Protein AF-0000000084378033 (afdb_homodimer)

Nearest PDB str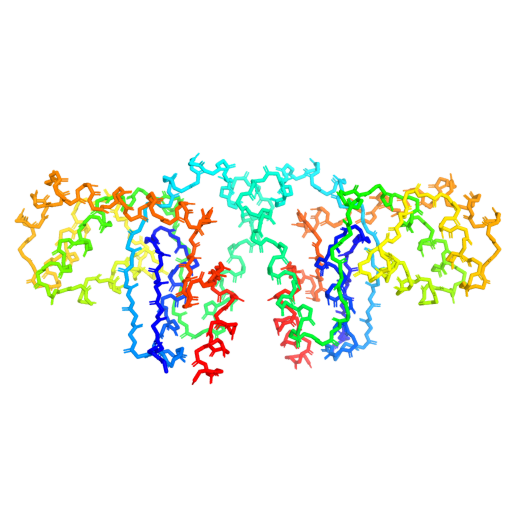uctures (foldseek):
  2imd-assembly1_A  TM=8.806E-01  e=4.993E-12  Pseudomonas putida
  3fz5-assembly1_A  TM=8.441E-01  e=8.055E-11  Cereibacter sphaeroides 2.4.1
  3fz5-assembly2_D  TM=8.588E-01  e=1.316E-10  Cereibacter sphaeroides 2.4.1
  5xwh-assembly1_A  TM=8.024E-01  e=1.215E-08  Deinococcus radiodurans R1 = ATCC 13939 = DSM 20539
  5cnw-assembly1_A  TM=7.977E-01  e=2.469E-08  Deinococcus radiodurans R1 = ATCC 13939 = DSM 20539

Sequence (386 aa):
MSKRVEFFFDYVSSYSYLANSQLATLGADEIVYRPMLLGGVLKATGNTPPMQVQARGNYLVRDLQRWADHYQVPFRMNPLFPQNTLKALRLALVAKRAGRFEALHQPMFDAIWVHGRDLSDDAVLLDLVTRAGLDPEQSLQQCAEDSIKAELQANTDEAVSRGAFGAPTLFVNGEMYFGNDRLDFVRAALASRMSKRVEFFFDYVSSYSYLANSQLATLGADEIVYRPMLLGGVLKATGNTPPMQVQARGNYLVRDLQRWADHYQVPFRMNPLFPQNTLKALRLALVAKRAGRFEALHQPMFDAIWVHGRDLSDDAVLLDLVTRAGLDPEQSLQQCAEDSIKAELQANTDEAVSRGAFGAPTLFVNGEMYFGNDRLDFVRAALASR

InterPro domains:
  IPR001853 DSBA-like thioredoxin domain [PF01323] (5-191)
  IPR014440 HCCA isomerase/glutathione S-transferase kappa [PIRSF006386] (2-192)
  IPR036249 Thioredoxin-like superfamily [SSF52833] (1-191)
  IPR044087 2-hydroxychromene-2-carboxylate isomerase NahD-like [cd03022] (5-191)
  IPR051924 Glutathione S-transferase Kappa/NadH [PTHR42943] (3-191)

Solvent-accessible surface area (backbone atoms only — not comparable to full-atom values): 20480 Å² total; per-residue (Å²): 117,87,32,48,35,38,41,34,28,31,77,73,30,66,45,20,47,56,34,59,75,45,54,85,74,42,69,56,80,40,77,44,81,37,54,27,48,52,70,57,26,20,62,76,49,67,43,76,62,56,66,79,25,61,48,46,30,60,48,45,59,55,51,50,51,52,48,27,60,72,70,66,45,84,68,37,89,35,89,70,63,82,61,59,43,66,67,51,46,27,39,46,54,51,25,46,78,69,74,31,30,73,58,36,51,57,55,53,36,38,33,35,37,55,66,54,47,58,61,64,36,65,68,55,45,38,51,49,34,41,75,31,74,42,60,39,69,61,45,57,55,50,34,70,32,66,69,42,49,49,47,39,48,47,41,25,51,48,41,41,74,75,43,42,50,58,55,18,31,35,34,46,90,85,41,78,38,68,39,49,86,33,47,67,58,52,30,49,60,44,61,79,92,115,85,31,46,34,38,41,34,28,33,77,70,30,66,44,21,48,56,34,60,76,45,53,87,74,43,70,54,79,40,77,44,80,37,54,26,48,52,69,57,26,19,62,77,50,67,43,75,61,55,65,78,24,59,47,46,31,60,46,44,57,56,49,51,51,53,48,27,60,73,71,66,47,84,68,37,88,36,88,68,63,82,60,60,42,66,66,51,46,27,38,45,54,52,26,46,78,70,73,31,30,73,58,35,51,57,55,54,36,38,34,35,38,55,67,56,46,58,62,64,36,64,69,54,46,38,51,49,36,41,76,32,74,43,59,39,70,61,46,58,53,49,35,69,32,66,69,42,50,48,48,39,49,48,42,25,50,48,42,40,75,75,43,42,48,58,55,18,29,34,34,46,90,86,42,78,38,69,38,49,86,33,49,67,59,52,30,49,60,43,60,78,89

Structure (mmCIF, N/CA/C/O backbone):
data_AF-0000000084378033-model_v1
#
loop_
_entity.id
_entity.type
_entity.pdbx_description
1 polymer '2-hydroxychromene-2-carboxylate isomerase'
#
loop_
_atom_site.group_PDB
_atom_site.id
_atom_site.type_symbol
_atom_site.label_atom_id
_atom_site.label_alt_id
_atom_site.label_comp_id
_atom_site.label_asym_id
_atom_site.label_entity_id
_atom_site.label_seq_id
_a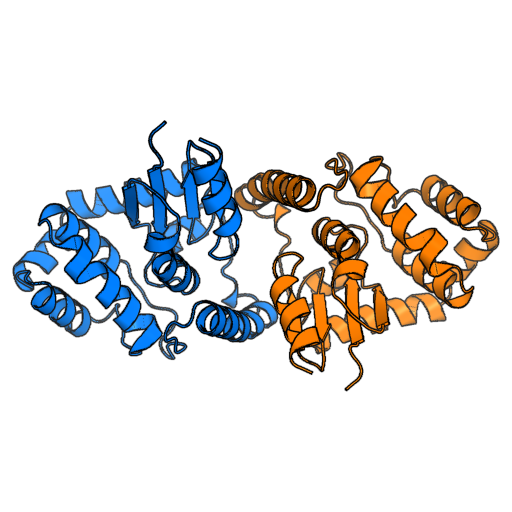tom_site.pdbx_PDB_ins_code
_atom_site.Cartn_x
_atom_site.Cartn_y
_atom_site.Cartn_z
_atom_site.occupancy
_atom_site.B_iso_or_equiv
_atom_site.auth_seq_id
_atom_site.auth_comp_id
_atom_site.auth_asym_id
_atom_site.auth_atom_id
_atom_site.pdbx_PDB_model_num
ATOM 1 N N . MET A 1 1 ? -10.695 2.088 27.812 1 56.56 1 MET A N 1
ATOM 2 C CA . MET A 1 1 ? -9.406 2.686 27.453 1 56.56 1 MET A CA 1
ATOM 3 C C . MET A 1 1 ? -9.594 3.783 26.406 1 56.56 1 MET A C 1
ATOM 5 O O . MET A 1 1 ? -10.555 3.754 25.625 1 56.56 1 MET A O 1
ATOM 9 N N . SER A 1 2 ? -8.945 4.965 26.531 1 68.44 2 SER A N 1
ATOM 10 C CA . SER A 1 2 ? -9.164 6.113 25.656 1 68.44 2 SER A CA 1
ATOM 11 C C . SER A 1 2 ? -8.938 5.746 24.188 1 68.44 2 SER A C 1
ATOM 13 O O . SER A 1 2 ? -8.039 4.965 23.875 1 68.44 2 SER A O 1
ATOM 15 N N . LYS A 1 3 ? -9.906 5.918 23.406 1 89.56 3 LYS A N 1
ATOM 16 C CA . LYS A 1 3 ? -9.812 5.68 21.969 1 89.56 3 LYS A CA 1
ATOM 17 C C . LYS A 1 3 ? -9.102 6.832 21.266 1 89.56 3 LYS A C 1
ATOM 19 O O . LYS A 1 3 ? -9.742 7.672 20.625 1 89.56 3 LYS A O 1
ATOM 24 N N . ARG A 1 4 ? -7.785 6.855 21.422 1 95.62 4 ARG A N 1
ATOM 25 C CA . ARG A 1 4 ? -6.934 7.918 20.906 1 95.62 4 ARG A CA 1
ATOM 26 C C . ARG A 1 4 ? -6.215 7.469 19.641 1 95.62 4 ARG A C 1
ATOM 28 O O . ARG A 1 4 ? -5.703 6.348 19.562 1 95.62 4 ARG A O 1
ATOM 35 N N . VAL A 1 5 ? -6.199 8.352 18.641 1 98.19 5 VAL A N 1
ATOM 36 C CA . VAL A 1 5 ? -5.48 8.109 17.391 1 98.19 5 VAL A CA 1
ATOM 37 C C . VAL A 1 5 ? -4.465 9.227 17.156 1 98.19 5 VAL A C 1
ATOM 39 O O . VAL A 1 5 ? -4.816 10.406 17.188 1 98.19 5 VAL A O 1
ATOM 42 N N . GLU A 1 6 ? -3.215 8.898 17.031 1 98.75 6 GLU A N 1
ATOM 43 C CA . GLU A 1 6 ? -2.211 9.852 16.578 1 98.75 6 GLU A CA 1
ATOM 44 C C . GLU A 1 6 ? -2.068 9.82 15.055 1 98.75 6 GLU A C 1
ATOM 46 O O . GLU A 1 6 ? -1.848 8.758 14.469 1 98.75 6 GLU A O 1
ATOM 51 N N . PHE A 1 7 ? -2.289 10.945 14.492 1 98.88 7 PHE A N 1
ATOM 52 C CA . PHE A 1 7 ? -2.299 11.078 13.039 1 98.88 7 PHE A CA 1
ATOM 53 C C . PHE A 1 7 ? -1.087 11.867 12.562 1 98.88 7 PHE A C 1
ATOM 55 O O . PHE A 1 7 ? -1.074 13.094 12.625 1 98.88 7 PHE A O 1
ATOM 62 N N . PHE A 1 8 ? -0.011 11.211 12.078 1 98.94 8 PHE A N 1
ATOM 63 C CA . PHE A 1 8 ? 1.167 11.836 11.492 1 98.94 8 PHE A CA 1
ATOM 64 C C . PHE A 1 8 ? 0.961 12.078 10 1 98.94 8 PHE A C 1
ATOM 66 O O . PHE A 1 8 ? 0.696 11.148 9.242 1 98.94 8 PHE A O 1
ATOM 73 N N . PHE A 1 9 ? 1.142 13.336 9.578 1 98.94 9 PHE A N 1
ATOM 74 C CA . PHE A 1 9 ? 0.769 13.703 8.219 1 98.94 9 PHE A CA 1
ATOM 75 C C . PHE A 1 9 ? 1.677 14.812 7.684 1 98.94 9 PHE A C 1
ATOM 77 O O . PHE A 1 9 ? 2.396 15.453 8.453 1 98.94 9 PHE A O 1
ATOM 84 N N . ASP A 1 10 ? 1.731 14.938 6.48 1 98.94 10 ASP A N 1
ATOM 85 C CA . ASP A 1 10 ? 2.234 16.078 5.727 1 98.94 10 ASP A CA 1
ATOM 86 C C . ASP A 1 10 ? 1.211 16.547 4.691 1 98.94 10 ASP A C 1
ATOM 88 O O . ASP A 1 10 ? 0.505 15.742 4.094 1 98.94 10 ASP A O 1
ATOM 92 N N . TYR A 1 11 ? 1.138 17.812 4.492 1 98.88 11 TYR A N 1
ATOM 93 C CA . TYR A 1 11 ? 0.151 18.359 3.566 1 98.88 11 TYR A CA 1
ATOM 94 C C . TYR A 1 11 ? 0.466 17.953 2.131 1 98.88 11 TYR A C 1
ATOM 96 O O . TYR A 1 11 ? -0.433 17.859 1.292 1 98.88 11 TYR A O 1
ATOM 104 N N . VAL A 1 12 ? 1.714 17.656 1.8 1 98.25 12 VAL A N 1
ATOM 105 C CA . VAL A 1 12 ? 2.1 17.297 0.44 1 98.25 12 VAL A CA 1
ATOM 106 C C . VAL A 1 12 ? 1.672 15.867 0.144 1 98.25 12 VAL A C 1
ATOM 108 O O . VAL A 1 12 ? 1.655 15.438 -1.014 1 98.25 12 VAL A O 1
ATOM 111 N N . SER A 1 13 ? 1.346 15.109 1.137 1 98.19 13 SER A N 1
ATOM 112 C CA . SER A 1 13 ? 0.925 13.727 0.955 1 98.19 13 SER A CA 1
ATOM 113 C C . SER A 1 13 ? -0.547 13.641 0.566 1 98.19 13 SER A C 1
ATOM 115 O O . SER A 1 13 ? -1.428 13.938 1.378 1 98.19 13 SER A O 1
ATOM 117 N N . SER A 1 14 ? -0.808 13.141 -0.595 1 98.25 14 SER A N 1
ATOM 118 C CA . SER A 1 14 ? -2.174 12.977 -1.083 1 98.25 14 SER A CA 1
ATOM 119 C C . SER A 1 14 ? -2.941 11.953 -0.249 1 98.25 14 SER A C 1
ATOM 121 O O . SER A 1 14 ? -4.129 12.141 0.026 1 98.25 14 SER A O 1
ATOM 123 N N . TYR A 1 15 ? -2.287 10.938 0.172 1 98.56 15 TYR A N 1
ATOM 124 C CA . TYR A 1 15 ? -2.947 9.922 0.981 1 98.56 15 TYR A CA 1
ATOM 125 C C . TYR A 1 15 ? -3.238 10.438 2.383 1 98.56 15 TYR A C 1
ATOM 127 O O . TYR A 1 15 ? -4.203 10.016 3.023 1 98.56 15 TYR A O 1
ATOM 135 N N . SER A 1 16 ? -2.398 11.344 2.896 1 98.88 16 SER A N 1
ATOM 136 C CA . SER A 1 16 ? -2.736 12.016 4.148 1 98.88 16 SER A CA 1
ATOM 137 C C . SER A 1 16 ? -4.027 12.812 4.012 1 98.88 16 SER A C 1
ATOM 139 O O . SER A 1 16 ? -4.848 12.844 4.934 1 98.88 16 SER A O 1
ATOM 141 N N . TYR A 1 17 ? -4.18 13.492 2.844 1 98.88 17 TYR A N 1
ATOM 142 C CA . TYR A 1 17 ? -5.414 14.219 2.564 1 98.88 17 TYR A CA 1
ATOM 143 C C . TYR A 1 17 ? -6.621 13.289 2.629 1 98.88 17 TYR A C 1
ATOM 145 O O . TYR A 1 17 ? -7.617 13.602 3.285 1 98.88 17 TYR A O 1
ATOM 153 N N . LEU A 1 18 ? -6.488 12.148 1.981 1 98.88 18 LEU A N 1
ATOM 154 C CA . LEU A 1 18 ? -7.578 11.18 1.953 1 98.88 18 LEU A CA 1
ATOM 155 C C . LEU A 1 18 ? -7.863 10.641 3.352 1 98.88 18 LEU A C 1
ATOM 157 O O . LEU A 1 18 ? -9.023 10.57 3.77 1 98.88 18 LEU A O 1
ATOM 161 N N . ALA A 1 19 ? -6.824 10.273 4.094 1 98.94 19 ALA A N 1
ATOM 162 C CA . ALA A 1 19 ? -7.008 9.781 5.457 1 98.94 19 ALA A CA 1
ATOM 163 C C . ALA A 1 19 ? -7.656 10.836 6.344 1 98.94 19 ALA A C 1
ATOM 165 O O . ALA A 1 19 ? -8.547 10.531 7.137 1 98.94 19 ALA A O 1
ATOM 166 N N . ASN A 1 20 ? -7.172 12.07 6.203 1 98.88 20 ASN A N 1
ATOM 167 C CA . ASN A 1 20 ? -7.719 13.188 6.969 1 98.88 20 ASN A CA 1
ATOM 168 C C . ASN A 1 20 ? -9.227 13.297 6.797 1 98.88 20 ASN A C 1
ATOM 170 O O . ASN A 1 20 ? -9.953 13.531 7.766 1 98.88 20 ASN A O 1
ATOM 174 N N . SER A 1 21 ? -9.758 13.055 5.652 1 98.75 21 SER A N 1
ATOM 175 C CA . SER A 1 21 ? -11.172 13.203 5.348 1 98.75 21 SER A CA 1
ATOM 176 C C . SER A 1 21 ? -12.008 12.164 6.09 1 98.75 21 SER A C 1
ATOM 178 O O . SER A 1 21 ? -13.227 12.305 6.199 1 98.75 21 SER A O 1
ATOM 180 N N . GLN A 1 22 ? -11.344 11.125 6.594 1 98.56 22 GLN A N 1
ATOM 181 C CA . GLN A 1 22 ? -12.086 10.016 7.188 1 98.56 22 GLN A CA 1
ATOM 182 C C . GLN A 1 22 ? -11.914 9.984 8.703 1 98.56 22 GLN A C 1
ATOM 184 O O . GLN A 1 22 ? -12.531 9.164 9.383 1 98.56 22 GLN A O 1
ATOM 189 N N . LEU A 1 23 ? -11.133 10.867 9.289 1 98.25 23 LEU A N 1
ATOM 190 C CA . LEU A 1 23 ? -10.75 10.781 10.695 1 98.25 23 LEU A CA 1
ATOM 191 C C . LEU A 1 23 ? -11.984 10.852 11.594 1 98.25 23 LEU A C 1
ATOM 193 O O . LEU A 1 23 ? -12.07 10.133 12.594 1 98.25 23 LEU A O 1
ATOM 197 N N . ALA A 1 24 ? -12.938 11.695 11.227 1 96.5 24 ALA A N 1
ATOM 198 C CA . ALA A 1 24 ? -14.125 11.898 12.055 1 96.5 24 ALA A CA 1
ATOM 199 C C . ALA A 1 24 ? -14.984 10.633 12.094 1 96.5 24 ALA A C 1
ATOM 201 O O . ALA A 1 24 ? -15.805 10.469 12.992 1 96.5 24 ALA A O 1
ATOM 202 N N . THR A 1 25 ? -14.812 9.719 11.125 1 96.5 25 THR A N 1
ATOM 203 C CA . THR A 1 25 ? -15.641 8.523 11.016 1 96.5 25 THR A CA 1
ATOM 204 C C . THR A 1 25 ? -15.023 7.367 11.789 1 96.5 25 THR A C 1
ATOM 206 O O . THR A 1 25 ? -15.633 6.297 11.906 1 96.5 25 THR A O 1
ATOM 209 N N . LEU A 1 26 ? -13.852 7.527 12.352 1 96.81 26 LEU A N 1
ATOM 210 C CA . LEU A 1 26 ? -13.102 6.41 12.922 1 96.81 26 LEU A CA 1
ATOM 211 C C . LEU A 1 26 ? -13.688 6 14.266 1 96.81 26 LEU A C 1
ATOM 213 O O . LEU A 1 26 ? -13.445 4.887 14.742 1 96.81 26 LEU A O 1
ATOM 217 N N . GLY A 1 27 ? -14.422 6.879 14.922 1 94.81 27 GLY A N 1
ATOM 218 C CA . GLY A 1 27 ? -14.961 6.586 16.25 1 94.81 27 GLY A CA 1
ATOM 219 C C . GLY A 1 27 ? -13.977 6.836 17.359 1 94.81 27 GLY A C 1
ATOM 220 O O . GLY A 1 27 ? -14.078 6.238 18.438 1 94.81 27 GLY A O 1
ATOM 221 N N . ALA A 1 28 ? -13 7.676 17.125 1 96.31 28 ALA A N 1
ATOM 222 C CA . ALA A 1 28 ? -12.008 8.016 18.141 1 96.31 28 ALA A CA 1
ATOM 223 C C . ALA A 1 28 ? -12.539 9.078 19.094 1 96.31 28 ALA A C 1
ATOM 225 O O . ALA A 1 28 ? -13.344 9.93 18.703 1 96.31 28 ALA A O 1
ATOM 226 N N . ASP A 1 29 ? -12.109 9.016 20.359 1 95.69 29 ASP A N 1
ATOM 227 C CA . ASP A 1 29 ? -12.422 10.07 21.312 1 95.69 29 ASP A CA 1
ATOM 228 C C . ASP A 1 29 ? -11.562 11.305 21.062 1 95.69 29 ASP A C 1
ATOM 230 O O . ASP A 1 29 ? -11.977 12.43 21.375 1 95.69 29 ASP A O 1
ATOM 234 N N . GLU A 1 30 ? -10.406 11.031 20.562 1 96.88 30 GLU A N 1
ATOM 235 C CA . GLU A 1 30 ? -9.445 12.109 20.328 1 96.88 30 GLU A CA 1
ATOM 236 C C . GLU A 1 30 ? -8.539 11.797 19.141 1 96.88 30 GLU A C 1
ATOM 238 O O . GLU A 1 30 ? -7.996 10.688 19.047 1 96.88 30 GLU A O 1
ATOM 243 N N . ILE A 1 31 ? -8.438 12.727 18.312 1 97.81 31 ILE A N 1
ATOM 244 C CA . ILE A 1 31 ? -7.43 12.68 17.25 1 97.81 31 ILE A CA 1
ATOM 245 C C . ILE A 1 31 ? -6.281 13.625 17.609 1 97.81 31 ILE A C 1
ATOM 247 O O . ILE A 1 31 ? -6.504 14.82 17.828 1 97.81 31 ILE A O 1
ATOM 251 N N . VAL A 1 32 ? -5.145 13.125 17.719 1 98.12 32 VAL A N 1
ATOM 252 C CA . VAL A 1 32 ? -3.951 13.938 17.938 1 98.12 32 VAL A CA 1
ATOM 253 C C . VAL A 1 32 ? -3.236 14.18 16.609 1 98.12 32 VAL A C 1
ATOM 255 O O . VAL A 1 32 ? -2.586 13.273 16.078 1 98.12 32 VAL A O 1
ATOM 258 N N . TYR A 1 33 ? -3.33 15.367 16.156 1 98.75 33 TYR A N 1
ATOM 259 C CA . TYR A 1 33 ? -2.697 15.734 14.906 1 98.75 33 TYR A CA 1
ATOM 260 C C . TYR A 1 33 ? -1.204 15.977 15.094 1 98.75 33 TYR A C 1
ATOM 262 O O . TYR A 1 33 ? -0.797 16.781 15.938 1 98.75 33 TYR A O 1
ATOM 270 N N . ARG A 1 34 ? -0.412 15.328 14.281 1 98.81 34 ARG A N 1
ATOM 271 C CA . ARG A 1 34 ? 1.043 15.375 14.391 1 98.81 34 ARG A CA 1
ATOM 272 C C . ARG A 1 34 ? 1.683 15.719 13.055 1 98.81 34 ARG A C 1
ATOM 274 O O . ARG A 1 34 ? 2.139 14.836 12.328 1 98.81 34 ARG A O 1
ATOM 281 N N . PRO A 1 35 ? 1.839 17.016 12.789 1 98.88 35 PRO A N 1
ATOM 282 C CA . PRO A 1 35 ? 2.549 17.375 11.562 1 98.88 35 PRO A CA 1
ATOM 283 C C . PRO A 1 35 ? 3.979 16.844 11.531 1 98.88 35 PRO A C 1
ATOM 285 O O . PRO A 1 35 ? 4.715 16.969 12.508 1 98.88 35 PRO A O 1
ATOM 288 N N . MET A 1 36 ? 4.336 16.203 10.453 1 98.94 36 MET A N 1
ATOM 289 C CA . MET A 1 36 ? 5.699 15.719 10.242 1 98.94 36 MET A CA 1
ATOM 290 C C . MET A 1 36 ? 6.164 16 8.82 1 98.94 36 MET A C 1
ATOM 292 O O . MET A 1 36 ? 5.348 16.078 7.895 1 98.94 36 MET A O 1
ATOM 296 N N . LEU A 1 37 ? 7.445 16.234 8.734 1 98.88 37 LEU A N 1
ATOM 297 C CA . LEU A 1 37 ? 8.023 16.484 7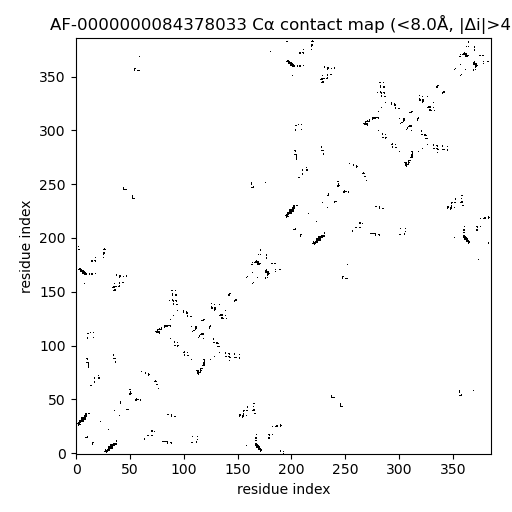.422 1 98.88 37 LEU A CA 1
ATOM 298 C C . LEU A 1 37 ? 8.281 15.172 6.684 1 98.88 37 LEU A C 1
ATOM 300 O O . LEU A 1 37 ? 9.227 14.445 7.008 1 98.88 37 LEU A O 1
ATOM 304 N N . LEU A 1 38 ? 7.488 14.922 5.648 1 98.62 38 LEU A N 1
ATOM 305 C CA . LEU A 1 38 ? 7.574 13.672 4.91 1 98.62 38 LEU A CA 1
ATOM 306 C C . LEU A 1 38 ? 8.953 13.508 4.277 1 98.62 38 LEU A C 1
ATOM 308 O O . LEU A 1 38 ? 9.539 12.422 4.316 1 98.62 38 LEU A O 1
ATOM 312 N N . GLY A 1 39 ? 9.469 14.617 3.66 1 97.88 39 GLY A N 1
ATOM 313 C CA . GLY A 1 39 ? 10.812 14.555 3.111 1 97.88 39 GLY A CA 1
ATOM 314 C C . GLY A 1 39 ? 11.852 14.094 4.117 1 97.88 39 GLY A C 1
ATOM 315 O O . GLY A 1 39 ? 12.758 13.336 3.777 1 97.88 39 GLY A O 1
ATOM 316 N N . GLY A 1 40 ? 11.734 14.57 5.344 1 98.44 40 GLY A N 1
ATOM 317 C CA . GLY A 1 40 ? 12.625 14.133 6.41 1 98.44 40 GLY A CA 1
ATOM 318 C C . GLY A 1 40 ? 12.484 12.656 6.734 1 98.44 40 GLY A C 1
ATOM 319 O O . GLY A 1 40 ? 13.484 11.969 6.965 1 98.44 40 GLY A O 1
ATOM 320 N N . VAL A 1 41 ? 11.273 12.148 6.77 1 98.62 41 VAL A N 1
ATOM 321 C CA . VAL A 1 41 ? 11.008 10.742 7.039 1 98.62 41 VAL A CA 1
ATOM 322 C C . VAL A 1 41 ? 11.625 9.875 5.938 1 98.62 41 VAL A C 1
ATOM 324 O O . VAL A 1 41 ? 12.312 8.891 6.227 1 98.62 41 VAL A O 1
ATOM 327 N N . LEU A 1 42 ? 11.367 10.273 4.66 1 97.62 42 LEU A N 1
ATOM 328 C CA . LEU A 1 42 ? 11.891 9.523 3.521 1 97.62 42 LEU A CA 1
ATOM 329 C C . LEU A 1 42 ? 13.414 9.508 3.537 1 97.62 42 LEU A C 1
ATOM 331 O O . LEU A 1 42 ? 14.031 8.461 3.316 1 97.62 42 LEU A O 1
ATOM 335 N N . LYS A 1 43 ? 14.016 10.609 3.836 1 97.62 43 LYS A N 1
ATOM 336 C CA . LYS A 1 43 ? 15.469 10.703 3.922 1 97.62 43 LYS A CA 1
ATOM 337 C C . LYS A 1 43 ? 16.016 9.812 5.039 1 97.62 43 LYS A C 1
ATOM 339 O O . LYS A 1 43 ? 16.969 9.07 4.84 1 97.62 43 LYS A O 1
ATOM 344 N N . ALA A 1 44 ? 15.43 9.898 6.184 1 98.25 44 ALA A N 1
ATOM 345 C CA . ALA A 1 44 ? 15.906 9.172 7.359 1 98.25 44 ALA A CA 1
ATOM 346 C C . ALA A 1 44 ? 15.789 7.668 7.16 1 98.25 44 ALA A C 1
ATOM 348 O O . ALA A 1 44 ? 16.594 6.902 7.707 1 98.25 44 ALA A O 1
ATOM 349 N N . THR A 1 45 ? 14.828 7.203 6.371 1 97.56 45 THR A N 1
ATOM 350 C CA . THR A 1 45 ? 14.555 5.773 6.258 1 97.56 45 THR A CA 1
ATOM 351 C C . THR A 1 45 ? 15.125 5.215 4.961 1 97.56 45 THR A C 1
ATOM 353 O O . THR A 1 45 ? 15.195 3.996 4.781 1 97.56 45 THR A O 1
ATOM 356 N N . GLY A 1 46 ? 15.469 6.082 4.031 1 96.12 46 GLY A N 1
ATOM 357 C CA . GLY A 1 46 ? 15.914 5.645 2.719 1 96.12 46 GLY A CA 1
ATOM 358 C C . GLY A 1 46 ? 14.781 5.156 1.836 1 96.12 46 GLY A C 1
ATOM 359 O O . GLY A 1 46 ? 15 4.363 0.918 1 96.12 46 GLY A O 1
ATOM 360 N N . ASN A 1 47 ? 13.562 5.586 2.221 1 94.88 47 ASN A N 1
ATOM 361 C CA . ASN A 1 47 ? 12.398 5.219 1.419 1 94.88 47 ASN A CA 1
ATOM 362 C C . ASN A 1 47 ? 12.234 6.141 0.215 1 94.88 47 ASN A C 1
ATOM 364 O O . ASN A 1 47 ? 12.492 7.344 0.309 1 94.88 47 ASN A O 1
ATOM 368 N N . THR A 1 48 ? 11.852 5.551 -0.898 1 91.5 48 THR A N 1
ATOM 369 C CA . THR A 1 48 ? 11.641 6.309 -2.125 1 91.5 48 THR A CA 1
ATOM 370 C C . THR A 1 48 ? 10.156 6.566 -2.352 1 91.5 48 THR A C 1
ATOM 372 O O . THR A 1 48 ? 9.336 5.648 -2.256 1 91.5 48 THR A O 1
ATOM 375 N N . PRO A 1 49 ? 9.867 7.793 -2.598 1 90.69 49 PRO A N 1
ATOM 376 C CA . PRO A 1 49 ? 8.453 8.07 -2.883 1 90.69 49 PRO A CA 1
ATOM 377 C C . PRO A 1 49 ? 7.941 7.32 -4.109 1 90.69 49 PRO A C 1
ATOM 379 O O . PRO A 1 49 ? 8.711 7.023 -5.023 1 90.69 49 PRO A O 1
ATOM 382 N N . PRO A 1 50 ? 6.668 7.039 -4.137 1 88.38 50 PRO A N 1
ATOM 383 C CA . PRO A 1 50 ? 6.09 6.281 -5.25 1 88.38 50 PRO A CA 1
ATOM 384 C C . PRO A 1 50 ? 6.34 6.941 -6.605 1 88.38 50 PRO A C 1
ATOM 386 O O . PRO A 1 50 ? 6.547 6.25 -7.605 1 88.38 50 PRO A O 1
ATOM 389 N N . MET A 1 51 ? 6.445 8.18 -6.645 1 89.69 51 MET A N 1
ATOM 390 C CA . MET A 1 51 ? 6.535 8.898 -7.91 1 89.69 51 MET A CA 1
ATOM 391 C C . MET A 1 51 ? 7.906 8.703 -8.555 1 89.69 51 MET A C 1
ATOM 393 O O . MET A 1 51 ? 8.086 8.992 -9.734 1 89.69 51 MET A O 1
ATOM 397 N N . GLN A 1 52 ? 8.852 8.227 -7.785 1 90.69 52 GLN A N 1
ATOM 398 C CA . GLN A 1 52 ? 10.18 7.996 -8.336 1 90.69 52 GLN A CA 1
ATOM 399 C C . GLN A 1 52 ? 10.211 6.75 -9.211 1 90.69 52 GLN A C 1
ATOM 401 O O . GLN A 1 52 ? 11.109 6.582 -10.031 1 90.69 52 GLN A O 1
ATOM 406 N N . VAL A 1 53 ? 9.305 5.812 -9.016 1 93.38 53 VAL A N 1
ATOM 407 C CA . VAL A 1 53 ? 9.062 4.695 -9.922 1 93.38 53 VAL A CA 1
ATOM 408 C C . VAL A 1 53 ? 7.918 5.043 -10.875 1 93.38 53 VAL A C 1
ATOM 410 O O . VAL A 1 53 ? 6.77 5.191 -10.453 1 93.38 53 VAL A O 1
ATOM 413 N N . GLN A 1 54 ? 8.258 5.176 -12.133 1 94.94 54 GLN A N 1
ATOM 414 C CA . GLN A 1 54 ? 7.301 5.707 -13.102 1 94.94 54 GLN A CA 1
ATOM 415 C C . GLN A 1 54 ? 5.988 4.926 -13.062 1 94.94 54 GLN A C 1
ATOM 417 O O . GLN A 1 54 ? 4.91 5.516 -12.961 1 94.94 54 GLN A O 1
ATOM 422 N N . ALA A 1 55 ? 6.047 3.629 -13.133 1 96.06 55 ALA A N 1
ATOM 423 C CA . ALA A 1 55 ? 4.852 2.795 -13.133 1 96.06 55 ALA A CA 1
ATOM 424 C C . ALA A 1 55 ? 4.031 3.02 -11.859 1 96.06 55 ALA A C 1
ATOM 426 O O . ALA A 1 55 ? 2.801 3.076 -11.906 1 96.06 55 ALA A O 1
ATOM 427 N N . ARG A 1 56 ? 4.707 3.16 -10.719 1 95.62 56 ARG A N 1
ATOM 428 C CA . ARG A 1 56 ? 4.035 3.383 -9.445 1 95.62 56 ARG A CA 1
ATOM 429 C C . ARG A 1 56 ? 3.342 4.742 -9.422 1 95.62 56 ARG A C 1
ATOM 431 O O . ARG A 1 56 ? 2.227 4.867 -8.914 1 95.62 56 ARG A O 1
ATOM 438 N N . GLY A 1 57 ? 4.051 5.715 -9.898 1 95.06 57 GLY A N 1
ATOM 439 C CA . GLY A 1 57 ? 3.461 7.043 -9.984 1 95.06 57 GLY A CA 1
ATOM 440 C C . GLY A 1 57 ? 2.201 7.086 -10.828 1 95.06 57 GLY A C 1
ATOM 441 O O . GLY A 1 57 ? 1.194 7.668 -10.422 1 95.06 57 GLY A O 1
ATOM 442 N N . ASN A 1 58 ? 2.273 6.449 -12.023 1 95.31 58 ASN A N 1
ATOM 443 C CA . ASN A 1 58 ? 1.106 6.375 -12.891 1 95.31 58 ASN A CA 1
ATOM 444 C C . ASN A 1 58 ? -0.077 5.715 -12.195 1 95.31 58 ASN A C 1
ATOM 446 O O . ASN A 1 58 ? -1.208 6.195 -12.289 1 95.31 58 ASN A O 1
ATOM 450 N N . TYR A 1 59 ? 0.218 4.695 -11.5 1 97.5 59 TYR A N 1
ATOM 451 C CA . TYR A 1 59 ? -0.836 3.975 -10.797 1 97.5 59 TYR A CA 1
ATOM 452 C C . TYR A 1 59 ? -1.408 4.816 -9.664 1 97.5 59 TYR A C 1
ATOM 454 O O . TYR A 1 59 ? -2.615 4.793 -9.414 1 97.5 59 TYR A O 1
ATOM 462 N N . LEU A 1 60 ? -0.491 5.527 -8.953 1 96.12 60 LEU A N 1
ATOM 463 C CA . LEU A 1 60 ? -0.878 6.324 -7.793 1 96.12 60 LEU A CA 1
ATOM 464 C C . LEU A 1 60 ? -1.962 7.332 -8.164 1 96.12 60 LEU A C 1
ATOM 466 O O . LEU A 1 60 ? -2.93 7.508 -7.418 1 96.12 60 LEU A O 1
ATOM 470 N N . VAL A 1 61 ? -1.844 7.965 -9.281 1 95.19 61 VAL A N 1
ATOM 471 C CA . VAL A 1 61 ? -2.803 8.984 -9.703 1 95.19 61 VAL A CA 1
ATOM 472 C C . VAL A 1 61 ? -4.191 8.359 -9.836 1 95.19 61 VAL A C 1
ATOM 474 O O . VAL A 1 61 ? -5.172 8.906 -9.328 1 95.19 61 VAL A O 1
ATOM 477 N N . ARG A 1 62 ? -4.289 7.234 -10.453 1 95.69 62 ARG A N 1
ATOM 478 C CA . ARG A 1 62 ? -5.555 6.523 -10.602 1 95.69 62 ARG A CA 1
ATOM 479 C C . ARG A 1 62 ? -6.082 6.043 -9.258 1 95.69 62 ARG A C 1
ATOM 481 O O . ARG A 1 62 ? -7.273 6.164 -8.969 1 95.69 62 ARG A O 1
ATOM 488 N N . ASP A 1 63 ? -5.184 5.527 -8.523 1 97.88 63 ASP A N 1
ATOM 489 C CA . ASP A 1 63 ? -5.543 4.996 -7.211 1 97.88 63 ASP A CA 1
ATOM 490 C C . ASP A 1 63 ? -6.098 6.094 -6.309 1 97.88 63 ASP A C 1
ATOM 492 O O . ASP A 1 63 ? -7.074 5.879 -5.59 1 97.88 63 ASP A O 1
ATOM 496 N N . LEU A 1 64 ? -5.52 7.277 -6.32 1 98.12 64 LEU A N 1
ATOM 497 C CA . LEU A 1 64 ? -5.973 8.414 -5.523 1 98.12 64 LEU A CA 1
ATOM 498 C C . LEU A 1 64 ? -7.402 8.797 -5.891 1 98.12 64 LEU A C 1
ATOM 500 O O . LEU A 1 64 ? -8.234 9.023 -5.008 1 98.12 64 LEU A O 1
ATOM 504 N N . GLN A 1 65 ? -7.641 8.828 -7.168 1 97.62 65 GLN A N 1
ATOM 505 C CA . GLN A 1 65 ? -8.984 9.172 -7.617 1 97.62 65 GLN A CA 1
ATOM 506 C C . GLN A 1 65 ? -10 8.125 -7.164 1 97.62 65 GLN A C 1
ATOM 508 O O . GLN A 1 65 ? -11.117 8.469 -6.762 1 97.62 65 GLN A O 1
ATOM 513 N N . ARG A 1 66 ? -9.656 6.887 -7.215 1 97.69 66 ARG A N 1
ATOM 514 C CA . ARG A 1 66 ? -10.531 5.812 -6.762 1 97.69 66 ARG A CA 1
ATOM 515 C C . ARG A 1 66 ? -10.883 5.977 -5.289 1 97.69 66 ARG A C 1
ATOM 517 O O . ARG A 1 66 ? -12.047 5.816 -4.902 1 97.69 66 ARG A O 1
ATOM 524 N N . TRP A 1 67 ? -9.891 6.293 -4.52 1 98.44 67 TRP A N 1
ATOM 525 C CA . TRP A 1 67 ? -10.117 6.5 -3.094 1 98.44 67 TRP A CA 1
ATOM 526 C C . TRP A 1 67 ? -10.984 7.734 -2.854 1 98.44 67 TRP A C 1
ATOM 528 O O . TRP A 1 67 ? -11.883 7.711 -2.014 1 98.44 67 TRP A O 1
ATOM 538 N N . ALA A 1 68 ? -10.672 8.828 -3.561 1 98.69 68 ALA A N 1
ATOM 539 C CA . ALA A 1 68 ? -11.477 10.039 -3.424 1 98.69 68 ALA A CA 1
ATOM 540 C C . ALA A 1 68 ? -12.945 9.766 -3.738 1 98.69 68 ALA A C 1
ATOM 542 O O . ALA A 1 68 ? -13.836 10.203 -3.006 1 98.69 68 ALA A O 1
ATOM 543 N N . ASP A 1 69 ? -13.195 8.984 -4.812 1 97.88 69 ASP A N 1
ATOM 544 C CA . ASP A 1 69 ? -14.555 8.602 -5.18 1 97.88 69 ASP A CA 1
ATOM 545 C C . ASP A 1 69 ? -15.195 7.742 -4.094 1 97.88 69 ASP A C 1
ATOM 547 O O . ASP A 1 69 ? -16.359 7.941 -3.74 1 97.88 69 ASP A O 1
ATOM 551 N N . HIS A 1 70 ? -14.414 6.844 -3.609 1 97.56 70 HIS A N 1
ATOM 552 C CA . HIS A 1 70 ? -14.898 5.945 -2.568 1 97.56 70 HIS A CA 1
ATOM 553 C C . HIS A 1 70 ? -15.297 6.715 -1.316 1 97.56 70 HIS A C 1
ATOM 555 O O . HIS A 1 70 ? -16.344 6.445 -0.724 1 97.56 70 HIS A O 1
ATOM 561 N N . TYR A 1 71 ? -14.469 7.688 -0.918 1 98.25 71 TYR A N 1
ATOM 562 C CA . TYR A 1 71 ? -14.719 8.484 0.277 1 98.25 71 TYR A CA 1
ATOM 563 C C . TYR A 1 71 ? -15.711 9.609 -0.012 1 98.25 71 TYR A C 1
ATOM 565 O O . TYR A 1 71 ? -16.188 10.281 0.908 1 98.25 71 TYR A O 1
ATOM 573 N N . GLN A 1 72 ? -16 9.812 -1.305 1 98.31 72 GLN A N 1
ATOM 574 C CA . GLN A 1 72 ? -16.875 10.898 -1.743 1 98.31 72 GLN A CA 1
ATOM 575 C C . GLN A 1 72 ? -16.328 12.258 -1.309 1 98.31 72 GLN A C 1
ATOM 577 O O . GLN A 1 72 ? -17.062 13.062 -0.734 1 98.31 72 GLN A O 1
ATOM 582 N N . VAL A 1 73 ? -15.133 12.492 -1.573 1 98.56 73 VAL A N 1
ATOM 583 C CA . VAL A 1 73 ? -14.492 13.773 -1.299 1 98.56 73 VAL A CA 1
ATOM 584 C C . VAL A 1 73 ? -13.906 14.352 -2.588 1 98.56 73 VAL A C 1
ATOM 586 O O . VAL A 1 73 ? -13.562 13.602 -3.504 1 98.56 73 VAL A O 1
ATOM 589 N N . PRO A 1 74 ? -13.875 15.648 -2.668 1 98.62 74 PRO A N 1
ATOM 590 C CA . PRO A 1 74 ? -13.25 16.234 -3.861 1 98.62 74 PRO A CA 1
ATOM 591 C C . PRO A 1 74 ? -11.75 15.969 -3.932 1 98.62 74 PRO A C 1
ATOM 593 O O . PRO A 1 74 ? -11.086 15.891 -2.896 1 98.62 74 PRO A O 1
ATOM 596 N N . PHE A 1 75 ? -11.258 15.805 -5.141 1 98.62 75 PHE A N 1
ATOM 597 C CA . PHE A 1 75 ? -9.836 15.586 -5.355 1 98.62 75 PHE A CA 1
ATOM 598 C C . PHE A 1 75 ? -9.43 15.984 -6.77 1 98.62 75 PHE A C 1
ATOM 600 O O . PHE A 1 75 ? -10.133 15.664 -7.734 1 98.62 75 PHE A O 1
ATOM 607 N N . ARG A 1 76 ? -8.398 16.688 -6.855 1 96.94 76 ARG A N 1
ATOM 608 C CA . ARG A 1 76 ? -7.75 17.016 -8.125 1 96.94 76 ARG A CA 1
ATOM 609 C C . ARG A 1 76 ? -6.234 17 -7.988 1 96.94 76 ARG A C 1
ATOM 611 O O . ARG A 1 76 ? -5.664 17.719 -7.176 1 96.94 76 ARG A O 1
ATOM 618 N N . MET A 1 77 ? -5.641 16.156 -8.82 1 96.12 77 MET A N 1
ATOM 619 C CA . MET A 1 77 ? -4.18 16.141 -8.789 1 96.12 77 MET A CA 1
ATOM 620 C C . MET A 1 77 ? -3.611 17.531 -9.062 1 96.12 77 MET A C 1
ATOM 622 O O . MET A 1 77 ? -3.994 18.188 -10.031 1 96.12 77 MET A O 1
ATOM 626 N N . ASN A 1 78 ? -2.756 17.938 -8.172 1 96.25 78 ASN A N 1
ATOM 627 C CA . ASN A 1 78 ? -2.139 19.25 -8.297 1 96.25 78 ASN A CA 1
ATOM 628 C C . ASN A 1 78 ? -1.009 19.25 -9.32 1 96.25 78 ASN A C 1
ATOM 630 O O . ASN A 1 78 ? -0.022 18.531 -9.164 1 96.25 78 ASN A O 1
ATOM 634 N N . PRO A 1 79 ? -1.09 20.016 -10.422 1 94.12 79 PRO A N 1
ATOM 635 C CA . PRO A 1 79 ? -0.045 20.031 -11.445 1 94.12 79 PRO A CA 1
ATOM 636 C C . PRO A 1 79 ? 1.293 20.547 -10.922 1 94.12 79 PRO A C 1
ATOM 638 O O . PRO A 1 79 ? 2.324 20.375 -11.578 1 94.12 79 PRO A O 1
ATOM 641 N N . LEU A 1 80 ? 1.296 21.172 -9.758 1 94.69 80 LEU A N 1
ATOM 642 C CA . LEU A 1 80 ? 2.514 21.734 -9.18 1 94.69 80 LEU A CA 1
ATOM 643 C C . LEU A 1 80 ? 3.15 20.75 -8.203 1 94.69 80 LEU A C 1
ATOM 645 O O . LEU A 1 80 ? 4.129 21.094 -7.527 1 94.69 80 LEU A O 1
ATOM 649 N N . PHE A 1 81 ? 2.588 19.641 -8.156 1 92.69 81 PHE A N 1
ATOM 650 C CA . PHE A 1 81 ? 3.145 18.594 -7.305 1 92.69 81 PHE A CA 1
ATOM 651 C C . PHE A 1 81 ? 4.461 18.078 -7.871 1 92.69 81 PHE A C 1
ATOM 653 O O . PHE A 1 81 ? 4.605 17.922 -9.086 1 92.69 81 PHE A O 1
ATOM 660 N N . PRO A 1 82 ? 5.504 17.828 -7.035 1 92.31 82 PRO A N 1
ATOM 661 C CA . PRO A 1 82 ? 5.539 17.984 -5.578 1 92.31 82 PRO A CA 1
ATOM 662 C C . PRO A 1 82 ? 5.883 19.422 -5.152 1 92.31 82 PRO A C 1
ATOM 664 O O . PRO A 1 82 ? 6.383 20.203 -5.961 1 92.31 82 PRO A O 1
ATOM 667 N N . GLN A 1 83 ? 5.516 19.719 -3.879 1 96.31 83 GLN A N 1
ATOM 668 C CA . GLN A 1 83 ? 5.734 21.062 -3.336 1 96.31 83 GLN A CA 1
ATOM 669 C C . GLN A 1 83 ? 6.398 20.984 -1.964 1 96.31 83 GLN A C 1
ATOM 671 O O . GLN A 1 83 ? 6.238 20.016 -1.236 1 96.31 83 GLN A O 1
ATOM 676 N N . ASN A 1 84 ? 7.191 22.016 -1.676 1 97.5 84 ASN A N 1
ATOM 677 C CA . ASN A 1 84 ? 7.75 22.172 -0.336 1 97.5 84 ASN A CA 1
ATOM 678 C C . ASN A 1 84 ? 6.695 22.656 0.659 1 97.5 84 ASN A C 1
ATOM 680 O O . ASN A 1 84 ? 6.137 23.734 0.505 1 97.5 84 ASN A O 1
ATOM 684 N N . THR A 1 85 ? 6.449 21.797 1.665 1 98.25 85 THR A N 1
ATOM 685 C CA . THR A 1 85 ? 5.375 22.125 2.598 1 98.25 85 THR A CA 1
ATOM 686 C C . THR A 1 85 ? 5.938 22.422 3.984 1 98.25 85 THR A C 1
ATOM 688 O O . THR A 1 85 ? 5.207 22.406 4.977 1 98.25 85 THR A O 1
ATOM 691 N N . LEU A 1 86 ? 7.254 22.672 4.082 1 98.56 86 LEU A N 1
ATOM 692 C CA . LEU A 1 86 ? 7.918 22.922 5.355 1 98.56 86 LEU A CA 1
ATOM 693 C C . LEU A 1 86 ? 7.254 24.078 6.102 1 98.56 86 LEU A C 1
ATOM 695 O O . LEU A 1 86 ? 6.855 23.922 7.258 1 98.56 86 LEU A O 1
ATOM 699 N N . LYS A 1 87 ? 7.031 25.203 5.508 1 98.25 87 LYS A N 1
ATOM 700 C CA . LYS A 1 87 ? 6.441 26.375 6.145 1 98.25 87 LYS A CA 1
ATOM 701 C C . LYS A 1 87 ? 4.977 26.125 6.508 1 98.25 87 LYS A C 1
ATOM 703 O O . LYS A 1 87 ? 4.508 26.562 7.555 1 98.25 87 LYS A O 1
ATOM 708 N N . ALA A 1 88 ? 4.266 25.406 5.594 1 98.62 88 ALA A N 1
ATOM 709 C CA . ALA A 1 88 ? 2.869 25.078 5.867 1 98.62 88 ALA A CA 1
ATOM 710 C C . ALA A 1 88 ? 2.742 24.234 7.141 1 98.62 88 ALA A C 1
ATOM 712 O O . ALA A 1 88 ? 1.854 24.484 7.961 1 98.62 88 ALA A O 1
ATOM 713 N N . LEU A 1 89 ? 3.633 23.297 7.316 1 98.88 89 LEU A N 1
ATOM 714 C CA . LEU A 1 89 ? 3.621 22.438 8.5 1 98.88 89 LEU A CA 1
ATOM 715 C C . LEU A 1 89 ? 3.938 23.25 9.758 1 98.88 89 LEU A C 1
ATOM 717 O O . LEU A 1 89 ? 3.309 23.047 10.797 1 98.88 89 LEU A O 1
ATOM 721 N N . ARG A 1 90 ? 4.91 24.094 9.672 1 98.88 90 ARG A N 1
ATOM 722 C CA . ARG A 1 90 ? 5.242 24.953 10.805 1 98.88 90 ARG A CA 1
ATOM 723 C C . ARG A 1 90 ? 4.082 25.875 11.156 1 98.88 90 ARG A C 1
ATOM 725 O O . ARG A 1 90 ? 3.791 26.094 12.328 1 98.88 90 ARG A O 1
ATOM 732 N N . LEU A 1 91 ? 3.412 26.406 10.125 1 98.81 91 LEU A N 1
ATOM 733 C CA . LEU A 1 91 ? 2.258 27.266 10.367 1 98.81 91 LEU A CA 1
ATOM 734 C C . LEU A 1 91 ? 1.127 26.484 11.031 1 98.81 91 LEU A C 1
ATOM 736 O O . LEU A 1 91 ? 0.382 27.031 11.844 1 98.81 91 LEU A O 1
ATOM 740 N N . ALA A 1 92 ? 0.988 25.203 10.719 1 98.75 92 ALA A N 1
ATOM 741 C CA . ALA A 1 92 ? 0.01 24.359 11.406 1 98.75 92 ALA A CA 1
ATOM 742 C C . ALA A 1 92 ? 0.301 24.281 12.898 1 98.75 92 ALA A C 1
ATOM 744 O O . ALA A 1 92 ? -0.619 24.328 13.719 1 98.75 92 ALA A O 1
ATOM 745 N N . LEU A 1 93 ? 1.576 24.156 13.25 1 98.81 93 LEU A N 1
ATOM 746 C CA . LEU A 1 93 ? 1.971 24.125 14.648 1 98.81 93 LEU A CA 1
ATOM 747 C C . LEU A 1 93 ? 1.689 25.469 15.32 1 98.81 93 LEU A C 1
ATOM 749 O O . LEU A 1 93 ? 1.235 25.516 16.469 1 98.81 93 LEU A O 1
ATOM 753 N N . VAL A 1 94 ? 1.953 26.594 14.625 1 98.75 94 VAL A N 1
ATOM 754 C CA . VAL A 1 94 ? 1.629 27.922 15.117 1 98.75 94 VAL A CA 1
ATOM 755 C C . VAL A 1 94 ? 0.128 28.031 15.383 1 98.75 94 VAL A C 1
ATOM 757 O O . VAL A 1 94 ? -0.29 28.5 16.438 1 98.75 94 VAL A O 1
ATOM 760 N N . ALA A 1 95 ? -0.658 27.531 14.445 1 98.62 95 ALA A N 1
ATOM 761 C CA . ALA A 1 95 ? -2.113 27.578 14.578 1 98.62 95 ALA A CA 1
ATOM 762 C C . ALA A 1 95 ? -2.578 26.734 15.766 1 98.62 95 ALA A C 1
ATOM 764 O O . ALA A 1 95 ? -3.535 27.109 16.453 1 98.62 95 ALA A O 1
ATOM 765 N N . LYS A 1 96 ? -1.931 25.625 15.945 1 98.06 96 LYS A N 1
ATOM 766 C CA . LYS A 1 96 ? -2.262 24.781 17.078 1 98.06 96 LYS A CA 1
ATOM 767 C C . LYS A 1 96 ? -2.062 25.531 18.406 1 98.06 96 LYS A C 1
ATOM 769 O O . LYS A 1 96 ? -2.926 25.484 19.281 1 98.06 96 LYS A O 1
ATOM 774 N N . ARG A 1 97 ? -0.974 26.219 18.547 1 96.81 97 ARG A N 1
ATOM 775 C CA . ARG A 1 97 ? -0.662 26.984 19.75 1 96.81 97 ARG A CA 1
ATOM 776 C C . ARG A 1 97 ? -1.673 28.109 19.969 1 96.81 97 ARG A C 1
ATOM 778 O O . ARG A 1 97 ? -1.973 28.484 21.109 1 96.81 97 ARG A O 1
ATOM 785 N N . ALA A 1 98 ? -2.248 28.609 18.906 1 97.19 98 ALA A N 1
ATOM 786 C CA . ALA A 1 98 ? -3.182 29.734 18.953 1 97.19 98 ALA A CA 1
ATOM 787 C C . ALA A 1 98 ? -4.621 29.25 19.094 1 97.19 98 ALA A C 1
ATOM 789 O O . ALA A 1 98 ? -5.551 30.047 19.156 1 97.19 98 ALA A O 1
ATOM 790 N N . GLY A 1 99 ? -4.859 27.891 19.109 1 97.56 99 GLY A N 1
ATOM 791 C CA . GLY A 1 99 ? -6.199 27.344 19.219 1 97.56 99 GLY A CA 1
ATOM 792 C C . GLY A 1 99 ? -6.996 27.469 17.938 1 97.56 99 GLY A C 1
ATOM 793 O O . GLY A 1 99 ? -8.227 27.531 17.969 1 97.56 99 GLY A O 1
ATOM 794 N N . ARG A 1 100 ? -6.281 27.594 16.812 1 97.88 100 ARG A N 1
ATOM 795 C CA . ARG A 1 100 ? -6.934 27.797 15.523 1 97.88 100 ARG A CA 1
ATOM 796 C C . ARG A 1 100 ? -6.523 26.719 14.531 1 97.88 100 ARG A C 1
ATOM 798 O O . ARG A 1 100 ? -6.562 26.922 13.312 1 97.88 100 ARG A O 1
ATOM 805 N N . PHE A 1 101 ? -6.094 25.547 15.008 1 98.25 101 PHE A N 1
ATOM 806 C CA . PHE A 1 101 ? -5.582 24.484 14.164 1 98.25 101 PHE A CA 1
ATOM 807 C C . PHE A 1 101 ? -6.633 24.031 13.156 1 98.25 101 PHE A C 1
ATOM 809 O O . PHE A 1 101 ? -6.363 23.953 11.961 1 98.25 101 PHE A O 1
ATOM 816 N N . GLU A 1 102 ? -7.84 23.781 13.609 1 96.44 102 GLU A N 1
ATOM 817 C CA . GLU A 1 102 ? -8.898 23.234 12.758 1 96.44 102 GLU A CA 1
ATOM 818 C C . GLU A 1 102 ? -9.25 24.203 11.625 1 96.44 102 GLU A C 1
ATOM 820 O O . GLU A 1 102 ? -9.508 23.766 10.5 1 96.44 102 GLU A O 1
ATOM 825 N N . ALA A 1 103 ? -9.234 25.453 11.969 1 98.12 103 ALA A N 1
ATOM 826 C CA . ALA A 1 103 ? -9.594 26.469 10.992 1 98.12 103 ALA A CA 1
ATOM 827 C C . ALA A 1 103 ? -8.562 26.547 9.867 1 98.12 103 ALA A C 1
ATOM 829 O O . ALA A 1 103 ? -8.875 26.984 8.758 1 98.12 103 ALA A O 1
ATOM 830 N N . LEU A 1 104 ? -7.34 26.047 10.133 1 98.69 104 LEU A N 1
ATOM 831 C CA . LEU A 1 104 ? -6.266 26.141 9.148 1 98.69 104 LEU A CA 1
ATOM 832 C C . LEU A 1 104 ? -6.012 24.797 8.492 1 98.69 104 LEU A C 1
ATOM 834 O O . LEU A 1 104 ? -5.699 24.719 7.301 1 98.69 104 LEU A O 1
ATOM 838 N N . HIS A 1 105 ? -6.176 23.781 9.219 1 98.75 105 HIS A N 1
ATOM 839 C CA . HIS A 1 105 ? -5.746 22.438 8.859 1 98.75 105 HIS A CA 1
ATOM 840 C C . HIS A 1 105 ? -6.445 21.938 7.598 1 98.75 105 HIS A C 1
ATOM 842 O O . HIS A 1 105 ? -5.789 21.625 6.605 1 98.75 105 HIS A O 1
ATOM 848 N N . GLN A 1 106 ? -7.723 21.938 7.559 1 98.5 106 GLN A N 1
ATOM 849 C CA . GLN A 1 106 ? -8.453 21.438 6.398 1 98.5 106 GLN A CA 1
ATOM 850 C C . GLN A 1 106 ? -8.227 22.328 5.18 1 98.5 106 GLN A C 1
ATOM 852 O O . GLN A 1 106 ? -8 21.828 4.074 1 98.5 106 GLN A O 1
ATOM 857 N N . PRO A 1 107 ? -8.281 23.641 5.371 1 98.75 107 PRO A N 1
ATOM 858 C CA . PRO A 1 107 ? -8.023 24.5 4.219 1 98.75 107 PRO A CA 1
ATOM 859 C C . PRO A 1 107 ? -6.645 24.281 3.604 1 98.75 107 PRO A C 1
ATOM 861 O O . PRO A 1 107 ? -6.473 24.422 2.391 1 98.75 107 PRO A O 1
ATOM 864 N N . MET A 1 108 ? -5.641 23.922 4.402 1 98.88 108 MET A N 1
ATOM 865 C CA . MET A 1 108 ? -4.316 23.609 3.871 1 98.88 108 MET A CA 1
ATOM 866 C C . MET A 1 108 ? -4.375 22.391 2.945 1 98.88 108 MET A C 1
ATOM 868 O O . MET A 1 108 ? -3.842 22.422 1.836 1 98.88 108 MET A O 1
ATOM 872 N N . PHE A 1 109 ? -5.051 21.328 3.385 1 98.88 109 PHE A N 1
ATOM 873 C CA . PHE A 1 109 ? -5.227 20.156 2.533 1 98.88 109 PHE A CA 1
ATOM 874 C C . PHE A 1 109 ? -6.023 20.516 1.283 1 98.88 109 PHE A C 1
ATOM 876 O O . PHE A 1 109 ? -5.66 20.125 0.175 1 98.88 109 PHE A O 1
ATOM 883 N N . ASP A 1 110 ? -7.09 21.312 1.436 1 98.69 110 ASP A N 1
ATOM 884 C CA . ASP A 1 110 ? -7.926 21.688 0.302 1 98.69 110 ASP A CA 1
ATOM 885 C C . ASP A 1 110 ? -7.133 22.5 -0.719 1 98.69 110 ASP A C 1
ATOM 887 O O . ASP A 1 110 ? -7.328 22.359 -1.927 1 98.69 110 ASP A O 1
ATOM 891 N N . ALA A 1 111 ? -6.309 23.359 -0.203 1 98.69 111 ALA A N 1
ATOM 892 C CA . ALA A 1 111 ? -5.527 24.219 -1.09 1 98.69 111 ALA A CA 1
ATOM 893 C C . ALA A 1 111 ? -4.727 23.391 -2.09 1 98.69 111 ALA A C 1
ATOM 895 O O . ALA A 1 111 ? -4.734 23.672 -3.289 1 98.69 111 ALA A O 1
ATOM 896 N N . ILE A 1 112 ? -4.105 22.359 -1.651 1 98.5 112 ILE A N 1
ATOM 897 C CA . ILE A 1 112 ? -3.244 21.562 -2.52 1 98.5 112 ILE A CA 1
ATOM 898 C C . ILE A 1 112 ? -4.086 20.578 -3.32 1 98.5 112 ILE A C 1
ATOM 900 O O . ILE A 1 112 ? -3.977 20.516 -4.547 1 98.5 112 ILE A O 1
ATOM 904 N N . TRP A 1 113 ? -5.066 19.875 -2.756 1 98.5 113 TRP A N 1
ATOM 905 C CA . TRP A 1 113 ? -5.602 18.656 -3.354 1 98.5 113 TRP A CA 1
ATOM 906 C C . TRP A 1 113 ? -7.012 18.891 -3.889 1 98.5 113 TRP A C 1
ATOM 908 O O . TRP A 1 113 ? -7.625 17.984 -4.457 1 98.5 113 TRP A O 1
ATOM 918 N N . VAL A 1 114 ? -7.539 20.125 -3.684 1 98.5 114 VAL A N 1
ATOM 919 C CA . VAL A 1 114 ? -8.852 20.453 -4.223 1 98.5 114 VAL A CA 1
ATOM 920 C C . VAL A 1 114 ? -8.742 21.656 -5.148 1 98.5 114 VAL A C 1
ATOM 922 O O . VAL A 1 114 ? -9.258 21.641 -6.27 1 98.5 114 VAL A O 1
ATOM 925 N N . HIS A 1 115 ? -7.922 22.672 -4.727 1 98.31 115 HIS A N 1
ATOM 926 C CA . HIS A 1 115 ? -7.949 23.953 -5.402 1 98.31 115 HIS A CA 1
ATOM 927 C C . HIS A 1 115 ? -6.691 24.172 -6.238 1 98.31 115 HIS A C 1
ATOM 929 O O . HIS A 1 115 ? -6.555 25.188 -6.922 1 98.31 115 HIS A O 1
ATOM 935 N N . GLY A 1 116 ? -5.773 23.25 -6.191 1 97.75 116 GLY A N 1
ATOM 936 C CA . GLY A 1 116 ? -4.594 23.297 -7.043 1 97.75 116 GLY A CA 1
ATOM 937 C C . GLY A 1 116 ? -3.65 24.438 -6.695 1 97.75 116 GLY A C 1
ATOM 938 O O . GLY A 1 116 ? -2.943 24.953 -7.562 1 97.75 116 GLY A O 1
ATOM 939 N N . ARG A 1 117 ? -3.648 24.844 -5.438 1 98.12 117 ARG A N 1
ATOM 940 C CA . ARG A 1 117 ? -2.787 25.938 -5.027 1 98.12 117 ARG A CA 1
ATOM 941 C C . ARG A 1 117 ? -1.403 25.438 -4.633 1 98.12 117 ARG A C 1
ATOM 943 O O . ARG A 1 117 ? -1.197 24.234 -4.469 1 98.12 117 ARG A O 1
ATOM 950 N N . ASP A 1 118 ? -0.442 26.406 -4.523 1 98.38 118 ASP A N 1
ATOM 951 C CA . ASP A 1 118 ? 0.957 26.141 -4.207 1 98.38 118 ASP A CA 1
ATOM 952 C C . ASP A 1 118 ? 1.277 26.516 -2.764 1 98.38 118 ASP A C 1
ATOM 954 O O . ASP A 1 118 ? 1.499 27.688 -2.455 1 98.38 118 ASP A O 1
ATOM 958 N N . LEU A 1 119 ? 1.467 25.547 -1.881 1 98 119 LEU A N 1
ATOM 959 C CA . LEU A 1 119 ? 1.712 25.812 -0.467 1 98 119 LEU A CA 1
ATOM 960 C C . LEU A 1 119 ? 3.152 26.25 -0.237 1 98 119 LEU A C 1
ATOM 962 O O . LEU A 1 119 ? 3.521 26.625 0.879 1 98 119 LEU A O 1
ATOM 966 N N . SER A 1 120 ? 3.984 26.203 -1.26 1 97.56 120 SER A N 1
ATOM 967 C CA . SER A 1 120 ? 5.332 26.75 -1.123 1 97.56 120 SER A CA 1
ATOM 968 C C . SER A 1 120 ? 5.336 28.25 -1.312 1 97.56 120 SER A C 1
ATOM 970 O O . SER A 1 120 ? 6.355 28.906 -1.087 1 97.56 120 SER A O 1
ATOM 972 N N . ASP A 1 121 ? 4.215 28.812 -1.73 1 97.31 121 ASP A N 1
ATOM 973 C CA . ASP A 1 121 ? 4.051 30.234 -1.992 1 97.31 121 ASP A CA 1
ATOM 974 C C . ASP A 1 121 ? 3.57 30.984 -0.743 1 97.31 121 ASP A C 1
ATOM 976 O O . ASP A 1 121 ? 2.461 30.734 -0.262 1 97.31 121 ASP A O 1
ATOM 980 N N . ASP A 1 122 ? 4.312 31.969 -0.304 1 96.5 122 ASP A N 1
ATOM 981 C CA . ASP A 1 122 ? 3.992 32.719 0.913 1 96.5 122 ASP A CA 1
ATOM 982 C C . ASP A 1 122 ? 2.648 33.438 0.787 1 96.5 122 ASP A C 1
ATOM 984 O O . ASP A 1 122 ? 1.918 33.562 1.771 1 96.5 122 ASP A O 1
ATOM 988 N N . ALA A 1 123 ? 2.385 33.875 -0.372 1 97.44 123 ALA A N 1
ATOM 989 C CA . ALA A 1 123 ? 1.12 34.594 -0.566 1 97.44 123 ALA A CA 1
ATOM 990 C C . ALA A 1 123 ? -0.068 33.656 -0.323 1 97.44 123 ALA A C 1
ATOM 992 O O . ALA A 1 123 ? -1.079 34.094 0.248 1 97.44 123 ALA A O 1
ATOM 993 N N . VAL A 1 124 ? 0.027 32.406 -0.803 1 98.06 124 VAL A N 1
ATOM 994 C CA . VAL A 1 124 ? -1.014 31.406 -0.576 1 98.06 124 VAL A CA 1
ATOM 995 C C . VAL A 1 124 ? -1.127 31.109 0.918 1 98.06 124 VAL A C 1
ATOM 997 O O . VAL A 1 124 ? -2.229 31.094 1.472 1 98.06 124 VAL A O 1
ATOM 1000 N N . LEU A 1 125 ? 0.019 30.969 1.581 1 98.12 125 LEU A N 1
ATOM 1001 C CA . LEU A 1 125 ? 0.042 30.672 3.008 1 98.12 125 LEU A CA 1
ATOM 1002 C C . LEU A 1 125 ? -0.577 31.797 3.816 1 98.12 125 LEU A C 1
ATOM 1004 O O . LEU A 1 125 ? -1.356 31.562 4.738 1 98.12 125 LEU A O 1
ATOM 1008 N N . LEU A 1 126 ? -0.231 33.031 3.463 1 97.06 126 LEU A N 1
ATOM 1009 C CA . LEU A 1 126 ? -0.735 34.188 4.184 1 97.06 126 LEU A CA 1
ATOM 1010 C C . LEU A 1 126 ? -2.248 34.312 4.031 1 97.06 126 LEU A C 1
ATOM 1012 O O . LEU A 1 126 ? -2.945 34.656 4.984 1 97.06 126 LEU A O 1
ATOM 1016 N N . ASP A 1 127 ? -2.695 34.031 2.865 1 98.25 127 ASP A N 1
ATOM 1017 C CA . ASP A 1 127 ? -4.137 34.031 2.623 1 98.25 127 ASP A CA 1
ATOM 1018 C C . ASP A 1 127 ? -4.84 33 3.516 1 98.25 127 ASP A C 1
ATOM 1020 O O . ASP A 1 127 ? -5.852 33.312 4.148 1 98.25 127 ASP A O 1
ATOM 1024 N N . LEU A 1 128 ? -4.344 31.797 3.59 1 98.56 128 LEU A N 1
ATOM 1025 C CA . LEU A 1 128 ? -4.934 30.719 4.383 1 98.56 128 LEU A CA 1
ATOM 1026 C C . LEU A 1 128 ? -4.879 31.047 5.871 1 98.56 128 LEU A C 1
ATOM 1028 O O . LEU A 1 128 ? -5.848 30.828 6.598 1 98.56 128 LEU A O 1
ATOM 1032 N N . VAL A 1 129 ? -3.779 31.641 6.32 1 98.5 129 VAL A N 1
ATOM 1033 C CA . VAL A 1 129 ? -3.592 32.031 7.715 1 98.5 129 VAL A CA 1
ATOM 1034 C C . VAL A 1 129 ? -4.59 33.125 8.094 1 98.5 129 VAL A C 1
ATOM 1036 O O . VAL A 1 129 ? -5.211 33.062 9.156 1 98.5 129 VAL A O 1
ATOM 1039 N N . THR A 1 130 ? -4.773 34.062 7.207 1 98.56 130 THR A N 1
ATOM 1040 C CA . THR A 1 130 ? -5.719 35.156 7.43 1 98.56 130 THR A CA 1
ATOM 1041 C C . THR A 1 130 ? -7.145 34.625 7.547 1 98.56 130 THR A C 1
ATOM 1043 O O . THR A 1 130 ? -7.875 34.969 8.477 1 98.56 130 THR A O 1
ATOM 1046 N N . ARG A 1 131 ? -7.492 33.719 6.727 1 98.38 131 ARG A N 1
ATOM 1047 C CA . ARG A 1 131 ? -8.836 33.156 6.719 1 98.38 131 ARG A CA 1
ATOM 1048 C C . ARG A 1 131 ? -9.078 32.312 7.965 1 98.38 131 ARG A C 1
ATOM 1050 O O . ARG A 1 131 ? -10.219 32.156 8.406 1 98.38 131 ARG A O 1
ATOM 1057 N N . ALA A 1 132 ? -8 31.844 8.492 1 98.25 132 ALA A N 1
ATOM 1058 C CA . ALA A 1 132 ? -8.094 31.031 9.703 1 98.25 132 ALA A CA 1
ATOM 1059 C C . ALA A 1 132 ? -8.227 31.906 10.945 1 98.25 132 ALA A C 1
ATOM 1061 O O . ALA A 1 132 ? -8.367 31.391 12.055 1 98.25 132 ALA A O 1
ATOM 1062 N N . GLY A 1 133 ? -8.172 33.219 10.766 1 98.31 133 GLY A N 1
ATOM 1063 C CA . GLY A 1 133 ? -8.336 34.125 11.875 1 98.31 133 GLY A CA 1
ATOM 1064 C C . GLY A 1 133 ? -7.039 34.438 12.594 1 98.31 133 GLY A C 1
ATOM 1065 O O . GLY A 1 133 ? -7.051 34.844 13.758 1 98.31 133 GLY A O 1
ATOM 1066 N N . LEU A 1 134 ? -5.934 34.188 11.953 1 98.25 134 LEU A N 1
ATOM 1067 C CA . LEU A 1 134 ? -4.621 34.469 12.523 1 98.25 134 LEU A CA 1
ATOM 1068 C C . LEU A 1 134 ? -3.99 35.688 11.859 1 98.25 134 LEU A C 1
ATOM 1070 O O . LEU A 1 134 ? -4.32 36.031 10.719 1 98.25 134 LEU A O 1
ATOM 1074 N N . ASP A 1 135 ? -3.191 36.375 12.578 1 97.94 135 ASP A N 1
ATOM 1075 C CA . ASP A 1 135 ? -2.406 37.469 12 1 97.94 135 ASP A CA 1
ATOM 1076 C C . ASP A 1 135 ? -1.325 36.906 11.07 1 97.94 135 ASP A C 1
ATOM 1078 O O . ASP A 1 135 ? -0.411 36.219 11.516 1 97.94 135 ASP A O 1
ATOM 1082 N N . PRO A 1 136 ? -1.463 37.219 9.812 1 96.25 136 PRO A N 1
ATOM 1083 C CA . PRO A 1 136 ? -0.556 36.594 8.852 1 96.25 136 PRO A CA 1
ATOM 1084 C C . PRO A 1 136 ? 0.908 36.938 9.102 1 96.25 136 PRO A C 1
ATOM 1086 O O . PRO A 1 136 ? 1.776 36.062 9.055 1 96.25 136 PRO A O 1
ATOM 1089 N N . GLU A 1 137 ? 1.258 38.188 9.422 1 94.62 137 GLU A N 1
ATOM 1090 C CA . GLU A 1 137 ? 2.639 38.594 9.648 1 94.62 137 GLU A CA 1
ATOM 1091 C C . GLU A 1 137 ? 3.197 37.969 10.922 1 94.62 137 GLU A C 1
ATOM 1093 O O . GLU A 1 137 ? 4.316 37.438 10.922 1 94.62 137 GLU A O 1
ATOM 1098 N N . GLN A 1 138 ? 2.426 38 11.914 1 96.94 138 GLN A N 1
ATOM 1099 C CA . GLN A 1 138 ? 2.842 37.375 13.164 1 96.94 138 GLN A CA 1
ATOM 1100 C C . GLN A 1 138 ? 3.021 35.875 13 1 96.94 138 GLN A C 1
ATOM 1102 O O . GLN A 1 138 ? 3.967 35.281 13.539 1 96.94 138 GLN A O 1
ATOM 1107 N N . SER A 1 139 ? 2.15 35.25 12.32 1 97.5 139 SER A N 1
ATOM 1108 C CA . SER A 1 139 ? 2.215 33.812 12.109 1 97.5 139 SER A CA 1
ATOM 1109 C C . SER A 1 139 ? 3.465 33.406 11.336 1 97.5 139 SER A C 1
ATOM 1111 O O . SER A 1 139 ? 4.113 32.406 11.648 1 97.5 139 SER A O 1
ATOM 1113 N N . LEU A 1 140 ? 3.75 34.156 10.32 1 94.62 140 LEU A N 1
ATOM 1114 C CA . LEU A 1 140 ? 4.938 33.844 9.523 1 94.62 140 LEU A CA 1
ATOM 1115 C C . LEU A 1 140 ? 6.203 34.031 10.352 1 94.62 140 LEU A C 1
ATOM 1117 O O . LEU A 1 140 ? 7.164 33.25 10.195 1 94.62 140 LEU A O 1
ATOM 1121 N N . GLN A 1 141 ? 6.219 35.062 11.172 1 95.56 141 GLN A N 1
ATOM 1122 C CA . GLN A 1 141 ? 7.348 35.25 12.078 1 95.56 141 GLN A CA 1
ATOM 1123 C C . GLN A 1 141 ? 7.473 34.062 13.047 1 95.56 141 GLN A C 1
ATOM 1125 O O . GLN A 1 141 ? 8.578 33.562 13.281 1 95.56 141 GLN A O 1
ATOM 1130 N N . GLN A 1 142 ? 6.395 33.656 13.578 1 97.12 142 GLN A N 1
ATOM 1131 C CA . GLN A 1 142 ? 6.375 32.562 14.547 1 97.12 142 GLN A CA 1
ATOM 1132 C C . GLN A 1 142 ? 6.828 31.266 13.906 1 97.12 142 GLN A C 1
ATOM 1134 O O . GLN A 1 142 ? 7.473 30.438 14.555 1 97.12 142 GLN A O 1
ATOM 1139 N N . CYS A 1 143 ? 6.477 31.062 12.648 1 95.75 143 CYS A N 1
ATOM 1140 C CA . CYS A 1 143 ? 6.816 29.797 12.023 1 95.75 143 CYS A CA 1
ATOM 1141 C C . CYS A 1 143 ? 8.32 29.672 11.82 1 95.75 143 CYS A C 1
ATOM 1143 O O . CYS A 1 143 ? 8.836 28.562 11.648 1 95.75 143 CYS A O 1
ATOM 1145 N N . ALA A 1 144 ? 9.055 30.781 11.945 1 96.44 144 ALA A N 1
ATOM 1146 C CA . ALA A 1 144 ? 10.508 30.797 11.781 1 96.44 144 ALA A CA 1
ATOM 1147 C C . ALA A 1 144 ? 11.211 30.688 13.133 1 96.44 144 ALA A C 1
ATOM 1149 O O . ALA A 1 144 ? 12.438 30.641 13.195 1 96.44 144 ALA A O 1
ATOM 1150 N N . GLU A 1 145 ? 10.445 30.656 14.172 1 98 145 GLU A N 1
ATOM 1151 C CA . GLU A 1 145 ? 11.023 30.547 15.508 1 98 145 GLU A CA 1
ATOM 1152 C C . GLU A 1 145 ? 11.656 29.172 15.734 1 98 145 GLU A C 1
ATOM 1154 O O . GLU A 1 145 ? 11.148 28.172 15.234 1 98 145 GLU A O 1
ATOM 1159 N N . ASP A 1 146 ? 12.688 29.109 16.562 1 98.19 146 ASP A N 1
ATOM 1160 C CA . ASP A 1 146 ? 13.422 27.875 16.859 1 98.19 146 ASP A CA 1
ATOM 1161 C C . ASP A 1 146 ? 12.523 26.844 17.516 1 98.19 146 ASP A C 1
ATOM 1163 O O . ASP A 1 146 ? 12.672 25.641 17.297 1 98.19 146 ASP A O 1
ATOM 1167 N N . SER A 1 147 ? 11.656 27.312 18.359 1 98.31 147 SER A N 1
ATOM 1168 C CA . SER A 1 147 ? 10.781 26.391 19.078 1 98.31 147 SER A CA 1
ATOM 1169 C C . SER A 1 147 ? 9.859 25.641 18.109 1 98.31 147 SER A C 1
ATOM 1171 O O . SER A 1 147 ? 9.609 24.453 18.297 1 98.31 147 SER A O 1
ATOM 1173 N N . ILE A 1 148 ? 9.328 26.344 17.094 1 98.69 148 ILE A N 1
ATOM 1174 C CA . ILE A 1 148 ? 8.453 25.734 16.109 1 98.69 148 ILE A CA 1
ATOM 1175 C C . ILE A 1 148 ? 9.25 24.781 15.227 1 98.69 148 ILE A C 1
ATOM 1177 O O . ILE A 1 148 ? 8.82 23.656 14.969 1 98.69 148 ILE A O 1
ATOM 1181 N N . LYS A 1 149 ? 10.438 25.234 14.773 1 98.62 149 LYS A N 1
ATOM 1182 C CA . LYS A 1 149 ? 11.32 24.391 13.992 1 98.62 149 LYS A CA 1
ATOM 1183 C C . LYS A 1 149 ? 11.664 23.109 14.742 1 98.62 149 LYS A C 1
ATOM 1185 O O . LYS A 1 149 ? 11.609 22.016 14.18 1 98.62 149 LYS A O 1
ATOM 1190 N N . ALA A 1 150 ? 11.984 23.266 16 1 98.75 150 ALA A N 1
ATOM 1191 C CA . ALA A 1 150 ? 12.367 22.125 16.844 1 98.75 150 ALA A CA 1
ATOM 1192 C C . ALA A 1 150 ? 11.195 21.172 17.047 1 98.75 150 ALA A C 1
ATOM 1194 O O . ALA A 1 150 ? 11.375 19.953 17.078 1 98.75 150 ALA A O 1
ATOM 1195 N N . GLU A 1 151 ? 10.008 21.734 17.203 1 98.75 151 GLU A N 1
ATOM 1196 C CA . GLU A 1 151 ? 8.828 20.906 17.391 1 98.75 151 GLU A CA 1
ATOM 1197 C C . GLU A 1 151 ? 8.531 20.062 16.156 1 98.75 151 GLU A C 1
ATOM 1199 O O . GLU A 1 151 ? 8.234 18.875 16.25 1 98.75 151 GLU A O 1
ATOM 1204 N N . LEU A 1 152 ? 8.609 20.656 14.977 1 98.88 152 LEU A N 1
ATOM 1205 C CA . LEU A 1 152 ? 8.391 19.906 13.75 1 98.88 152 LEU A CA 1
ATOM 1206 C C . LEU A 1 152 ? 9.445 18.812 13.586 1 98.88 152 LEU A C 1
ATOM 1208 O O . LEU A 1 152 ? 9.117 17.672 13.219 1 98.88 152 LEU A O 1
ATOM 1212 N N . GLN A 1 153 ? 10.688 19.172 13.867 1 98.81 153 GLN A N 1
ATOM 1213 C CA . GLN A 1 153 ? 11.766 18.188 13.797 1 98.81 153 GLN A CA 1
ATOM 1214 C C . GLN A 1 153 ? 11.523 17.047 14.789 1 98.81 153 GLN A C 1
ATOM 1216 O O . GLN A 1 153 ? 11.727 15.875 14.453 1 98.81 153 GLN A O 1
ATOM 1221 N N . ALA A 1 154 ? 11.125 17.391 15.969 1 98.88 154 ALA A N 1
ATOM 1222 C CA . ALA A 1 154 ? 10.852 16.391 16.984 1 98.88 154 ALA A CA 1
ATOM 1223 C C . ALA A 1 154 ? 9.727 15.453 16.547 1 98.88 154 ALA A C 1
ATOM 1225 O O . ALA A 1 154 ? 9.805 14.242 16.766 1 98.88 154 ALA A O 1
ATOM 1226 N N . ASN A 1 155 ? 8.625 16.016 16 1 98.88 155 ASN A N 1
ATOM 1227 C CA . ASN A 1 155 ? 7.547 15.195 15.461 1 98.88 155 ASN A CA 1
ATOM 1228 C C . ASN A 1 155 ? 8.055 14.227 14.398 1 98.88 155 ASN A C 1
ATOM 1230 O O . ASN A 1 155 ? 7.707 13.047 14.414 1 98.88 155 ASN A O 1
ATOM 1234 N N . THR A 1 156 ? 8.891 14.75 13.508 1 98.94 156 THR A N 1
ATOM 1235 C CA . THR A 1 156 ? 9.438 13.953 12.414 1 98.94 156 THR A CA 1
ATOM 1236 C C . THR A 1 156 ? 10.328 12.836 12.945 1 98.94 156 THR A C 1
ATOM 1238 O O . THR A 1 156 ? 10.18 11.68 12.562 1 98.94 156 THR A O 1
ATOM 1241 N N . ASP A 1 157 ? 11.195 13.227 13.898 1 98.88 157 ASP A N 1
ATOM 1242 C CA . ASP A 1 157 ? 12.102 12.258 14.508 1 98.88 157 ASP A CA 1
ATOM 1243 C C . ASP A 1 157 ? 11.336 11.18 15.266 1 98.88 157 ASP A C 1
ATOM 1245 O O . ASP A 1 157 ? 11.695 10 15.227 1 98.88 157 ASP A O 1
ATOM 1249 N N . GLU A 1 158 ? 10.328 11.617 15.969 1 98.88 158 GLU A N 1
ATOM 1250 C CA . GLU A 1 158 ? 9.516 10.664 16.719 1 98.88 158 GLU A CA 1
ATOM 1251 C C . GLU A 1 158 ? 8.836 9.672 15.773 1 98.88 158 GLU A C 1
ATOM 1253 O O . GLU A 1 158 ? 8.82 8.469 16.047 1 98.88 158 GLU A O 1
ATOM 1258 N N . ALA A 1 159 ? 8.211 10.18 14.711 1 98.81 159 ALA A N 1
ATOM 1259 C CA . ALA A 1 159 ? 7.578 9.297 13.734 1 98.81 159 ALA A CA 1
ATOM 1260 C C . ALA A 1 159 ? 8.547 8.227 13.242 1 98.81 159 ALA A C 1
ATOM 1262 O O . ALA A 1 159 ? 8.227 7.039 13.25 1 98.81 159 ALA A O 1
ATOM 1263 N N . VAL A 1 160 ? 9.758 8.633 12.883 1 98.75 160 VAL A N 1
ATOM 1264 C CA . VAL A 1 160 ? 10.781 7.723 12.367 1 98.75 160 VAL A CA 1
ATOM 1265 C C . VAL A 1 160 ? 11.172 6.723 13.453 1 98.75 160 VAL A C 1
ATOM 1267 O O . VAL A 1 160 ? 11.266 5.52 13.195 1 98.75 160 VAL A O 1
ATOM 1270 N N . SER A 1 161 ? 11.383 7.254 14.656 1 98.62 161 SER A N 1
ATOM 1271 C CA . SER A 1 161 ? 11.812 6.395 15.75 1 98.62 161 SER A CA 1
ATOM 1272 C C . SER A 1 161 ? 10.758 5.34 16.078 1 98.62 161 SER A C 1
ATOM 1274 O O . SER A 1 161 ? 11.086 4.246 16.531 1 98.62 161 SER A O 1
ATOM 1276 N N . ARG A 1 162 ? 9.508 5.641 15.812 1 98.56 162 ARG A N 1
ATOM 1277 C CA . ARG A 1 162 ? 8.414 4.723 16.094 1 98.56 162 ARG A CA 1
ATOM 1278 C C . ARG A 1 162 ? 8.117 3.838 14.891 1 98.56 162 ARG A C 1
ATOM 1280 O O . ARG A 1 162 ? 7.172 3.045 14.914 1 98.56 162 ARG A O 1
ATOM 1287 N N . GLY A 1 163 ? 8.898 4.02 13.812 1 98.5 163 GLY A N 1
ATOM 1288 C CA . GLY A 1 163 ? 8.859 3.062 12.719 1 98.5 163 GLY A CA 1
ATOM 1289 C C . GLY A 1 163 ? 8.266 3.635 11.445 1 98.5 163 GLY A C 1
ATOM 1290 O O . GLY A 1 163 ? 8.18 2.945 10.43 1 98.5 163 GLY A O 1
ATOM 1291 N N . ALA A 1 164 ? 7.816 4.879 11.438 1 98.69 164 ALA A N 1
ATOM 1292 C CA . ALA A 1 164 ? 7.191 5.473 10.258 1 98.69 164 ALA A CA 1
ATOM 1293 C C . ALA A 1 164 ? 8.188 5.59 9.109 1 98.69 164 ALA A C 1
ATOM 1295 O O . ALA A 1 164 ? 9.367 5.902 9.328 1 98.69 164 ALA A O 1
ATOM 1296 N N . PHE A 1 165 ? 7.727 5.391 7.93 1 98.38 165 PHE A N 1
ATOM 1297 C CA . PHE A 1 165 ? 8.547 5.484 6.727 1 98.38 165 PHE A CA 1
ATOM 1298 C C . PHE A 1 165 ? 7.828 6.277 5.641 1 98.38 165 PHE A C 1
ATOM 1300 O O . PHE A 1 165 ? 8.297 6.352 4.504 1 98.38 165 PHE A O 1
ATOM 1307 N N . GLY A 1 166 ? 6.719 6.773 5.922 1 98.06 166 GLY A N 1
ATOM 1308 C CA . GLY A 1 166 ? 5.895 7.555 5.012 1 98.06 166 GLY A CA 1
ATOM 1309 C C . GLY A 1 166 ? 4.676 8.156 5.68 1 98.06 166 GLY A C 1
ATOM 1310 O O . GLY A 1 166 ? 4.523 8.07 6.898 1 98.06 166 GLY A O 1
ATOM 1311 N N . ALA A 1 167 ? 3.846 8.82 4.895 1 98.5 167 ALA A N 1
ATOM 1312 C CA . ALA A 1 167 ? 2.617 9.453 5.367 1 98.5 167 ALA A CA 1
ATOM 1313 C C . ALA A 1 167 ? 1.424 9.039 4.512 1 98.5 167 ALA A C 1
ATOM 1315 O O . ALA A 1 167 ? 1.564 8.812 3.309 1 98.5 167 ALA A O 1
ATOM 1316 N N . PRO A 1 168 ? 0.301 8.93 5.168 1 98.75 168 PRO A N 1
ATOM 1317 C CA . PRO A 1 168 ? 0.054 9.117 6.598 1 98.75 168 PRO A CA 1
ATOM 1318 C C . PRO A 1 168 ? 0.45 7.895 7.426 1 98.75 168 PRO A C 1
ATOM 1320 O O . PRO A 1 168 ? 0.476 6.773 6.906 1 98.75 168 PRO A O 1
ATOM 1323 N N . THR A 1 169 ? 0.828 8.094 8.578 1 98.94 169 THR A N 1
ATOM 1324 C CA . THR A 1 169 ? 1.011 7.043 9.57 1 98.94 169 THR A CA 1
ATOM 1325 C C . THR A 1 169 ? 0.155 7.312 10.805 1 98.94 169 THR A C 1
ATOM 1327 O O . THR A 1 169 ? 0.169 8.422 11.344 1 98.94 169 THR A O 1
ATOM 1330 N N . LEU A 1 170 ? -0.592 6.383 11.195 1 98.88 170 LEU A N 1
ATOM 1331 C CA . LEU A 1 170 ? -1.438 6.492 12.375 1 98.88 170 LEU A CA 1
ATOM 1332 C C . LEU A 1 170 ? -0.968 5.535 13.469 1 98.88 170 LEU A C 1
ATOM 1334 O O . LEU A 1 170 ? -0.491 4.438 13.18 1 98.88 170 LEU A O 1
ATOM 1338 N N . PHE A 1 171 ? -1.08 5.938 14.656 1 98.56 171 PHE A N 1
ATOM 1339 C CA . PHE A 1 171 ? -0.821 5.082 15.805 1 98.56 171 PHE A CA 1
ATOM 1340 C C . PHE A 1 171 ? -2.053 4.984 16.703 1 98.56 171 PHE A C 1
ATOM 1342 O O . PHE A 1 171 ? -2.697 5.996 16.984 1 98.56 171 PHE A O 1
ATOM 1349 N N . VAL A 1 172 ? -2.465 3.812 17.094 1 97.38 172 VAL A N 1
ATOM 1350 C CA . VAL A 1 172 ? -3.504 3.516 18.062 1 97.38 172 VAL A CA 1
ATOM 1351 C C . VAL A 1 172 ? -2.955 2.568 19.125 1 97.38 172 VAL A C 1
ATOM 1353 O O . VAL A 1 172 ? -2.564 1.439 18.828 1 97.38 172 VAL A O 1
ATOM 1356 N N . ASN A 1 173 ? -2.887 3.031 20.344 1 92.81 173 ASN A N 1
ATOM 1357 C CA . ASN A 1 173 ? -2.379 2.217 21.438 1 92.81 173 ASN A CA 1
ATOM 1358 C C . ASN A 1 173 ? -1.005 1.634 21.125 1 92.81 173 ASN A C 1
ATOM 1360 O O . ASN A 1 173 ? -0.781 0.434 21.281 1 92.81 173 ASN A O 1
ATOM 1364 N N . GLY A 1 174 ? -0.182 2.449 20.5 1 93.75 174 GLY A N 1
ATOM 1365 C CA . GLY A 1 174 ? 1.191 2.051 20.234 1 93.75 174 GLY A CA 1
ATOM 1366 C C . GLY A 1 174 ? 1.347 1.276 18.938 1 93.75 174 GLY A C 1
ATOM 1367 O O . GLY A 1 174 ? 2.465 1.082 18.453 1 93.75 174 GLY A O 1
ATOM 1368 N N . GLU A 1 175 ? 0.247 0.846 18.375 1 96.56 175 GLU A N 1
ATOM 1369 C CA . GLU A 1 175 ? 0.29 0.102 17.109 1 96.56 175 GLU A CA 1
ATOM 1370 C C . GLU A 1 175 ? 0.266 1.044 15.914 1 96.56 175 GLU A C 1
ATOM 1372 O O . GLU A 1 175 ? -0.504 2.006 15.883 1 96.56 175 GLU A O 1
ATOM 1377 N N . MET A 1 176 ? 1.088 0.692 14.953 1 98.62 176 MET A N 1
ATOM 1378 C CA . MET A 1 176 ? 1.258 1.547 13.781 1 98.62 176 MET A CA 1
ATOM 1379 C C . MET A 1 176 ? 0.392 1.061 12.625 1 98.62 176 MET A C 1
ATOM 1381 O O . MET A 1 176 ? 0.311 -0.142 12.367 1 98.62 176 MET A O 1
ATOM 1385 N N . TYR A 1 177 ? -0.218 1.939 11.953 1 98.75 177 TYR A N 1
ATOM 1386 C CA . TYR A 1 177 ? -0.966 1.717 10.719 1 98.75 177 TYR A CA 1
ATOM 1387 C C . TYR A 1 177 ? -0.526 2.689 9.633 1 98.75 177 TYR A C 1
ATOM 1389 O O . TYR A 1 177 ? -0.622 3.906 9.805 1 98.75 177 TYR A O 1
ATOM 1397 N N . PHE A 1 178 ? -0.089 2.199 8.547 1 98.69 178 PHE A N 1
ATOM 1398 C CA . PHE A 1 178 ? 0.431 3.049 7.484 1 98.69 178 PHE A CA 1
ATOM 1399 C C . PHE A 1 178 ? -0.543 3.107 6.312 1 98.69 178 PHE A C 1
ATOM 1401 O O . PHE A 1 178 ? -0.935 2.072 5.773 1 98.69 178 PHE A O 1
ATOM 1408 N N . GLY A 1 179 ? -0.936 4.379 5.957 1 98.25 179 GLY A N 1
ATOM 1409 C CA . GLY A 1 179 ? -1.729 4.578 4.754 1 98.25 179 GLY A CA 1
ATOM 1410 C C . GLY A 1 179 ? -3.207 4.762 5.035 1 98.25 179 GLY A C 1
ATOM 1411 O O . GLY A 1 179 ? -3.717 4.277 6.047 1 98.25 179 GLY A O 1
ATOM 1412 N N . ASN A 1 180 ? -3.896 5.465 4.047 1 98.31 180 ASN A N 1
ATOM 1413 C CA . ASN A 1 180 ? -5.344 5.633 4.16 1 98.31 180 ASN A CA 1
ATOM 1414 C C . ASN A 1 180 ? -6.07 4.297 4.035 1 98.31 180 ASN A C 1
ATOM 1416 O O . ASN A 1 180 ? -7.207 4.16 4.496 1 98.31 180 ASN A O 1
ATOM 1420 N N . ASP A 1 181 ? -5.445 3.359 3.447 1 97.88 181 ASP A N 1
ATOM 1421 C CA . ASP A 1 181 ? -6.059 2.066 3.156 1 97.88 181 ASP A CA 1
ATOM 1422 C C . ASP A 1 181 ? -5.949 1.126 4.355 1 97.88 181 ASP A C 1
ATOM 1424 O O . ASP A 1 181 ? -6.309 -0.05 4.262 1 97.88 181 ASP A O 1
ATOM 1428 N N . ARG A 1 182 ? -5.484 1.606 5.477 1 98.5 182 ARG A N 1
ATOM 1429 C CA . ARG A 1 182 ? -5.477 0.811 6.699 1 98.5 182 ARG A CA 1
ATOM 1430 C C . ARG A 1 182 ? -6.477 1.355 7.715 1 98.5 182 ARG A C 1
ATOM 1432 O O . ARG A 1 182 ? -6.508 0.912 8.867 1 98.5 182 ARG A O 1
ATOM 1439 N N . LEU A 1 183 ? -7.297 2.303 7.316 1 98.25 183 LEU A N 1
ATOM 1440 C CA . LEU A 1 183 ? -8.211 2.955 8.25 1 98.25 183 LEU A CA 1
ATOM 1441 C C . LEU A 1 183 ? -9.242 1.968 8.781 1 98.25 183 LEU A C 1
ATOM 1443 O O . LEU A 1 183 ? -9.727 2.113 9.906 1 98.25 183 LEU A O 1
ATOM 1447 N N . ASP A 1 184 ? -9.57 0.924 8.047 1 96.69 184 ASP A N 1
ATOM 1448 C CA . ASP A 1 184 ? -10.469 -0.102 8.555 1 96.69 184 ASP A CA 1
ATOM 1449 C C . ASP A 1 184 ? -9.852 -0.833 9.75 1 96.69 184 ASP A C 1
ATOM 1451 O O . ASP A 1 184 ? -10.555 -1.189 10.695 1 96.69 184 ASP A O 1
ATOM 1455 N N . PHE A 1 185 ? -8.594 -1.056 9.656 1 97.69 185 PHE A N 1
ATOM 1456 C CA . PHE A 1 185 ? -7.906 -1.678 10.781 1 97.69 185 PHE A CA 1
ATOM 1457 C C . PHE A 1 185 ? -7.852 -0.729 11.977 1 97.69 185 PHE A C 1
ATOM 1459 O O . PHE A 1 185 ? -7.941 -1.162 13.125 1 97.69 185 PHE A O 1
ATOM 1466 N N . VAL A 1 186 ? -7.672 0.559 11.672 1 97.94 186 VAL A N 1
ATOM 1467 C CA . VAL A 1 186 ? -7.688 1.56 12.734 1 97.94 186 VAL A CA 1
ATOM 1468 C C . VAL A 1 186 ? -9.047 1.552 13.43 1 97.94 186 VAL A C 1
ATOM 1470 O O . VAL A 1 186 ? -9.125 1.518 14.664 1 97.94 186 VAL A O 1
ATOM 1473 N N . ARG A 1 187 ? -10.133 1.543 12.648 1 96.69 187 ARG A N 1
ATOM 1474 C CA . ARG A 1 187 ? -11.484 1.506 13.195 1 96.69 187 ARG A CA 1
ATOM 1475 C C . ARG A 1 187 ? -11.688 0.272 14.07 1 96.69 187 ARG A C 1
ATOM 1477 O O . ARG A 1 187 ? -12.25 0.363 15.164 1 96.69 187 ARG A O 1
ATOM 1484 N N . ALA A 1 188 ? -11.234 -0.867 13.609 1 95.25 188 ALA A N 1
ATOM 1485 C CA . ALA A 1 188 ? -11.367 -2.117 14.352 1 95.25 188 ALA A CA 1
ATOM 1486 C C . ALA A 1 188 ? -10.609 -2.053 15.672 1 95.25 188 ALA A C 1
ATOM 1488 O O . ALA A 1 188 ? -11.094 -2.533 16.703 1 95.25 188 ALA A O 1
ATOM 1489 N N . ALA A 1 189 ? -9.445 -1.438 15.602 1 95.62 189 ALA A N 1
ATOM 1490 C CA . ALA A 1 189 ? -8.617 -1.312 16.797 1 95.62 189 ALA A CA 1
ATOM 1491 C C . ALA A 1 189 ? -9.305 -0.437 17.844 1 95.62 189 ALA A C 1
ATOM 1493 O O . ALA A 1 189 ? -9.203 -0.695 19.047 1 95.62 189 ALA A O 1
ATOM 1494 N N . LEU A 1 190 ? -9.992 0.591 17.359 1 95.75 190 LEU A N 1
ATOM 1495 C CA . LEU A 1 190 ? -10.68 1.516 18.266 1 95.75 190 LEU A CA 1
ATOM 1496 C C . LEU A 1 190 ? -11.93 0.876 18.844 1 95.75 190 LEU A C 1
ATOM 1498 O O . LEU A 1 190 ? -12.328 1.195 19.969 1 95.75 190 LEU A O 1
ATOM 1502 N N . ALA A 1 191 ? -12.555 -0.072 18.109 1 91.44 191 ALA A N 1
ATOM 1503 C CA . ALA A 1 191 ? -13.781 -0.723 18.547 1 91.44 191 ALA A CA 1
ATOM 1504 C C . ALA A 1 191 ? -13.492 -1.829 19.562 1 91.44 191 ALA A C 1
ATOM 1506 O O . ALA A 1 191 ? -14.352 -2.182 20.375 1 91.44 191 ALA A O 1
ATOM 1507 N N . SER A 1 192 ? -12.5 -2.629 19.375 1 80.12 192 SER A N 1
ATOM 1508 C CA . SER A 1 192 ? -12.164 -3.744 20.266 1 80.12 192 SER A CA 1
ATOM 1509 C C . SER A 1 192 ? -11.867 -3.262 21.672 1 80.12 192 SER A C 1
ATOM 1511 O O . SER A 1 192 ? -11.898 -4.051 22.625 1 80.12 192 SER A O 1
ATOM 1513 N N . ARG A 1 193 ? -11.773 -1.946 22.047 1 64.5 193 ARG A N 1
ATOM 1514 C CA . ARG A 1 193 ? -11.547 -1.522 23.422 1 64.5 193 ARG A CA 1
ATOM 1515 C C . ARG A 1 193 ? -12.836 -1.022 24.062 1 64.5 193 ARG A C 1
ATOM 1517 O O . ARG A 1 193 ? -13.727 -0.521 23.375 1 64.5 193 ARG A O 1
ATOM 1524 N N . MET B 1 1 ? -21.672 -8.031 -18.953 1 56.75 1 MET B N 1
ATOM 1525 C CA . MET B 1 1 ? -20.281 -8.125 -19.344 1 56.75 1 MET B CA 1
ATOM 1526 C C . MET B 1 1 ? -19.531 -9.125 -18.484 1 56.75 1 MET B C 1
ATOM 1528 O O . MET B 1 1 ? -19.906 -9.367 -17.328 1 56.75 1 MET B O 1
ATOM 1532 N N . SER B 1 2 ? -18.641 -10.008 -19.031 1 68.38 2 SER B N 1
ATOM 1533 C CA . SER B 1 2 ? -17.984 -11.086 -18.281 1 68.38 2 SER B CA 1
ATOM 1534 C C . SER B 1 2 ? -17.203 -10.547 -17.094 1 68.38 2 SER B C 1
ATOM 1536 O O . SER B 1 2 ? -16.609 -9.477 -17.156 1 68.38 2 SER B O 1
ATOM 1538 N N . LYS B 1 3 ? -17.516 -10.977 -15.961 1 89.69 3 LYS B N 1
ATOM 1539 C CA . LYS B 1 3 ? -16.828 -10.609 -14.727 1 89.69 3 LYS B CA 1
ATOM 1540 C C . LYS B 1 3 ? -15.523 -11.383 -14.578 1 89.69 3 LYS B C 1
ATOM 1542 O O . LYS B 1 3 ? -15.438 -12.312 -13.766 1 89.69 3 LYS B O 1
ATOM 1547 N N . ARG B 1 4 ? -14.539 -10.992 -15.398 1 95.69 4 ARG B N 1
ATOM 1548 C CA . ARG B 1 4 ? -13.242 -11.656 -15.461 1 95.69 4 ARG B CA 1
ATOM 1549 C C . ARG B 1 4 ? -12.195 -10.875 -14.68 1 95.69 4 ARG B C 1
ATOM 1551 O O . ARG B 1 4 ? -12.133 -9.648 -14.773 1 95.69 4 ARG B O 1
ATOM 1558 N N . VAL B 1 5 ? -11.375 -11.602 -13.914 1 98.19 5 VAL B N 1
ATOM 1559 C CA . VAL B 1 5 ? -10.266 -11.016 -13.172 1 98.19 5 VAL B CA 1
ATOM 1560 C C . VAL B 1 5 ? -8.961 -11.695 -13.578 1 98.19 5 VAL B C 1
ATOM 1562 O O . VAL B 1 5 ? -8.859 -12.922 -13.539 1 98.19 5 VAL B O 1
ATOM 1565 N N . GLU B 1 6 ? -8.016 -10.953 -14.062 1 98.75 6 GLU B N 1
ATOM 1566 C CA . GLU B 1 6 ? -6.66 -11.469 -14.25 1 98.75 6 GLU B CA 1
ATOM 1567 C C . GLU B 1 6 ? -5.805 -11.242 -13.008 1 98.75 6 GLU B C 1
ATOM 1569 O O . GLU B 1 6 ? -5.699 -10.125 -12.508 1 98.75 6 GLU B O 1
ATOM 1574 N N . PHE B 1 7 ? -5.324 -12.32 -12.516 1 98.88 7 PHE B N 1
ATOM 1575 C CA . PHE B 1 7 ? -4.574 -12.312 -11.266 1 98.88 7 PHE B CA 1
ATOM 1576 C C . PHE B 1 7 ? -3.098 -12.602 -11.523 1 98.88 7 PHE B C 1
ATOM 1578 O O . PHE B 1 7 ? -2.703 -13.75 -11.695 1 98.88 7 PHE B O 1
ATOM 1585 N N . PHE B 1 8 ? -2.221 -11.578 -11.586 1 98.94 8 PHE B N 1
ATOM 1586 C CA . PHE B 1 8 ? -0.774 -11.711 -11.711 1 98.94 8 PHE B CA 1
ATOM 1587 C C . PHE B 1 8 ? -0.122 -11.875 -10.344 1 98.94 8 PHE B C 1
ATOM 1589 O O . PHE B 1 8 ? -0.277 -11.016 -9.469 1 98.94 8 PHE B O 1
ATOM 1596 N N . PHE B 1 9 ? 0.656 -12.953 -10.18 1 98.94 9 PHE B N 1
ATOM 1597 C CA . PHE B 1 9 ? 1.153 -13.297 -8.852 1 98.94 9 PHE B CA 1
ATOM 1598 C C . PHE B 1 9 ? 2.516 -13.977 -8.945 1 98.94 9 PHE B C 1
ATOM 1600 O O . PHE B 1 9 ? 2.932 -14.398 -10.023 1 98.94 9 PHE B O 1
ATOM 1607 N N . ASP B 1 10 ? 3.205 -13.953 -7.938 1 98.94 10 ASP B N 1
ATOM 1608 C CA . ASP B 1 10 ? 4.367 -14.789 -7.641 1 98.94 10 ASP B CA 1
ATOM 1609 C C . ASP B 1 10 ? 4.219 -15.477 -6.285 1 98.94 10 ASP B C 1
ATOM 1611 O O . ASP B 1 10 ? 3.678 -14.891 -5.344 1 98.94 10 ASP B O 1
ATOM 1615 N N . TYR B 1 11 ? 4.688 -16.672 -6.188 1 98.88 11 TYR B N 1
ATOM 1616 C CA . TYR B 1 11 ? 4.539 -17.422 -4.953 1 98.88 11 TYR B CA 1
ATOM 1617 C C . TYR B 1 11 ? 5.359 -16.797 -3.828 1 98.88 11 TYR B C 1
ATOM 1619 O O . TYR B 1 11 ? 5.023 -16.953 -2.65 1 98.88 11 TYR B O 1
ATOM 1627 N N . VAL B 1 12 ? 6.422 -16.062 -4.133 1 98.19 12 VAL B N 1
ATOM 1628 C CA . VAL B 1 12 ? 7.277 -15.469 -3.113 1 98.19 12 VAL B CA 1
ATOM 1629 C C . VAL B 1 12 ? 6.59 -14.242 -2.518 1 98.19 12 VAL B C 1
ATOM 1631 O O . VAL B 1 12 ? 7.004 -13.742 -1.47 1 98.19 12 VAL B O 1
ATOM 1634 N N . SER B 1 13 ? 5.586 -13.742 -3.148 1 98.19 13 SER B N 1
ATOM 1635 C CA . SER B 1 13 ? 4.867 -12.57 -2.66 1 98.19 13 SER B CA 1
ATOM 1636 C C . SER B 1 13 ? 3.854 -12.953 -1.587 1 98.19 13 SER B C 1
ATOM 1638 O O . SER B 1 13 ? 2.85 -13.602 -1.878 1 98.19 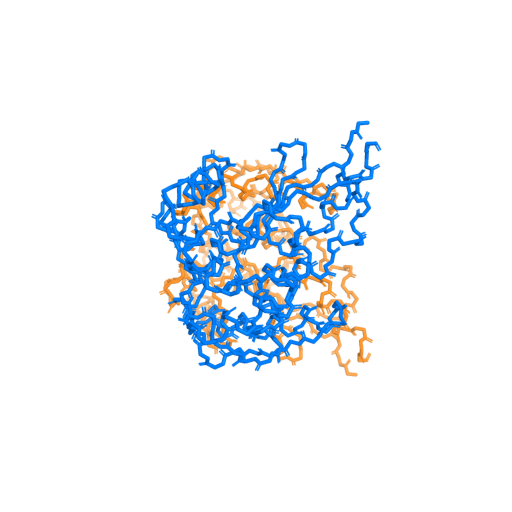13 SER B O 1
ATOM 1640 N N . SER B 1 14 ? 4.047 -12.453 -0.41 1 98.25 14 SER B N 1
ATOM 1641 C CA . SER B 1 14 ? 3.143 -12.719 0.704 1 98.25 14 SER B CA 1
ATOM 1642 C C . SER B 1 14 ? 1.769 -12.102 0.458 1 98.25 14 SER B C 1
ATOM 1644 O O . SER B 1 14 ? 0.746 -12.703 0.793 1 98.25 14 SER B O 1
ATOM 1646 N N . TYR B 1 15 ? 1.737 -10.969 -0.139 1 98.56 15 TYR B N 1
ATOM 1647 C CA . TYR B 1 15 ? 0.46 -10.32 -0.418 1 98.56 15 TYR B CA 1
ATOM 1648 C C . TYR B 1 15 ? -0.285 -11.047 -1.533 1 98.56 15 TYR B C 1
ATOM 1650 O O . TYR B 1 15 ? -1.518 -11.031 -1.573 1 98.56 15 TYR B O 1
ATOM 1658 N N . SER B 1 16 ? 0.441 -11.656 -2.473 1 98.88 16 SER B N 1
ATOM 1659 C CA . SER B 1 16 ? -0.217 -12.516 -3.449 1 98.88 16 SER B CA 1
ATOM 1660 C C . SER B 1 16 ? -0.909 -13.695 -2.77 1 98.88 16 SER B C 1
ATOM 1662 O O . SER B 1 16 ? -2.012 -14.078 -3.16 1 98.88 16 SER B O 1
ATOM 1664 N N . TYR B 1 17 ? -0.225 -14.266 -1.747 1 98.88 17 TYR B N 1
ATOM 1665 C CA . TYR B 1 17 ? -0.829 -15.336 -0.962 1 98.88 17 TYR B CA 1
ATOM 1666 C C . TYR B 1 17 ? -2.141 -14.875 -0.335 1 98.88 17 TYR B C 1
ATOM 1668 O O . TYR B 1 17 ? -3.158 -15.57 -0.438 1 98.88 17 TYR B O 1
ATOM 1676 N N . LEU B 1 18 ? -2.105 -13.703 0.272 1 98.88 18 LEU B N 1
ATOM 1677 C CA . LEU B 1 18 ? -3.293 -13.164 0.923 1 98.88 18 LEU B CA 1
ATOM 1678 C C . LEU B 1 18 ? -4.395 -12.891 -0.095 1 98.88 18 LEU B C 1
ATOM 1680 O O . LEU B 1 18 ? -5.551 -13.258 0.122 1 98.88 18 LEU B O 1
ATOM 1684 N N . ALA B 1 19 ? -4.055 -12.266 -1.221 1 98.94 19 ALA B N 1
ATOM 1685 C CA . ALA B 1 19 ? -5.039 -11.992 -2.262 1 98.94 19 ALA B CA 1
ATOM 1686 C C . ALA B 1 19 ? -5.641 -13.281 -2.807 1 98.94 19 ALA B C 1
ATOM 1688 O O . ALA B 1 19 ? -6.852 -13.375 -3.018 1 98.94 19 ALA B O 1
ATOM 1689 N N . ASN B 1 20 ? -4.762 -14.258 -3.037 1 98.88 20 ASN B N 1
ATOM 1690 C CA . ASN B 1 20 ? -5.195 -15.562 -3.531 1 98.88 20 ASN B CA 1
ATOM 1691 C C . ASN B 1 20 ? -6.285 -16.156 -2.645 1 98.88 20 ASN B C 1
ATOM 1693 O O . ASN B 1 20 ? -7.266 -16.719 -3.146 1 98.88 20 ASN B O 1
ATOM 1697 N N . SER B 1 21 ? -6.223 -16 -1.378 1 98.75 21 SER B N 1
ATOM 1698 C CA . SER B 1 21 ? -7.16 -16.594 -0.428 1 98.75 21 SER B CA 1
ATOM 1699 C C . SER B 1 21 ? -8.547 -15.977 -0.562 1 98.75 21 SER B C 1
ATOM 1701 O O . SER B 1 21 ? -9.531 -16.531 -0.066 1 98.75 21 SER B O 1
ATOM 1703 N N . GLN B 1 22 ? -8.617 -14.82 -1.224 1 98.56 22 GLN B N 1
ATOM 1704 C CA . GLN B 1 22 ? -9.875 -14.086 -1.268 1 98.56 22 GLN B CA 1
ATOM 1705 C C . GLN B 1 22 ? -10.5 -14.148 -2.66 1 98.56 22 GLN B C 1
ATOM 1707 O O . GLN B 1 22 ? -11.609 -13.648 -2.871 1 98.56 22 GLN B O 1
ATOM 1712 N N . LEU B 1 23 ? -9.859 -14.75 -3.639 1 98.25 23 LEU B N 1
ATOM 1713 C CA . LEU B 1 23 ? -10.281 -14.672 -5.035 1 98.25 23 LEU B CA 1
ATOM 1714 C C . LEU B 1 23 ? -11.68 -15.242 -5.211 1 98.25 23 LEU B C 1
ATOM 1716 O O . LEU B 1 23 ? -12.492 -14.688 -5.965 1 98.25 23 LEU B O 1
ATOM 1720 N N . ALA B 1 24 ? -11.984 -16.328 -4.508 1 96.5 24 ALA B N 1
ATOM 1721 C CA . ALA B 1 24 ? -13.273 -17 -4.652 1 96.5 24 ALA B CA 1
ATOM 1722 C C . ALA B 1 24 ? -14.406 -16.109 -4.148 1 96.5 24 ALA B C 1
ATOM 1724 O O . ALA B 1 24 ? -15.57 -16.312 -4.508 1 96.5 24 ALA B O 1
ATOM 1725 N N . THR B 1 25 ? -14.094 -15.117 -3.311 1 96.5 25 THR B N 1
ATOM 1726 C CA . THR B 1 25 ? -15.117 -14.273 -2.693 1 96.5 25 THR B CA 1
ATOM 1727 C C . THR B 1 25 ? -15.398 -13.047 -3.555 1 96.5 25 THR B C 1
ATOM 1729 O O . THR B 1 25 ? -16.297 -12.266 -3.252 1 96.5 25 THR B O 1
ATOM 1732 N N . LEU B 1 26 ? -14.672 -12.844 -4.621 1 96.81 26 LEU B N 1
ATOM 1733 C CA . LEU B 1 26 ? -14.734 -11.594 -5.375 1 96.81 26 LEU B CA 1
ATOM 1734 C C . LEU B 1 26 ? -16.016 -11.531 -6.211 1 96.81 26 LEU B C 1
ATOM 1736 O O . LEU B 1 26 ? -16.438 -10.453 -6.629 1 96.81 26 LEU B O 1
ATOM 1740 N N . GLY B 1 27 ? -16.609 -12.672 -6.504 1 94.88 27 GLY B N 1
ATOM 1741 C CA . GLY B 1 27 ? -17.797 -12.695 -7.344 1 94.88 27 GLY B CA 1
ATOM 1742 C C . GLY B 1 27 ? -17.484 -12.695 -8.828 1 94.88 27 GLY B C 1
ATOM 1743 O O . GLY B 1 27 ? -18.297 -12.266 -9.648 1 94.88 27 GLY B O 1
ATOM 1744 N N . ALA B 1 28 ? -16.297 -13.133 -9.18 1 96.38 28 ALA B N 1
ATOM 1745 C CA . ALA B 1 28 ? -15.891 -13.203 -10.586 1 96.38 28 ALA B CA 1
ATOM 1746 C C . ALA B 1 28 ? -16.438 -14.469 -11.242 1 96.38 28 ALA B C 1
ATOM 1748 O O . ALA B 1 28 ? -16.594 -15.5 -10.586 1 96.38 28 ALA B O 1
ATOM 1749 N N . ASP B 1 29 ? -16.734 -14.375 -12.547 1 95.75 29 ASP B N 1
ATOM 1750 C CA . ASP B 1 29 ? -17.094 -15.555 -13.32 1 95.75 29 ASP B CA 1
ATOM 1751 C C . ASP B 1 29 ? -15.867 -16.406 -13.641 1 95.75 29 ASP B C 1
ATOM 1753 O O . ASP B 1 29 ? -15.969 -17.625 -13.805 1 95.75 29 ASP B O 1
ATOM 1757 N N . GLU B 1 30 ? -14.789 -15.711 -13.75 1 96.94 30 GLU B N 1
ATOM 1758 C CA . GLU B 1 30 ? -13.539 -16.375 -14.117 1 96.94 30 GLU B CA 1
ATOM 1759 C C . GLU B 1 30 ? -12.336 -15.664 -13.523 1 96.94 30 GLU B C 1
ATOM 1761 O O . GLU B 1 30 ? -12.227 -14.438 -13.602 1 96.94 30 GLU B O 1
ATOM 1766 N N . ILE B 1 31 ? -11.531 -16.422 -12.938 1 97.81 31 ILE B N 1
ATOM 1767 C CA . ILE B 1 31 ? -10.219 -15.938 -12.523 1 97.81 31 ILE B CA 1
ATOM 1768 C C . ILE B 1 31 ? -9.156 -16.469 -13.484 1 97.81 31 ILE B C 1
ATOM 1770 O O . ILE B 1 31 ? -9.039 -17.688 -13.688 1 97.81 31 ILE B O 1
ATOM 1774 N N . VAL B 1 32 ? -8.469 -15.625 -14.102 1 98.12 32 VAL B N 1
ATOM 1775 C CA . VAL B 1 32 ? -7.344 -16 -14.961 1 98.12 32 VAL B CA 1
ATOM 1776 C C . VAL B 1 32 ? -6.035 -15.867 -14.188 1 98.12 32 VAL B C 1
ATOM 1778 O O . VAL B 1 32 ? -5.559 -14.75 -13.953 1 98.12 32 VAL B O 1
ATOM 1781 N N . TYR B 1 33 ? -5.488 -16.969 -13.859 1 98.75 33 TYR B N 1
ATOM 1782 C CA . TYR B 1 33 ? -4.234 -16.984 -13.117 1 98.75 33 TYR B CA 1
ATOM 1783 C C . TYR B 1 33 ? -3.049 -16.719 -14.039 1 98.75 33 TYR B C 1
ATOM 1785 O O . TYR B 1 33 ? -2.871 -17.422 -15.047 1 98.75 33 TYR B O 1
ATOM 1793 N N . ARG B 1 34 ? -2.242 -15.766 -13.672 1 98.81 34 ARG B N 1
ATOM 1794 C CA . ARG B 1 34 ? -1.114 -15.328 -14.484 1 98.81 34 ARG B CA 1
ATOM 1795 C C . ARG B 1 34 ? 0.177 -15.312 -13.672 1 98.81 34 ARG B C 1
ATOM 1797 O O . ARG B 1 34 ? 0.598 -14.266 -13.188 1 98.81 34 ARG B O 1
ATOM 1804 N N . PRO B 1 35 ? 0.872 -16.453 -13.641 1 98.88 35 PRO B N 1
ATOM 1805 C CA . PRO B 1 35 ? 2.168 -16.438 -12.961 1 98.88 35 PRO B CA 1
ATOM 1806 C C . PRO B 1 35 ? 3.148 -15.445 -13.594 1 98.88 35 PRO B C 1
ATOM 1808 O O . PRO B 1 35 ? 3.303 -15.414 -14.812 1 98.88 35 PRO B O 1
ATOM 1811 N N . MET B 1 36 ? 3.752 -14.617 -12.781 1 98.94 36 MET B N 1
ATOM 1812 C CA . MET B 1 36 ? 4.785 -13.688 -13.234 1 98.94 36 MET B CA 1
ATOM 1813 C C . MET B 1 36 ? 5.957 -13.664 -12.258 1 98.94 36 MET B C 1
ATOM 1815 O O . MET B 1 36 ? 5.781 -13.922 -11.062 1 98.9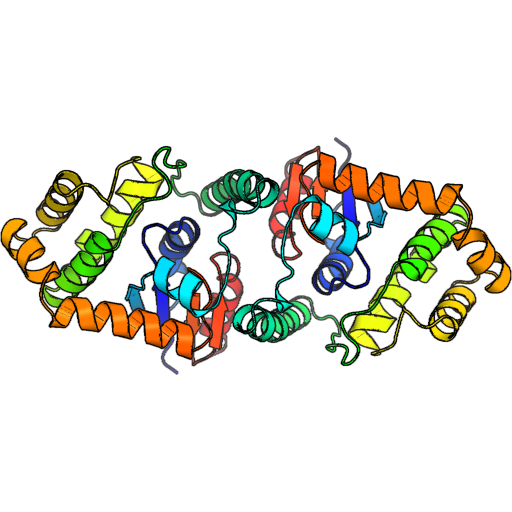4 36 MET B O 1
ATOM 1819 N N . LEU B 1 37 ? 7.102 -13.445 -12.828 1 98.88 37 LEU B N 1
ATOM 1820 C CA . LEU B 1 37 ? 8.297 -13.359 -12 1 98.88 37 LEU B CA 1
ATOM 1821 C C . LEU B 1 37 ? 8.422 -11.984 -11.367 1 98.88 37 LEU B C 1
ATOM 1823 O O . LEU B 1 37 ? 8.773 -11.016 -12.039 1 98.88 37 LEU B O 1
ATOM 1827 N N . LEU B 1 38 ? 8.211 -11.93 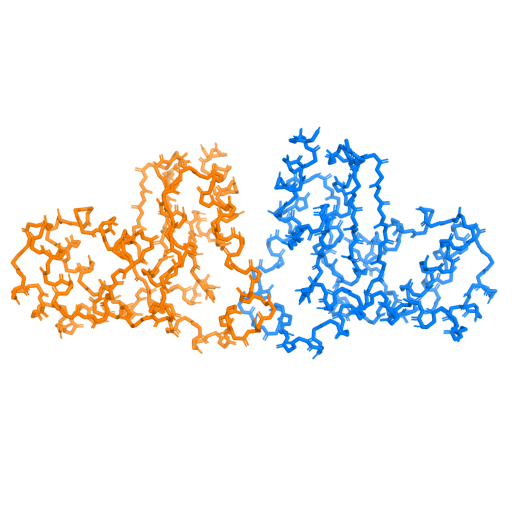-10.062 1 98.62 38 LEU B N 1
ATOM 1828 C CA . LEU B 1 38 ? 8.219 -10.656 -9.344 1 98.62 38 LEU B CA 1
ATOM 1829 C C . LEU B 1 38 ? 9.586 -9.977 -9.469 1 98.62 38 LEU B C 1
ATOM 1831 O O . LEU B 1 38 ? 9.656 -8.766 -9.695 1 98.62 38 LEU B O 1
ATOM 1835 N N . GLY B 1 39 ? 10.672 -10.781 -9.289 1 97.88 39 GLY B N 1
ATOM 1836 C CA . GLY B 1 39 ? 12 -10.211 -9.477 1 97.88 39 GLY B CA 1
ATOM 1837 C C . GLY B 1 39 ? 12.172 -9.523 -10.812 1 97.88 39 GLY B C 1
ATOM 1838 O O . GLY B 1 39 ? 12.812 -8.477 -10.906 1 97.88 39 GLY B O 1
ATOM 1839 N N . GLY B 1 40 ? 11.641 -10.133 -11.867 1 98.44 40 GLY B N 1
ATOM 1840 C CA . GLY B 1 40 ? 11.68 -9.523 -13.188 1 98.44 40 GLY B CA 1
ATOM 1841 C C . GLY B 1 40 ? 10.906 -8.219 -13.266 1 98.44 40 GLY B C 1
ATOM 1842 O O . GLY B 1 40 ? 11.359 -7.262 -13.891 1 98.44 40 GLY B O 1
ATOM 1843 N N . VAL B 1 41 ? 9.75 -8.148 -12.648 1 98.62 41 VAL B N 1
ATOM 1844 C CA . VAL B 1 41 ? 8.93 -6.938 -12.617 1 98.62 41 VAL B CA 1
ATOM 1845 C C . VAL B 1 41 ? 9.672 -5.824 -11.898 1 98.62 41 VAL B C 1
ATOM 1847 O O . VAL B 1 41 ? 9.75 -4.695 -12.391 1 98.62 41 VAL B O 1
ATOM 1850 N N . LEU B 1 42 ? 10.234 -6.164 -10.703 1 97.62 42 LEU B N 1
ATOM 1851 C CA . LEU B 1 42 ? 10.961 -5.184 -9.906 1 97.62 42 LEU B CA 1
ATOM 1852 C C . LEU B 1 42 ? 12.164 -4.648 -10.672 1 97.62 42 LEU B C 1
ATOM 1854 O O . LEU B 1 42 ? 12.414 -3.441 -10.688 1 97.62 42 LEU B O 1
ATOM 1858 N N . LYS B 1 43 ? 12.867 -5.504 -11.328 1 97.62 43 LYS B N 1
ATOM 1859 C CA . LYS B 1 43 ? 14.016 -5.102 -12.125 1 97.62 43 LYS B CA 1
ATOM 1860 C C . LYS B 1 43 ? 13.602 -4.191 -13.273 1 97.62 43 LYS B C 1
ATOM 1862 O O . LYS B 1 43 ? 14.219 -3.152 -13.508 1 97.62 43 LYS B O 1
ATOM 1867 N N . ALA B 1 44 ? 12.602 -4.574 -13.992 1 98.25 44 ALA B N 1
ATOM 1868 C CA . ALA B 1 44 ? 12.156 -3.848 -15.18 1 98.25 44 ALA B CA 1
ATOM 1869 C C . ALA B 1 44 ? 11.656 -2.453 -14.805 1 98.25 44 ALA B C 1
ATOM 1871 O O . ALA B 1 44 ? 11.773 -1.516 -15.602 1 98.25 44 ALA B O 1
ATOM 1872 N N . THR B 1 45 ? 11.117 -2.268 -13.609 1 97.5 45 THR B N 1
ATOM 1873 C CA . THR B 1 45 ? 10.469 -1.014 -13.242 1 97.5 45 THR B CA 1
ATOM 1874 C C . THR B 1 45 ? 11.383 -0.176 -12.344 1 97.5 45 THR B C 1
ATOM 1876 O O . THR B 1 45 ? 11.117 1.006 -12.117 1 97.5 45 THR B O 1
ATOM 1879 N N . GLY B 1 46 ? 12.406 -0.792 -11.789 1 96.06 46 GLY B N 1
ATOM 1880 C CA . GLY B 1 46 ? 13.266 -0.114 -10.836 1 96.06 46 GLY B CA 1
ATOM 1881 C C . GLY B 1 46 ? 12.633 0.036 -9.461 1 96.06 46 GLY B C 1
ATOM 1882 O O . GLY B 1 46 ? 13 0.93 -8.695 1 96.06 46 GLY B O 1
ATOM 1883 N N . ASN B 1 47 ? 11.609 -0.809 -9.242 1 94.88 47 ASN B N 1
ATOM 1884 C CA . ASN B 1 47 ? 10.945 -0.787 -7.938 1 94.88 47 ASN B CA 1
ATOM 1885 C C . ASN B 1 47 ? 11.719 -1.603 -6.906 1 94.88 47 ASN B C 1
ATOM 1887 O O . ASN B 1 47 ? 12.289 -2.646 -7.23 1 94.88 47 ASN B O 1
ATOM 1891 N N . THR B 1 48 ? 11.758 -1.074 -5.699 1 91.56 48 THR B N 1
ATOM 1892 C CA . THR B 1 48 ? 12.461 -1.746 -4.605 1 91.56 48 THR B CA 1
ATOM 1893 C C . THR B 1 48 ? 11.469 -2.471 -3.697 1 91.56 48 THR B C 1
ATOM 1895 O O . THR B 1 48 ? 10.461 -1.896 -3.289 1 91.56 48 THR B O 1
ATOM 1898 N N . PRO B 1 49 ? 11.773 -3.695 -3.453 1 90.62 49 PRO B N 1
ATOM 1899 C CA . PRO B 1 49 ? 10.883 -4.406 -2.535 1 90.62 49 PRO B CA 1
ATOM 1900 C C . PRO B 1 49 ? 10.828 -3.76 -1.151 1 90.62 49 PRO B C 1
ATOM 1902 O O . PRO B 1 49 ? 11.797 -3.131 -0.718 1 90.62 49 PRO B O 1
ATOM 1905 N N . PRO B 1 50 ? 9.719 -3.93 -0.476 1 88.56 50 PRO B N 1
ATOM 1906 C CA . PRO B 1 50 ? 9.555 -3.309 0.841 1 88.56 50 PRO B CA 1
ATOM 1907 C C . PRO B 1 50 ? 10.648 -3.713 1.827 1 88.56 50 PRO B C 1
ATOM 1909 O O . PRO B 1 50 ? 11.07 -2.9 2.654 1 88.56 50 PRO B O 1
ATOM 1912 N N . MET B 1 51 ? 11.188 -4.832 1.696 1 89.62 51 MET B N 1
ATOM 1913 C CA . MET B 1 51 ? 12.125 -5.355 2.682 1 89.62 51 MET B CA 1
ATOM 1914 C C . MET B 1 51 ? 13.477 -4.648 2.574 1 89.62 51 MET B C 1
ATOM 1916 O O . MET B 1 51 ? 14.305 -4.746 3.479 1 89.62 51 MET B O 1
ATOM 1920 N N . GLN B 1 52 ? 13.68 -3.945 1.491 1 90.75 52 GLN B N 1
ATOM 1921 C CA . GLN B 1 52 ? 14.938 -3.227 1.323 1 90.75 52 GLN B CA 1
ATOM 1922 C C . GLN B 1 52 ? 14.969 -1.966 2.182 1 90.75 52 GLN B C 1
ATOM 1924 O O . GLN B 1 52 ? 16.047 -1.425 2.461 1 90.75 52 GLN B O 1
ATOM 1929 N N . VAL B 1 53 ? 13.836 -1.416 2.551 1 93.44 53 VAL B N 1
ATOM 1930 C CA . VAL B 1 53 ? 13.711 -0.368 3.559 1 93.44 53 VAL B CA 1
ATOM 1931 C C . VAL B 1 53 ? 13.383 -0.992 4.914 1 93.44 53 VAL B C 1
ATOM 1933 O O . VAL B 1 53 ? 12.297 -1.553 5.098 1 93.44 53 VAL B O 1
ATOM 1936 N N . GLN B 1 54 ? 14.312 -0.885 5.82 1 95 54 GLN B N 1
ATOM 1937 C CA . GLN B 1 54 ? 14.203 -1.613 7.078 1 95 54 GLN B CA 1
ATOM 1938 C C . GLN B 1 54 ? 12.867 -1.326 7.766 1 95 54 GLN B C 1
ATOM 1940 O O . GLN B 1 54 ? 12.156 -2.252 8.164 1 95 54 GLN B O 1
ATOM 1945 N N . ALA B 1 55 ? 12.516 -0.089 7.914 1 96.12 55 ALA B N 1
ATOM 1946 C CA . ALA B 1 55 ? 11.273 0.288 8.578 1 96.12 55 ALA B CA 1
ATOM 1947 C C . ALA B 1 55 ? 10.062 -0.319 7.863 1 96.12 55 ALA B C 1
ATOM 1949 O O . ALA B 1 55 ? 9.125 -0.785 8.508 1 96.12 55 ALA B O 1
ATOM 1950 N N . ARG B 1 56 ? 10.086 -0.332 6.535 1 95.75 56 ARG B N 1
ATOM 1951 C CA . ARG B 1 56 ? 9 -0.89 5.746 1 95.75 56 ARG B CA 1
ATOM 1952 C C . ARG B 1 56 ? 8.891 -2.398 5.949 1 95.75 56 ARG B C 1
ATOM 1954 O O . ARG B 1 56 ? 7.785 -2.939 6.043 1 95.75 56 ARG B O 1
ATOM 1961 N N . GLY B 1 57 ? 10.023 -3.023 5.918 1 95.12 57 GLY B N 1
ATOM 1962 C CA . GLY B 1 57 ? 10.039 -4.457 6.164 1 95.12 57 GLY B CA 1
ATOM 1963 C C . GLY B 1 57 ? 9.469 -4.84 7.516 1 95.12 57 GLY B C 1
ATOM 1964 O O . GLY B 1 57 ? 8.656 -5.762 7.609 1 95.12 57 GLY B O 1
ATOM 1965 N N . ASN B 1 58 ? 9.906 -4.105 8.57 1 95.38 58 ASN B N 1
ATOM 1966 C CA . ASN B 1 58 ? 9.383 -4.344 9.906 1 95.38 58 ASN B CA 1
ATOM 1967 C C . ASN B 1 58 ? 7.867 -4.191 9.945 1 95.38 58 ASN B C 1
ATOM 1969 O O . ASN B 1 58 ? 7.172 -5.016 10.547 1 95.38 58 ASN B O 1
ATOM 1973 N N . TYR B 1 59 ? 7.41 -3.205 9.289 1 97.5 59 TYR B N 1
ATOM 1974 C CA . TYR B 1 59 ? 5.973 -2.951 9.266 1 97.5 59 TYR B CA 1
ATOM 1975 C C . TYR B 1 59 ? 5.238 -4.039 8.492 1 97.5 59 TYR B C 1
ATOM 1977 O O . TYR B 1 59 ? 4.141 -4.445 8.875 1 97.5 59 TYR B O 1
ATOM 1985 N N . LEU B 1 60 ? 5.867 -4.453 7.367 1 96.19 60 LEU B N 1
ATOM 1986 C CA . LEU B 1 60 ? 5.25 -5.438 6.48 1 96.19 60 LEU B CA 1
ATOM 1987 C C . LEU B 1 60 ? 4.898 -6.711 7.242 1 96.19 60 LEU B C 1
ATOM 1989 O O . LEU B 1 60 ? 3.812 -7.266 7.062 1 96.19 60 LEU B O 1
ATOM 1993 N N . VAL B 1 61 ? 5.762 -7.164 8.086 1 95.12 61 VAL B N 1
ATOM 1994 C CA . VAL B 1 61 ? 5.543 -8.398 8.836 1 95.12 61 VAL B CA 1
ATOM 1995 C C . VAL B 1 61 ? 4.285 -8.273 9.688 1 95.12 61 VAL B C 1
ATOM 1997 O O . VAL B 1 61 ? 3.432 -9.156 9.688 1 95.12 61 VAL B O 1
ATOM 2000 N N . ARG B 1 62 ? 4.133 -7.191 10.375 1 95.69 62 ARG B N 1
ATOM 2001 C CA . ARG B 1 62 ? 2.957 -6.938 11.203 1 95.69 62 ARG B CA 1
ATOM 2002 C C . ARG B 1 62 ? 1.707 -6.793 10.336 1 95.69 62 ARG B C 1
ATOM 2004 O O . ARG B 1 62 ? 0.651 -7.332 10.672 1 95.69 62 ARG B O 1
ATOM 2011 N N . ASP B 1 63 ? 1.883 -6.07 9.312 1 97.88 63 ASP B N 1
ATOM 2012 C CA . ASP B 1 63 ? 0.769 -5.82 8.406 1 97.88 63 ASP B CA 1
ATOM 2013 C C . ASP B 1 63 ? 0.25 -7.121 7.797 1 97.88 63 ASP B C 1
ATOM 2015 O O . ASP B 1 63 ? -0.961 -7.32 7.68 1 97.88 63 ASP B O 1
ATOM 2019 N N . LEU B 1 64 ? 1.119 -8.031 7.41 1 98.12 64 LEU B N 1
ATOM 2020 C CA . LEU B 1 64 ? 0.745 -9.32 6.84 1 98.12 64 LEU B CA 1
ATOM 2021 C C . LEU B 1 64 ? -0.086 -10.125 7.832 1 98.12 64 LEU B C 1
ATOM 2023 O O . LEU B 1 64 ? -1.11 -10.703 7.461 1 98.12 64 LEU B O 1
ATOM 2027 N N . GLN B 1 65 ? 0.37 -10.133 9.055 1 97.62 65 GLN B N 1
ATOM 2028 C CA . GLN B 1 65 ? -0.37 -10.867 10.07 1 97.62 65 GLN B CA 1
ATOM 2029 C C . GLN B 1 65 ? -1.762 -10.273 10.273 1 97.62 65 GLN B C 1
ATOM 2031 O O . GLN B 1 65 ? -2.736 -11.008 10.445 1 97.62 65 GLN B O 1
ATOM 2036 N N . ARG B 1 66 ? -1.878 -8.984 10.266 1 97.75 66 ARG B N 1
ATOM 2037 C CA . ARG B 1 66 ? -3.17 -8.32 10.406 1 97.75 66 ARG B CA 1
ATOM 2038 C C . ARG B 1 66 ? -4.125 -8.734 9.297 1 97.75 66 ARG B C 1
ATOM 2040 O O . ARG B 1 66 ? -5.301 -9.016 9.547 1 97.75 66 ARG B O 1
ATOM 2047 N N . TRP B 1 67 ? -3.609 -8.766 8.109 1 98.44 67 TRP B N 1
ATOM 2048 C CA . TRP B 1 67 ? -4.426 -9.172 6.973 1 98.44 67 TRP B CA 1
ATOM 2049 C C . TRP B 1 67 ? -4.816 -10.641 7.078 1 98.44 67 TRP B C 1
ATOM 2051 O O . TRP B 1 67 ? -5.965 -11.008 6.801 1 98.44 67 TRP B O 1
ATOM 2061 N N . ALA B 1 68 ? -3.85 -11.492 7.426 1 98.69 68 ALA B N 1
ATOM 2062 C CA . ALA B 1 68 ? -4.145 -12.914 7.59 1 98.69 68 ALA B CA 1
ATOM 2063 C C . ALA B 1 68 ? -5.258 -13.125 8.617 1 98.69 68 ALA B C 1
ATOM 2065 O O . ALA B 1 68 ? -6.18 -13.906 8.383 1 98.69 68 ALA B O 1
ATOM 2066 N N . ASP B 1 69 ? -5.188 -12.383 9.75 1 97.94 69 ASP B N 1
ATOM 2067 C CA . ASP B 1 69 ? -6.223 -12.453 10.773 1 97.94 69 ASP B CA 1
ATOM 2068 C C . ASP B 1 69 ? -7.566 -11.961 10.234 1 97.94 69 ASP B C 1
ATOM 2070 O O . ASP B 1 69 ? -8.602 -12.578 10.484 1 97.94 69 ASP B O 1
ATOM 2074 N N . HIS B 1 70 ? -7.492 -10.898 9.508 1 97.56 70 HIS B N 1
ATOM 2075 C CA . HIS B 1 70 ? -8.695 -10.312 8.93 1 97.56 70 HIS B CA 1
ATOM 2076 C C . HIS B 1 70 ? -9.375 -11.289 7.977 1 97.56 70 HIS B C 1
ATOM 2078 O O . HIS B 1 70 ? -10.602 -11.445 8.008 1 97.56 70 HIS B O 1
ATOM 2084 N N . TYR B 1 71 ? -8.586 -11.945 7.137 1 98.19 71 TYR B N 1
ATOM 2085 C CA . TYR B 1 71 ? -9.102 -12.891 6.148 1 98.19 71 TYR B CA 1
ATOM 2086 C C . TYR B 1 71 ? -9.367 -14.25 6.781 1 98.19 71 TYR B C 1
ATOM 2088 O O . TYR B 1 71 ? -9.969 -15.125 6.156 1 98.19 71 TYR B O 1
ATOM 2096 N N . GLN B 1 72 ? -8.883 -14.422 8.031 1 98.25 72 GLN B N 1
ATOM 2097 C CA . GLN B 1 72 ? -9.008 -15.695 8.742 1 98.25 72 GLN B CA 1
ATOM 2098 C C . GLN B 1 72 ? -8.328 -16.828 7.969 1 98.25 72 GLN B C 1
ATOM 2100 O O . GLN B 1 72 ? -8.922 -17.875 7.758 1 98.25 72 GLN B O 1
ATOM 2105 N N . VAL B 1 73 ? -7.152 -16.625 7.582 1 98.56 73 VAL B N 1
ATOM 2106 C CA . VAL B 1 73 ? -6.344 -17.625 6.91 1 98.56 73 VAL B CA 1
ATOM 2107 C C . VAL B 1 73 ? -5.043 -17.844 7.68 1 98.56 73 VAL B C 1
ATOM 2109 O O . VAL B 1 73 ? -4.562 -16.938 8.367 1 98.56 73 VAL B O 1
ATOM 2112 N N . PRO B 1 74 ? -4.531 -19.031 7.605 1 98.56 74 PRO B N 1
ATOM 2113 C CA . PRO B 1 74 ? -3.248 -19.25 8.273 1 98.56 74 PRO B CA 1
ATOM 2114 C C . PRO B 1 74 ? -2.098 -18.5 7.617 1 98.56 74 PRO B C 1
ATOM 2116 O O . PRO B 1 74 ? -2.104 -18.297 6.402 1 98.56 74 PRO B O 1
ATOM 2119 N N . PHE B 1 75 ? -1.157 -18.078 8.43 1 98.62 75 PHE B N 1
ATOM 2120 C CA . PHE B 1 75 ? 0.014 -17.359 7.934 1 98.62 75 PHE B CA 1
ATOM 2121 C C . PHE B 1 75 ? 1.171 -17.469 8.922 1 98.62 75 PHE B C 1
ATOM 2123 O O . PHE B 1 75 ? 0.979 -17.312 10.125 1 98.62 75 PHE B O 1
ATOM 2130 N N . ARG B 1 76 ? 2.273 -17.75 8.422 1 96.81 76 ARG B N 1
ATOM 2131 C CA . ARG B 1 76 ? 3.527 -17.719 9.172 1 96.81 76 ARG B CA 1
ATOM 2132 C C . ARG B 1 76 ? 4.668 -17.188 8.305 1 96.81 76 ARG B C 1
ATOM 2134 O O . ARG B 1 76 ? 4.969 -17.766 7.25 1 96.81 76 ARG B O 1
ATOM 2141 N N . MET B 1 77 ? 5.266 -16.141 8.812 1 96 77 MET B N 1
ATOM 2142 C CA . MET B 1 77 ? 6.414 -15.633 8.062 1 96 77 MET B CA 1
ATOM 2143 C C . MET B 1 77 ? 7.477 -16.719 7.891 1 96 77 MET B C 1
ATOM 2145 O O . MET B 1 77 ? 7.871 -17.359 8.859 1 96 77 MET B O 1
ATOM 2149 N N . ASN B 1 78 ? 7.855 -16.891 6.664 1 96.12 78 ASN B N 1
ATOM 2150 C CA . ASN B 1 78 ? 8.852 -17.906 6.344 1 96.12 78 ASN B CA 1
ATOM 2151 C C . ASN B 1 78 ? 10.266 -17.422 6.668 1 96.12 78 ASN B C 1
ATOM 2153 O O . ASN B 1 78 ? 10.727 -16.422 6.109 1 96.12 78 ASN B O 1
ATOM 2157 N N . PRO B 1 79 ? 11.016 -18.062 7.59 1 93.94 79 PRO B N 1
ATOM 2158 C CA . PRO B 1 79 ? 12.359 -17.625 7.953 1 93.94 79 PRO B CA 1
ATOM 2159 C C . PRO B 1 79 ? 13.344 -17.703 6.785 1 93.94 79 PRO B C 1
ATOM 2161 O O . PRO B 1 79 ? 14.438 -17.141 6.852 1 93.94 79 PRO B O 1
ATOM 2164 N N . LEU B 1 80 ? 12.977 -18.406 5.73 1 94.44 80 LEU B N 1
ATOM 2165 C CA . LEU B 1 80 ? 13.852 -18.578 4.574 1 94.44 80 LEU B CA 1
ATOM 2166 C C . LEU B 1 80 ? 13.539 -17.531 3.5 1 94.44 80 LEU B C 1
ATOM 2168 O O . LEU B 1 80 ? 14.086 -17.594 2.396 1 94.44 80 LEU B O 1
ATOM 2172 N N . PHE B 1 81 ? 12.703 -16.688 3.846 1 92.5 81 PHE B N 1
ATOM 2173 C CA . PHE B 1 81 ? 12.375 -15.594 2.938 1 92.5 81 PHE B CA 1
ATOM 2174 C C . PHE B 1 81 ? 13.531 -14.617 2.83 1 92.5 81 PHE B C 1
ATOM 2176 O O . PHE B 1 81 ? 14.188 -14.305 3.828 1 92.5 81 PHE B O 1
ATOM 2183 N N . PRO B 1 82 ? 13.875 -14.109 1.606 1 92.25 82 PRO B N 1
ATOM 2184 C CA . PRO B 1 82 ? 13.242 -14.383 0.313 1 92.25 82 PRO B CA 1
ATOM 2185 C C . PRO B 1 82 ? 13.797 -15.648 -0.351 1 92.25 82 PRO B C 1
ATOM 2187 O O . PRO B 1 82 ? 14.852 -16.141 0.042 1 92.25 82 PRO B O 1
ATOM 2190 N N . GLN B 1 83 ? 12.977 -16.172 -1.303 1 96.19 83 GLN B N 1
ATOM 2191 C CA . GLN B 1 83 ? 13.344 -17.391 -1.998 1 96.19 83 GLN B CA 1
ATOM 2192 C C . GLN B 1 83 ? 13.164 -17.25 -3.506 1 96.19 83 GLN B C 1
ATOM 2194 O O . GLN B 1 83 ? 12.336 -16.453 -3.961 1 96.19 83 GLN B O 1
ATOM 2199 N N . ASN B 1 84 ? 14 -17.984 -4.242 1 97.44 84 ASN B N 1
ATOM 2200 C CA . ASN B 1 84 ? 13.836 -18.062 -5.688 1 97.44 84 ASN B CA 1
ATOM 2201 C C . ASN B 1 84 ? 12.656 -18.953 -6.07 1 97.44 84 ASN B C 1
ATOM 2203 O O . ASN B 1 84 ? 12.648 -20.156 -5.762 1 97.44 84 ASN B O 1
ATOM 2207 N N . THR B 1 85 ? 11.672 -18.344 -6.746 1 98.25 85 THR B N 1
ATOM 2208 C CA . THR B 1 85 ? 10.469 -19.094 -7.055 1 98.25 85 THR B CA 1
ATOM 2209 C C . THR B 1 85 ? 10.336 -19.312 -8.562 1 98.25 85 THR B C 1
ATOM 2211 O O . THR B 1 85 ? 9.25 -19.625 -9.055 1 98.25 85 THR B O 1
ATOM 2214 N N . LEU B 1 86 ? 11.43 -19.094 -9.312 1 98.56 86 LEU B N 1
ATOM 2215 C CA . LEU B 1 86 ? 11.422 -19.219 -10.766 1 98.56 86 LEU B CA 1
ATOM 2216 C C . LEU B 1 86 ? 10.906 -20.594 -11.188 1 98.56 86 LEU B C 1
ATOM 2218 O O . LEU B 1 86 ? 9.961 -20.703 -11.977 1 98.56 86 LEU B O 1
ATOM 2222 N N . LYS B 1 87 ? 11.406 -21.672 -10.664 1 98.25 87 LYS B N 1
ATOM 2223 C CA . LYS B 1 87 ? 11.016 -23.031 -11.039 1 98.25 87 LYS B CA 1
ATOM 2224 C C . LYS B 1 87 ? 9.578 -23.312 -10.609 1 98.25 87 LYS B C 1
ATOM 2226 O O . LYS B 1 87 ? 8.836 -23.984 -11.32 1 98.25 87 LYS B O 1
ATOM 2231 N N . ALA B 1 88 ? 9.219 -22.812 -9.406 1 98.69 88 ALA B N 1
ATOM 2232 C CA . ALA B 1 88 ? 7.852 -23 -8.922 1 98.69 88 ALA B CA 1
ATOM 2233 C C . ALA B 1 88 ? 6.836 -22.375 -9.875 1 98.69 88 ALA B C 1
ATOM 2235 O O . ALA B 1 88 ? 5.801 -22.984 -10.172 1 98.69 88 ALA B O 1
ATOM 2236 N N . LEU B 1 89 ? 7.137 -21.219 -10.383 1 98.88 89 LEU B N 1
ATOM 2237 C CA . LEU B 1 89 ? 6.254 -20.531 -11.32 1 98.88 89 LEU B CA 1
ATOM 2238 C C . LEU B 1 89 ? 6.16 -21.281 -12.633 1 98.88 89 LEU B C 1
ATOM 2240 O O . LEU B 1 89 ? 5.074 -21.406 -13.211 1 98.88 89 LEU B O 1
ATOM 2244 N N . ARG B 1 90 ? 7.266 -21.75 -13.117 1 98.88 90 ARG B N 1
ATOM 2245 C CA . ARG B 1 90 ? 7.262 -22.547 -14.344 1 98.88 90 ARG B CA 1
ATOM 2246 C C . ARG B 1 90 ? 6.469 -23.828 -14.156 1 98.88 90 ARG B C 1
ATOM 2248 O O . ARG B 1 90 ? 5.73 -24.25 -15.047 1 98.88 90 ARG B O 1
ATOM 2255 N N . LEU B 1 91 ? 6.625 -24.453 -12.984 1 98.81 91 LEU B N 1
ATOM 2256 C CA . LEU B 1 91 ? 5.875 -25.672 -12.695 1 98.81 91 LEU B CA 1
ATOM 2257 C C . LEU B 1 91 ? 4.375 -25.391 -12.641 1 98.81 91 LEU B C 1
ATOM 2259 O O . LEU B 1 91 ? 3.564 -26.234 -13.023 1 98.81 91 LEU B O 1
ATOM 2263 N N . ALA B 1 92 ? 3.986 -24.219 -12.188 1 98.75 92 ALA B N 1
ATOM 2264 C CA . ALA B 1 92 ? 2.58 -23.812 -12.219 1 98.75 92 ALA B CA 1
ATOM 2265 C C . ALA B 1 92 ? 2.051 -23.797 -13.648 1 98.75 92 ALA B C 1
ATOM 2267 O O . ALA B 1 92 ? 0.926 -24.219 -13.906 1 98.75 92 ALA B O 1
ATOM 2268 N N . LEU B 1 93 ? 2.855 -23.266 -14.57 1 98.81 93 LEU B N 1
ATOM 2269 C CA . LEU B 1 93 ? 2.471 -23.25 -15.977 1 98.81 93 LEU B CA 1
ATOM 2270 C C . LEU B 1 93 ? 2.373 -24.656 -16.547 1 98.81 93 LEU B C 1
ATOM 2272 O O . LEU B 1 93 ? 1.46 -24.969 -17.312 1 98.81 93 LEU B O 1
ATOM 2276 N N . VAL B 1 94 ? 3.309 -25.562 -16.172 1 98.75 94 VAL B N 1
ATOM 2277 C CA . VAL B 1 94 ? 3.26 -26.953 -16.562 1 98.75 94 VAL B CA 1
ATOM 2278 C C . VAL B 1 94 ? 1.962 -27.594 -16.062 1 98.75 94 VAL B C 1
ATOM 2280 O O . VAL B 1 94 ? 1.267 -28.281 -16.812 1 98.75 94 VAL B O 1
ATOM 2283 N N . ALA B 1 95 ? 1.63 -27.312 -14.812 1 98.62 95 ALA B N 1
ATOM 2284 C CA . ALA B 1 95 ? 0.413 -27.859 -14.211 1 98.62 95 ALA B CA 1
ATOM 2285 C C . ALA B 1 95 ? -0.83 -27.344 -14.938 1 98.62 95 ALA B C 1
ATOM 2287 O O . ALA B 1 95 ? -1.809 -28.078 -15.094 1 98.62 95 ALA B O 1
ATOM 2288 N N . LYS B 1 96 ? -0.778 -26.094 -15.297 1 98.06 96 LYS B N 1
ATOM 2289 C CA . LYS B 1 96 ? -1.895 -25.531 -16.047 1 98.06 96 LYS B CA 1
ATOM 2290 C C . LYS B 1 96 ? -2.131 -26.281 -17.344 1 98.06 96 LYS B C 1
ATOM 2292 O O . LYS B 1 96 ? -3.271 -26.609 -17.672 1 98.06 96 LYS B O 1
ATOM 2297 N N . ARG B 1 97 ? -1.098 -26.578 -18.078 1 96.88 97 ARG B N 1
ATOM 2298 C CA . ARG B 1 97 ? -1.183 -27.297 -19.344 1 96.88 97 ARG B CA 1
ATOM 2299 C C . ARG B 1 97 ? -1.715 -28.703 -19.141 1 96.88 97 ARG B C 1
ATOM 2301 O O . ARG B 1 97 ? -2.391 -29.266 -20.016 1 96.88 97 ARG B O 1
ATOM 2308 N N . ALA B 1 98 ? -1.488 -29.266 -17.984 1 97.19 98 ALA B N 1
ATOM 2309 C CA . ALA B 1 98 ? -1.879 -30.641 -17.672 1 97.19 98 ALA B CA 1
ATOM 2310 C C . ALA B 1 98 ? -3.266 -30.688 -17.047 1 97.19 98 ALA B C 1
ATOM 2312 O O . ALA B 1 98 ? -3.77 -31.766 -16.703 1 97.19 98 ALA B O 1
ATOM 2313 N N . GLY B 1 99 ? -3.918 -29.5 -16.812 1 97.56 99 GLY B N 1
ATOM 2314 C CA . GLY B 1 99 ? -5.23 -29.453 -16.188 1 97.56 99 GLY B CA 1
ATOM 2315 C C . GLY B 1 99 ? -5.191 -29.719 -14.703 1 97.56 99 GLY B C 1
ATOM 2316 O O . GLY B 1 99 ? -6.168 -30.203 -14.125 1 97.56 99 GLY B O 1
ATOM 2317 N N . ARG B 1 100 ? -4.027 -29.484 -14.086 1 97.88 100 ARG B N 1
ATOM 2318 C CA . ARG B 1 100 ? -3.848 -29.766 -12.664 1 97.88 100 ARG B CA 1
ATOM 2319 C C . ARG B 1 100 ? -3.396 -28.516 -11.914 1 97.88 100 ARG B C 1
ATOM 2321 O O . ARG B 1 100 ? -2.748 -28.625 -10.867 1 97.88 100 ARG B O 1
ATOM 2328 N N . PHE B 1 101 ? -3.678 -27.344 -12.43 1 98.25 101 PHE B N 1
ATOM 2329 C CA . PHE B 1 101 ? -3.213 -26.078 -11.859 1 98.25 101 PHE B CA 1
ATOM 2330 C C . PHE B 1 101 ? -3.713 -25.922 -10.43 1 98.25 101 PHE B C 1
ATOM 2332 O O . PHE B 1 101 ? -2.93 -25.641 -9.523 1 98.25 101 PHE B O 1
ATOM 2339 N N . GLU B 1 102 ? -4.992 -26.141 -10.203 1 96.44 102 GLU B N 1
ATOM 2340 C CA . GLU B 1 102 ? -5.605 -25.906 -8.898 1 96.44 102 GLU B CA 1
ATOM 2341 C C . GLU B 1 102 ? -5 -26.812 -7.832 1 96.44 102 GLU B C 1
ATOM 2343 O O . GLU B 1 102 ? -4.801 -26.391 -6.691 1 96.44 102 GLU B O 1
ATOM 2348 N N . ALA B 1 103 ? -4.723 -28.016 -8.242 1 98.12 103 ALA B N 1
ATOM 2349 C CA . ALA B 1 103 ? -4.18 -29 -7.309 1 98.12 103 ALA B CA 1
ATOM 2350 C C . ALA B 1 103 ? -2.779 -28.609 -6.848 1 98.12 103 ALA B C 1
ATOM 2352 O O . ALA B 1 103 ? -2.336 -29.016 -5.773 1 98.12 103 ALA B O 1
ATOM 2353 N N . LEU B 1 104 ? -2.102 -27.766 -7.645 1 98.69 104 LEU B N 1
ATOM 2354 C CA . LEU B 1 104 ? -0.725 -27.391 -7.332 1 98.69 104 LEU B CA 1
ATOM 2355 C C . LEU B 1 104 ? -0.657 -25.984 -6.766 1 98.69 104 LEU B C 1
ATOM 2357 O O . LEU B 1 104 ? 0.157 -25.703 -5.883 1 98.69 104 LEU B O 1
ATOM 2361 N N . HIS B 1 105 ? -1.487 -25.156 -7.223 1 98.75 105 HIS B N 1
ATOM 2362 C CA . HIS B 1 105 ? -1.426 -23.719 -7.004 1 98.75 105 HIS B CA 1
ATOM 2363 C C . HIS B 1 105 ? -1.527 -23.375 -5.52 1 98.75 105 HIS B C 1
ATOM 2365 O O . HIS B 1 105 ? -0.624 -22.75 -4.957 1 98.75 105 HIS B O 1
ATOM 2371 N N . GLN B 1 106 ? -2.531 -23.797 -4.852 1 98.44 106 GLN B N 1
ATOM 2372 C CA . GLN B 1 106 ? -2.717 -23.469 -3.443 1 98.44 106 GLN B CA 1
ATOM 2373 C C . GLN B 1 106 ? -1.629 -24.109 -2.582 1 98.44 106 GLN B C 1
ATOM 2375 O O . GLN B 1 106 ? -1.07 -23.469 -1.696 1 98.44 106 GLN B O 1
ATOM 2380 N N . PRO B 1 107 ? -1.325 -25.375 -2.844 1 98.75 107 PRO B N 1
ATOM 2381 C CA . PRO B 1 107 ? -0.257 -26 -2.059 1 98.75 107 PRO B CA 1
ATOM 2382 C C . PRO B 1 107 ? 1.074 -25.266 -2.184 1 98.75 107 PRO B C 1
ATOM 2384 O O . PRO B 1 107 ? 1.861 -25.234 -1.234 1 98.75 107 PRO B O 1
ATOM 2387 N N . MET B 1 108 ? 1.364 -24.656 -3.334 1 98.88 108 MET B N 1
ATOM 2388 C CA . MET B 1 108 ? 2.58 -23.859 -3.5 1 98.88 108 MET B CA 1
ATOM 2389 C C . MET B 1 108 ? 2.58 -22.672 -2.561 1 98.88 108 MET B C 1
ATOM 2391 O O . MET B 1 108 ? 3.568 -22.406 -1.871 1 98.88 108 MET B O 1
ATOM 2395 N N . PHE B 1 109 ? 1.464 -21.953 -2.504 1 98.88 109 PHE B N 1
ATOM 2396 C CA . PHE B 1 109 ? 1.347 -20.828 -1.571 1 98.88 109 PHE B CA 1
ATOM 2397 C C . PHE B 1 109 ? 1.448 -21.312 -0.131 1 98.88 109 PHE B C 1
ATOM 2399 O O . PHE B 1 109 ? 2.154 -20.719 0.684 1 98.88 109 PHE B O 1
ATOM 2406 N N . ASP B 1 110 ? 0.792 -22.438 0.185 1 98.69 110 ASP B N 1
ATOM 2407 C CA . ASP B 1 110 ? 0.812 -22.969 1.542 1 98.69 110 ASP B CA 1
ATOM 2408 C C . ASP B 1 110 ? 2.229 -23.375 1.956 1 98.69 110 ASP B C 1
ATOM 2410 O O . ASP B 1 110 ? 2.619 -23.172 3.109 1 98.69 110 ASP B O 1
ATOM 2414 N N . ALA B 1 111 ? 2.92 -23.938 1.022 1 98.62 111 ALA B N 1
ATOM 2415 C CA . ALA B 1 111 ? 4.277 -24.391 1.323 1 98.62 111 ALA B CA 1
ATOM 2416 C C . ALA B 1 111 ? 5.129 -23.25 1.869 1 98.62 111 ALA B C 1
ATOM 2418 O O . ALA B 1 111 ? 5.809 -23.406 2.885 1 98.62 111 ALA B O 1
ATOM 2419 N N . ILE B 1 112 ? 5.062 -22.125 1.274 1 98.5 112 ILE B N 1
ATOM 2420 C CA . ILE B 1 112 ? 5.91 -21.016 1.673 1 98.5 112 ILE B CA 1
ATOM 2421 C C . ILE B 1 112 ? 5.293 -20.297 2.873 1 98.5 112 ILE B C 1
ATOM 2423 O O . ILE B 1 112 ? 5.961 -20.094 3.891 1 98.5 112 ILE B O 1
ATOM 2427 N N . TRP B 1 113 ? 3.99 -20.016 2.936 1 98.5 113 TRP B N 1
ATOM 2428 C CA . TRP B 1 113 ? 3.447 -19 3.828 1 98.5 113 TRP B CA 1
ATOM 2429 C C . TRP B 1 113 ? 2.66 -19.641 4.969 1 98.5 113 TRP B C 1
ATOM 2431 O O . TRP B 1 113 ? 2.143 -18.938 5.844 1 98.5 113 TRP B O 1
ATOM 2441 N N . VAL B 1 114 ? 2.549 -20.984 4.938 1 98.5 114 VAL B N 1
ATOM 2442 C CA . VAL B 1 114 ? 1.872 -21.688 6.023 1 98.5 114 VAL B CA 1
ATOM 2443 C C . VAL B 1 114 ? 2.824 -22.703 6.656 1 98.5 114 VAL B C 1
ATOM 2445 O O . VAL B 1 114 ? 2.961 -22.75 7.883 1 98.5 114 VAL B O 1
ATOM 2448 N N . HIS B 1 115 ? 3.615 -23.391 5.797 1 98.25 115 HIS B N 1
ATOM 2449 C CA . HIS B 1 115 ? 4.367 -24.547 6.277 1 98.25 115 HIS B CA 1
ATOM 2450 C C . HIS B 1 115 ? 5.855 -24.25 6.359 1 98.25 115 HIS B C 1
ATOM 2452 O O . HIS B 1 115 ? 6.645 -25.094 6.793 1 98.25 115 HIS B O 1
ATOM 2458 N N . GLY B 1 116 ? 6.262 -23.094 5.953 1 97.69 116 GLY B N 1
ATOM 2459 C CA . GLY B 1 116 ? 7.645 -22.656 6.105 1 97.69 116 GLY B CA 1
ATOM 2460 C C . GLY B 1 116 ? 8.609 -23.422 5.234 1 97.69 116 GLY B C 1
ATOM 2461 O O . GLY B 1 116 ? 9.781 -23.594 5.586 1 97.69 116 GLY B O 1
ATOM 2462 N N . ARG B 1 117 ? 8.125 -23.922 4.105 1 98.12 117 ARG B N 1
ATOM 2463 C CA . ARG B 1 117 ? 8.984 -24.703 3.225 1 98.12 117 ARG B CA 1
ATOM 2464 C C . ARG B 1 117 ? 9.727 -23.812 2.244 1 98.12 117 ARG B C 1
ATOM 2466 O O . ARG B 1 117 ? 9.406 -22.625 2.117 1 98.12 117 ARG B O 1
ATOM 2473 N N . ASP B 1 118 ? 10.773 -24.406 1.586 1 98.38 118 ASP B N 1
ATOM 2474 C CA . ASP B 1 118 ? 11.641 -23.703 0.647 1 98.38 118 ASP B CA 1
ATOM 2475 C C . ASP B 1 118 ? 11.312 -24.094 -0.795 1 98.38 118 ASP B C 1
ATOM 2477 O O . ASP B 1 118 ? 11.742 -25.141 -1.275 1 98.38 118 ASP B O 1
ATOM 2481 N N . LEU B 1 119 ? 10.703 -23.203 -1.561 1 97.94 119 LEU B N 1
ATOM 2482 C CA . LEU B 1 119 ? 10.289 -23.5 -2.928 1 97.94 119 LEU B CA 1
ATOM 2483 C C . LEU B 1 119 ? 11.484 -23.453 -3.879 1 97.94 119 LEU B C 1
ATOM 2485 O O . LEU B 1 119 ? 11.352 -23.781 -5.059 1 97.94 119 LEU B O 1
ATOM 2489 N N . SER B 1 120 ? 12.625 -23.016 -3.404 1 97.56 120 SER B N 1
ATOM 2490 C CA . SER B 1 120 ? 13.82 -23.078 -4.238 1 97.56 120 SER B CA 1
ATOM 2491 C C . SER B 1 120 ? 14.43 -24.469 -4.215 1 97.56 120 SER B C 1
ATOM 2493 O O . SER B 1 120 ? 15.359 -24.766 -4.973 1 97.56 120 SER B O 1
ATOM 2495 N N . ASP B 1 121 ? 13.938 -25.328 -3.348 1 97.31 121 ASP B N 1
ATOM 2496 C CA . ASP B 1 121 ? 14.422 -26.703 -3.17 1 97.31 121 ASP B CA 1
ATOM 2497 C C . ASP B 1 121 ? 13.664 -27.672 -4.082 1 97.31 121 ASP B C 1
ATOM 2499 O O . ASP B 1 121 ? 12.461 -27.859 -3.926 1 97.31 121 ASP B O 1
ATOM 2503 N N . ASP B 1 122 ? 14.383 -28.391 -4.926 1 96.62 122 ASP B N 1
ATOM 2504 C CA . ASP B 1 122 ? 13.773 -29.297 -5.891 1 96.62 122 ASP B CA 1
ATOM 2505 C C . ASP B 1 122 ? 13.008 -30.406 -5.184 1 96.62 122 ASP B C 1
ATOM 2507 O O . ASP B 1 122 ? 11.984 -30.891 -5.684 1 96.62 122 ASP B O 1
ATOM 2511 N N . ALA B 1 123 ? 13.523 -30.828 -4.102 1 97.44 123 ALA B N 1
ATOM 2512 C CA . ALA B 1 123 ? 12.852 -31.906 -3.373 1 97.44 123 ALA B CA 1
ATOM 2513 C C . ALA B 1 123 ? 11.469 -31.469 -2.908 1 97.44 123 ALA B C 1
ATOM 2515 O O . ALA B 1 123 ? 10.516 -32.25 -2.936 1 97.44 123 ALA B O 1
ATOM 2516 N N . VAL B 1 124 ? 11.359 -30.203 -2.418 1 98.06 124 VAL B N 1
ATOM 2517 C CA . VAL B 1 124 ? 10.07 -29.656 -2.006 1 98.06 124 VAL B CA 1
ATOM 2518 C C . VAL B 1 124 ? 9.141 -29.547 -3.213 1 98.06 124 VAL B C 1
ATOM 2520 O O . VAL B 1 124 ? 7.98 -29.969 -3.143 1 98.06 124 VAL B O 1
ATOM 2523 N N . LEU B 1 125 ? 9.68 -29.078 -4.332 1 98.12 125 LEU B N 1
ATOM 2524 C CA . LEU B 1 125 ? 8.891 -28.922 -5.551 1 98.12 125 LEU B CA 1
ATOM 2525 C C . LEU B 1 125 ? 8.383 -30.281 -6.043 1 98.12 125 LEU B C 1
ATOM 2527 O O . LEU B 1 125 ? 7.219 -30.406 -6.43 1 98.12 125 LEU B O 1
ATOM 2531 N N . LEU B 1 126 ? 9.242 -31.266 -6.035 1 97.06 126 LEU B N 1
ATOM 2532 C CA . LEU B 1 126 ? 8.875 -32.594 -6.516 1 97.06 126 LEU B CA 1
ATOM 2533 C C . LEU B 1 126 ? 7.777 -33.219 -5.645 1 97.06 126 LEU B C 1
ATOM 2535 O O . LEU B 1 126 ? 6.867 -33.875 -6.152 1 97.06 126 LEU B O 1
ATOM 2539 N N . ASP B 1 127 ? 7.898 -32.969 -4.387 1 98.31 127 ASP B N 1
ATOM 2540 C CA . ASP B 1 127 ? 6.867 -33.438 -3.465 1 98.31 127 ASP B CA 1
ATOM 2541 C C . ASP B 1 127 ? 5.516 -32.812 -3.793 1 98.31 127 ASP B C 1
ATOM 2543 O O . ASP B 1 127 ? 4.504 -33.5 -3.873 1 98.31 127 ASP B O 1
ATOM 2547 N N . LEU B 1 128 ? 5.469 -31.516 -3.99 1 98.56 128 LEU B N 1
ATOM 2548 C CA . LEU B 1 128 ? 4.238 -30.797 -4.285 1 98.56 128 LEU B CA 1
ATOM 2549 C C . LEU B 1 128 ? 3.658 -31.219 -5.625 1 98.56 128 LEU B C 1
ATOM 2551 O O . LEU B 1 128 ? 2.445 -31.406 -5.754 1 98.56 128 LEU B O 1
ATOM 2555 N N . VAL B 1 129 ? 4.516 -31.438 -6.617 1 98.5 129 VAL B N 1
ATOM 2556 C CA . VAL B 1 129 ? 4.102 -31.859 -7.949 1 98.5 129 VAL B CA 1
ATOM 2557 C C . VAL B 1 129 ? 3.488 -33.25 -7.887 1 98.5 129 VAL B C 1
ATOM 2559 O O . VAL B 1 129 ? 2.445 -33.5 -8.492 1 98.5 129 VAL B O 1
ATOM 2562 N N . THR B 1 130 ? 4.105 -34.125 -7.117 1 98.56 130 THR B N 1
ATOM 2563 C CA . THR B 1 130 ? 3.604 -35.469 -6.941 1 98.56 130 THR B CA 1
ATOM 2564 C C . THR B 1 130 ? 2.223 -35.469 -6.293 1 98.56 130 THR B C 1
ATOM 2566 O O . THR B 1 130 ? 1.302 -36.125 -6.766 1 98.56 130 THR B O 1
ATOM 2569 N N . ARG B 1 131 ? 2.049 -34.688 -5.324 1 98.38 131 ARG B N 1
ATOM 2570 C CA . ARG B 1 131 ? 0.783 -34.594 -4.602 1 98.38 131 ARG B CA 1
ATOM 2571 C C . ARG B 1 131 ? -0.312 -34 -5.48 1 98.38 131 ARG B C 1
ATOM 2573 O O . ARG B 1 131 ? -1.495 -34.312 -5.289 1 98.38 131 ARG B O 1
ATOM 2580 N N . ALA B 1 132 ? 0.126 -33.25 -6.426 1 98.25 132 ALA B N 1
ATOM 2581 C CA . ALA B 1 132 ? -0.824 -32.625 -7.348 1 98.25 132 ALA B CA 1
ATOM 2582 C C . ALA B 1 132 ? -1.245 -33.625 -8.438 1 98.25 132 ALA B C 1
ATOM 2584 O O . ALA B 1 132 ? -2.074 -33.281 -9.289 1 98.25 132 ALA B O 1
ATOM 2585 N N . GLY B 1 133 ? -0.669 -34.781 -8.43 1 98.31 133 GLY B N 1
ATOM 2586 C CA . GLY B 1 133 ? -1.03 -35.844 -9.383 1 98.31 133 GLY B CA 1
ATOM 2587 C C . GLY B 1 133 ? -0.245 -35.75 -10.68 1 98.31 133 GLY B C 1
ATOM 2588 O O . GLY B 1 133 ? -0.692 -36.25 -11.711 1 98.31 133 GLY B O 1
ATOM 2589 N N . LEU B 1 134 ? 0.879 -35.094 -10.656 1 98.25 134 LEU B N 1
ATOM 2590 C CA . LEU B 1 134 ? 1.74 -34.969 -11.828 1 98.25 134 LEU B CA 1
ATOM 2591 C C . LEU B 1 134 ? 2.986 -35.844 -11.68 1 98.25 134 LEU B C 1
ATOM 2593 O O . LEU B 1 134 ? 3.398 -36.156 -10.562 1 98.25 134 LEU B O 1
ATOM 2597 N N . ASP B 1 135 ? 3.5 -36.25 -12.75 1 98 135 ASP B N 1
ATOM 2598 C CA . ASP B 1 135 ? 4.785 -36.938 -12.734 1 98 135 ASP B CA 1
ATOM 2599 C C . ASP B 1 135 ? 5.926 -35.969 -12.414 1 98 135 ASP B C 1
ATOM 2601 O O . ASP B 1 135 ? 6.203 -35.062 -13.18 1 98 135 ASP B O 1
ATOM 2605 N N . PRO B 1 136 ? 6.535 -36.219 -11.289 1 96.31 136 PRO B N 1
ATOM 2606 C CA . PRO B 1 136 ? 7.516 -35.219 -10.844 1 96.31 136 PRO B CA 1
ATOM 2607 C C . PRO B 1 136 ? 8.695 -35.094 -11.805 1 96.31 136 PRO B C 1
ATOM 2609 O O . PRO B 1 136 ? 9.109 -33.969 -12.117 1 96.31 136 PRO B O 1
ATOM 2612 N N . GLU B 1 137 ? 9.242 -36.156 -12.359 1 94.69 137 GLU B N 1
ATOM 2613 C CA . GLU B 1 137 ? 10.375 -36.094 -13.281 1 94.69 137 GLU B CA 1
ATOM 2614 C C . GLU B 1 137 ? 9.984 -35.406 -14.594 1 94.69 137 GLU B C 1
ATOM 2616 O O . GLU B 1 137 ? 10.711 -34.562 -15.102 1 94.69 137 GLU B O 1
ATOM 2621 N N . GLN B 1 138 ? 8.898 -35.812 -15.086 1 97 138 GLN B N 1
ATOM 2622 C CA . GLN B 1 138 ? 8.406 -35.219 -16.328 1 97 138 GLN B CA 1
ATOM 2623 C C . GLN B 1 138 ? 8.117 -33.719 -16.141 1 97 138 GLN B C 1
ATOM 2625 O O . GLN B 1 138 ? 8.422 -32.906 -17.016 1 97 138 GLN B O 1
ATOM 2630 N N . SER B 1 139 ? 7.53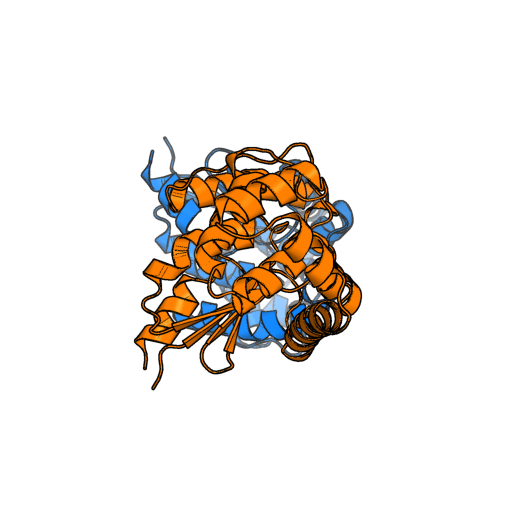5 -33.375 -15.055 1 97.56 139 SER B N 1
ATOM 2631 C CA . SER B 1 139 ? 7.199 -31.984 -14.781 1 97.56 139 SER B CA 1
ATOM 2632 C C . SER B 1 139 ? 8.453 -31.109 -14.68 1 97.56 139 SER B C 1
ATOM 2634 O O . SER B 1 139 ? 8.477 -30 -15.195 1 97.56 139 SER B O 1
ATOM 2636 N N . LEU B 1 140 ? 9.43 -31.609 -14.008 1 94.75 140 LEU B N 1
ATOM 2637 C CA . LEU B 1 140 ? 10.672 -30.859 -13.875 1 94.75 140 LEU B CA 1
ATOM 2638 C C . LEU B 1 140 ? 11.344 -30.672 -15.234 1 94.75 140 LEU B C 1
ATOM 2640 O O . LEU B 1 140 ? 11.938 -29.625 -15.492 1 94.75 140 LEU B O 1
ATOM 2644 N N . GLN B 1 141 ? 11.305 -31.719 -16.031 1 95.69 141 GLN B N 1
ATOM 2645 C CA . GLN B 1 141 ? 11.828 -31.594 -17.391 1 95.69 141 GLN B CA 1
ATOM 2646 C C . GLN B 1 141 ? 11.062 -30.531 -18.188 1 95.69 141 GLN B C 1
ATOM 2648 O O . GLN B 1 141 ? 11.656 -29.719 -18.891 1 95.69 141 GLN B O 1
ATOM 2653 N N . GLN B 1 142 ? 9.797 -30.578 -18.094 1 97.12 142 GLN B N 1
ATOM 2654 C CA . GLN B 1 142 ? 8.938 -29.656 -18.828 1 97.12 142 GLN B CA 1
ATOM 2655 C C . GLN B 1 142 ? 9.164 -28.219 -18.375 1 97.12 142 GLN B C 1
ATOM 2657 O O . GLN B 1 142 ? 9.086 -27.281 -19.188 1 97.12 142 GLN B O 1
ATOM 2662 N N . CYS B 1 143 ? 9.438 -28.031 -17.094 1 95.81 143 CYS B N 1
ATOM 2663 C CA . CYS B 1 143 ? 9.578 -26.656 -16.609 1 95.81 143 CYS B CA 1
ATOM 2664 C C . CYS B 1 143 ? 10.844 -26.016 -17.172 1 95.81 143 CYS B C 1
ATOM 2666 O O . CYS B 1 143 ? 10.969 -24.797 -17.156 1 95.81 143 CYS B O 1
ATOM 2668 N N . ALA B 1 144 ? 11.75 -26.828 -17.734 1 96.5 144 ALA B N 1
ATOM 2669 C CA . ALA B 1 144 ? 12.992 -26.328 -18.328 1 96.5 144 ALA B CA 1
ATOM 2670 C C . ALA B 1 144 ? 12.852 -26.125 -19.828 1 96.5 144 ALA B C 1
ATOM 2672 O O . ALA B 1 144 ? 13.789 -25.656 -20.484 1 96.5 144 ALA B O 1
ATOM 2673 N N . GLU B 1 145 ? 11.719 -26.438 -20.344 1 98.06 145 GLU B N 1
ATOM 2674 C CA . GLU B 1 145 ? 11.484 -26.281 -21.766 1 98.06 145 GLU B CA 1
ATOM 2675 C C . GLU B 1 145 ? 11.406 -24.797 -22.156 1 98.06 145 GLU B C 1
ATOM 2677 O O . GLU B 1 145 ? 10.906 -23.984 -21.375 1 98.06 145 GLU B O 1
ATOM 2682 N N . ASP B 1 146 ? 11.797 -24.469 -23.375 1 98.19 146 ASP B N 1
ATOM 2683 C CA . ASP B 1 146 ? 11.828 -23.094 -23.875 1 98.19 146 ASP B CA 1
ATOM 2684 C C . ASP B 1 146 ? 10.422 -22.5 -23.922 1 98.19 146 ASP B C 1
ATOM 2686 O O . ASP B 1 146 ? 10.25 -21.297 -23.672 1 98.19 146 ASP B O 1
ATOM 2690 N N . SER B 1 147 ? 9.477 -23.312 -24.25 1 98.31 147 SER B N 1
ATOM 2691 C CA . SER B 1 147 ? 8.109 -22.812 -24.344 1 98.31 147 SER B CA 1
ATOM 2692 C C . SER B 1 147 ? 7.594 -22.328 -23 1 98.31 147 SER B C 1
ATOM 2694 O O . SER B 1 147 ? 6.902 -21.312 -22.922 1 98.31 147 SER B O 1
ATOM 2696 N N . ILE B 1 148 ? 7.91 -23.078 -21.938 1 98.69 148 ILE B N 1
ATOM 2697 C CA . ILE B 1 148 ? 7.484 -22.703 -20.578 1 98.69 148 ILE B CA 1
ATOM 2698 C C . ILE B 1 148 ? 8.234 -21.453 -20.125 1 98.69 148 ILE B C 1
ATOM 2700 O O . ILE B 1 148 ? 7.637 -20.516 -19.594 1 98.69 148 ILE B O 1
ATOM 2704 N N . LYS B 1 149 ? 9.562 -21.453 -20.359 1 98.62 149 LYS B N 1
ATOM 2705 C CA . LYS B 1 149 ? 10.375 -20.281 -20.031 1 98.62 149 LYS B CA 1
ATOM 2706 C C . LYS B 1 149 ? 9.844 -19.031 -20.75 1 98.62 149 LYS B C 1
ATOM 2708 O O . LYS B 1 149 ? 9.703 -17.969 -20.125 1 98.62 149 LYS B O 1
ATOM 2713 N N . ALA B 1 150 ? 9.531 -19.188 -22.016 1 98.75 150 ALA B N 1
ATOM 2714 C CA . ALA B 1 150 ? 9.039 -18.078 -22.828 1 98.75 150 ALA B CA 1
ATOM 2715 C C . ALA B 1 150 ? 7.68 -17.594 -22.328 1 98.75 150 ALA B C 1
ATOM 2717 O O . ALA B 1 150 ? 7.398 -16.391 -22.328 1 98.75 150 ALA B O 1
ATOM 2718 N N . GLU B 1 151 ? 6.848 -18.531 -21.922 1 98.75 151 GLU B N 1
ATOM 2719 C CA . GLU B 1 151 ? 5.523 -18.156 -21.438 1 98.75 151 GLU B CA 1
ATOM 2720 C C . GLU B 1 151 ? 5.613 -17.359 -20.141 1 98.75 151 GLU B C 1
ATOM 2722 O O . GLU B 1 151 ? 4.922 -16.359 -19.969 1 98.75 151 GLU B O 1
ATOM 2727 N N . LEU B 1 152 ? 6.457 -17.781 -19.203 1 98.88 152 LEU B N 1
ATOM 2728 C CA . LEU B 1 152 ? 6.625 -17.031 -17.969 1 98.88 152 LEU B CA 1
ATOM 2729 C C . LEU B 1 152 ? 7.18 -15.641 -18.25 1 98.88 152 LEU B C 1
ATOM 2731 O O . LEU B 1 152 ? 6.715 -14.656 -17.672 1 98.88 152 LEU B O 1
ATOM 2735 N N . GLN B 1 153 ? 8.164 -15.586 -19.141 1 98.81 153 GLN B N 1
ATOM 2736 C CA . GLN B 1 153 ? 8.727 -14.297 -19.516 1 98.81 153 GLN B CA 1
ATOM 2737 C C . GLN B 1 153 ? 7.66 -13.398 -20.156 1 98.81 153 GLN B C 1
ATOM 2739 O O . GLN B 1 153 ? 7.59 -12.211 -19.859 1 98.81 153 GLN B O 1
ATOM 2744 N N . ALA B 1 154 ? 6.883 -13.977 -21.016 1 98.88 154 ALA B N 1
ATOM 2745 C CA . ALA B 1 154 ? 5.816 -13.219 -21.672 1 98.88 154 ALA B CA 1
ATOM 2746 C C . ALA B 1 154 ? 4.816 -12.68 -20.641 1 98.88 154 ALA B C 1
ATOM 2748 O O . ALA B 1 154 ? 4.363 -11.539 -20.75 1 98.88 154 ALA B O 1
ATOM 2749 N N . ASN B 1 155 ? 4.395 -13.531 -19.688 1 98.88 155 ASN B N 1
ATOM 2750 C CA . ASN B 1 155 ? 3.518 -13.078 -18.609 1 98.88 155 ASN B CA 1
ATOM 2751 C C . ASN B 1 155 ? 4.121 -11.898 -17.859 1 98.88 155 ASN B C 1
ATOM 2753 O O . ASN B 1 155 ? 3.434 -10.914 -17.578 1 98.88 155 ASN B O 1
ATOM 2757 N N . THR B 1 156 ? 5.402 -12.023 -17.531 1 98.94 156 THR B N 1
ATOM 2758 C CA . THR B 1 156 ? 6.109 -10.992 -16.781 1 98.94 156 THR B CA 1
ATOM 2759 C C . THR B 1 156 ? 6.18 -9.695 -17.594 1 98.94 156 THR B C 1
ATOM 2761 O O . THR B 1 156 ? 5.855 -8.617 -17.078 1 98.94 156 THR B O 1
ATOM 2764 N N . ASP B 1 157 ? 6.539 -9.844 -18.875 1 98.88 157 ASP B N 1
ATOM 2765 C CA . ASP B 1 157 ? 6.641 -8.688 -19.75 1 98.88 157 ASP B CA 1
ATOM 2766 C C . ASP B 1 157 ? 5.281 -8.016 -19.938 1 98.88 157 ASP B C 1
ATOM 2768 O O . ASP B 1 157 ? 5.191 -6.785 -19.969 1 98.88 157 ASP B O 1
ATOM 2772 N N . GLU B 1 158 ? 4.281 -8.828 -20.094 1 98.88 158 GLU B N 1
ATOM 2773 C CA . GLU B 1 158 ? 2.936 -8.281 -20.25 1 98.88 158 GLU B CA 1
ATOM 2774 C C . GLU B 1 158 ? 2.521 -7.488 -19.016 1 98.88 158 GLU B C 1
ATOM 2776 O O . GLU B 1 158 ? 1.97 -6.391 -19.125 1 98.88 158 GLU B O 1
ATOM 2781 N N . ALA B 1 159 ? 2.719 -8.086 -17.828 1 98.81 159 ALA B N 1
ATOM 2782 C CA . ALA B 1 159 ? 2.393 -7.387 -16.594 1 98.81 159 ALA B CA 1
ATOM 2783 C C . ALA B 1 159 ? 3.049 -6.008 -16.547 1 98.81 159 ALA B C 1
ATOM 2785 O O . ALA B 1 159 ? 2.385 -5.004 -16.281 1 98.81 159 ALA B O 1
ATOM 2786 N N . VAL B 1 160 ? 4.332 -5.941 -16.875 1 98.75 160 VAL B N 1
ATOM 2787 C CA . VAL B 1 160 ? 5.09 -4.695 -16.844 1 98.75 160 VAL B CA 1
ATOM 2788 C C . VAL B 1 160 ? 4.535 -3.729 -17.891 1 98.75 160 VAL B C 1
ATOM 2790 O O . VAL B 1 160 ? 4.324 -2.547 -17.594 1 98.75 160 VAL B O 1
ATOM 2793 N N . SER B 1 161 ? 4.297 -4.262 -19.078 1 98.62 161 SER B N 1
ATOM 2794 C CA . SER B 1 161 ? 3.807 -3.412 -20.156 1 98.62 161 SER B CA 1
ATOM 2795 C C . SER B 1 161 ? 2.443 -2.816 -19.812 1 98.62 161 SER B C 1
ATOM 2797 O O . SER B 1 161 ? 2.107 -1.723 -20.281 1 98.62 161 SER B O 1
ATOM 2799 N N . ARG B 1 162 ? 1.672 -3.494 -19 1 98.56 162 ARG B N 1
ATOM 2800 C CA . ARG B 1 162 ? 0.341 -3.033 -18.625 1 98.56 162 ARG B CA 1
ATOM 2801 C C . ARG B 1 162 ? 0.396 -2.188 -17.359 1 98.56 162 ARG B C 1
ATOM 2803 O O . ARG B 1 162 ? -0.64 -1.761 -16.844 1 98.56 162 ARG B O 1
ATOM 2810 N N . GLY B 1 163 ? 1.618 -1.994 -16.828 1 98.5 163 GLY B N 1
ATOM 2811 C CA . GLY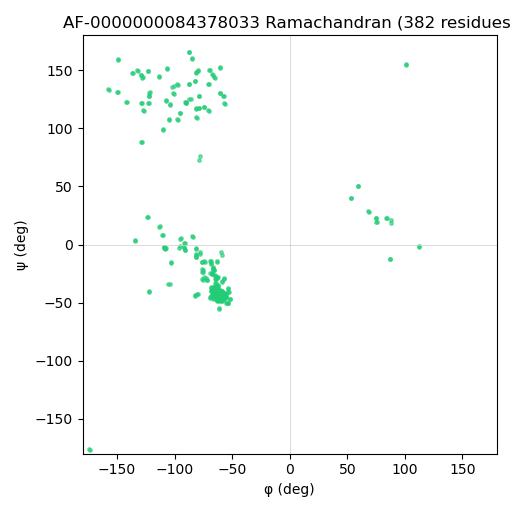 B 1 163 ? 1.8 -1.006 -15.773 1 98.5 163 GLY B CA 1
ATOM 2812 C C . GLY B 1 163 ? 2.146 -1.62 -14.43 1 98.5 163 GLY B C 1
ATOM 2813 O O . GLY B 1 163 ? 2.354 -0.904 -13.445 1 98.5 163 GLY B O 1
ATOM 2814 N N . ALA B 1 164 ? 2.221 -2.947 -14.312 1 98.69 164 ALA B N 1
ATOM 2815 C CA . ALA B 1 164 ? 2.506 -3.6 -13.039 1 98.69 164 ALA B CA 1
ATOM 2816 C C . ALA B 1 164 ? 3.914 -3.268 -12.555 1 98.69 164 ALA B C 1
ATOM 2818 O O . ALA B 1 164 ? 4.848 -3.182 -13.359 1 98.69 164 ALA B O 1
ATOM 2819 N N . PHE B 1 165 ? 4.062 -3.131 -11.281 1 98.38 165 PHE B N 1
ATOM 2820 C CA . PHE B 1 165 ? 5.348 -2.828 -10.656 1 98.38 165 PHE B CA 1
ATOM 2821 C C . PHE B 1 165 ? 5.578 -3.713 -9.438 1 98.38 165 PHE B C 1
ATOM 2823 O O . PHE B 1 165 ? 6.543 -3.516 -8.695 1 98.38 165 PHE B O 1
ATOM 2830 N N . GLY B 1 166 ? 4.723 -4.582 -9.188 1 98.06 166 GLY B N 1
ATOM 2831 C CA . GLY B 1 166 ? 4.777 -5.508 -8.062 1 98.06 166 GLY B CA 1
ATOM 2832 C C . GLY B 1 166 ? 3.67 -6.543 -8.094 1 98.06 166 GLY B C 1
ATOM 2833 O O . GLY B 1 166 ? 2.918 -6.633 -9.062 1 98.06 166 GLY B O 1
ATOM 2834 N N . ALA B 1 167 ? 3.607 -7.359 -7.059 1 98.5 167 ALA B N 1
ATOM 2835 C CA . ALA B 1 167 ? 2.602 -8.406 -6.91 1 98.5 167 ALA B CA 1
ATOM 2836 C C . ALA B 1 167 ? 1.928 -8.336 -5.547 1 98.5 167 ALA B C 1
ATOM 2838 O O . ALA B 1 167 ? 2.553 -7.945 -4.555 1 98.5 167 ALA B O 1
ATOM 2839 N N . PRO B 1 168 ? 0.663 -8.68 -5.547 1 98.75 168 PRO B N 1
ATOM 2840 C CA . PRO B 1 168 ? -0.179 -9.07 -6.684 1 98.75 168 PRO B CA 1
ATOM 2841 C C . PRO B 1 168 ? -0.686 -7.871 -7.48 1 98.75 168 PRO B C 1
ATOM 2843 O O . PRO B 1 168 ? -0.802 -6.77 -6.941 1 98.75 168 PRO B O 1
ATOM 2846 N N . THR B 1 169 ? -0.875 -8.047 -8.68 1 98.94 169 THR B N 1
ATOM 2847 C CA . THR B 1 169 ? -1.572 -7.09 -9.531 1 98.94 169 THR B CA 1
ATOM 2848 C C . THR B 1 169 ? -2.777 -7.746 -10.203 1 98.94 169 THR B C 1
ATOM 2850 O O . THR B 1 169 ? -2.662 -8.828 -10.773 1 98.94 169 THR B O 1
ATOM 2853 N N . LEU B 1 170 ? -3.889 -7.164 -10.094 1 98.88 170 LEU B N 1
ATOM 2854 C CA . LEU B 1 170 ? -5.113 -7.66 -10.703 1 98.88 170 LEU B CA 1
ATOM 2855 C C . LEU B 1 170 ? -5.602 -6.711 -11.797 1 98.88 170 LEU B C 1
ATOM 2857 O O . LEU B 1 170 ? -5.441 -5.492 -11.68 1 98.88 170 LEU B O 1
ATOM 2861 N N . PHE B 1 171 ? -6.148 -7.238 -12.797 1 98.56 171 PHE B N 1
ATOM 2862 C CA . PHE B 1 171 ? -6.801 -6.457 -13.844 1 98.56 171 PHE B CA 1
ATOM 2863 C C . PHE B 1 171 ? -8.258 -6.867 -13.992 1 98.56 171 PHE B C 1
ATOM 2865 O O . PHE B 1 171 ? -8.578 -8.062 -14.023 1 98.56 171 PHE B O 1
ATOM 2872 N N . VAL B 1 172 ? -9.18 -5.945 -14.008 1 97.38 172 VAL B N 1
ATOM 2873 C CA . VAL B 1 172 ? -10.594 -6.109 -14.312 1 97.38 172 VAL B CA 1
ATOM 2874 C C . VAL B 1 172 ? -11.008 -5.137 -15.414 1 97.38 172 VAL B C 1
ATOM 2876 O O . VAL B 1 172 ? -10.922 -3.92 -15.242 1 97.38 172 VAL B O 1
ATOM 2879 N N . ASN B 1 173 ? -11.391 -5.668 -16.547 1 92.81 173 ASN B N 1
ATOM 2880 C CA . ASN B 1 173 ? -11.805 -4.836 -17.672 1 92.81 173 ASN B CA 1
ATOM 2881 C C . ASN B 1 173 ? -10.742 -3.795 -18.016 1 92.81 173 ASN B C 1
ATOM 2883 O O . ASN B 1 173 ? -11.055 -2.611 -18.156 1 92.81 173 ASN B O 1
ATOM 2887 N N . GLY B 1 174 ? -9.508 -4.219 -17.953 1 93.69 174 GLY B N 1
ATOM 2888 C CA . GLY B 1 174 ? -8.414 -3.354 -18.375 1 93.69 174 GLY B CA 1
ATOM 2889 C C . GLY B 1 174 ? -7.906 -2.451 -17.266 1 93.69 174 GLY B C 1
ATOM 2890 O O . GLY B 1 174 ? -6.844 -1.84 -17.391 1 93.69 174 GLY B O 1
ATOM 2891 N N . GLU B 1 175 ? -8.648 -2.373 -16.188 1 96.5 175 GLU B N 1
ATOM 2892 C CA . GLU B 1 175 ? -8.242 -1.543 -15.055 1 96.5 175 GLU B CA 1
ATOM 2893 C C . GLU B 1 175 ? -7.344 -2.32 -14.094 1 96.5 175 GLU B C 1
ATOM 2895 O O . GLU B 1 175 ? -7.625 -3.479 -13.773 1 96.5 175 GLU B O 1
ATOM 2900 N N . MET B 1 176 ? -6.328 -1.621 -13.641 1 98.62 176 MET B N 1
ATOM 2901 C CA . MET B 1 176 ? -5.324 -2.254 -12.789 1 98.62 176 MET B CA 1
ATOM 2902 C C . MET B 1 176 ? -5.609 -1.982 -11.32 1 98.62 176 MET B C 1
ATOM 2904 O O . MET B 1 176 ? -5.957 -0.86 -10.945 1 98.62 176 MET B O 1
ATOM 2908 N N . TYR B 1 177 ? -5.473 -2.949 -10.508 1 98.75 177 TYR B N 1
ATOM 2909 C CA . TYR B 1 177 ? -5.531 -2.877 -9.055 1 98.75 177 TYR B CA 1
ATOM 2910 C C . TYR B 1 177 ? -4.312 -3.535 -8.422 1 98.75 177 TYR B C 1
ATOM 2912 O O . TYR B 1 177 ? -4.059 -4.723 -8.641 1 98.75 177 TYR B O 1
ATOM 2920 N N . PHE B 1 178 ? -3.59 -2.824 -7.664 1 98.69 178 PHE B N 1
ATOM 2921 C CA . PHE B 1 178 ? -2.359 -3.346 -7.082 1 98.69 178 PHE B CA 1
ATOM 2922 C C . PHE B 1 178 ? -2.537 -3.615 -5.594 1 98.69 178 PHE B C 1
ATOM 2924 O O . PHE B 1 178 ? -2.926 -2.723 -4.836 1 98.69 178 PHE B O 1
ATOM 2931 N N . GLY B 1 179 ? -2.254 -4.906 -5.211 1 98.19 179 GLY B N 1
ATOM 2932 C CA . GLY B 1 179 ? -2.221 -5.242 -3.797 1 98.19 179 GLY B CA 1
ATOM 2933 C C . GLY B 1 179 ? -3.486 -5.934 -3.318 1 98.19 179 GLY B C 1
ATOM 2934 O O . GLY B 1 179 ? -4.562 -5.727 -3.881 1 98.19 179 GLY B O 1
ATOM 2935 N N . ASN B 1 180 ? -3.318 -6.746 -2.195 1 98.19 180 ASN B N 1
ATOM 2936 C CA . ASN B 1 180 ? -4.477 -7.398 -1.592 1 98.19 180 ASN B CA 1
ATOM 2937 C C . ASN B 1 180 ? -5.445 -6.387 -0.994 1 98.19 180 ASN B C 1
ATOM 2939 O O . ASN B 1 180 ? -6.633 -6.676 -0.833 1 98.19 180 ASN B O 1
ATOM 2943 N N . ASP B 1 181 ? -4.973 -5.242 -0.693 1 97.88 181 ASP B N 1
ATOM 2944 C CA . ASP B 1 181 ? -5.754 -4.211 -0.022 1 97.88 181 ASP B CA 1
ATOM 2945 C C . ASP B 1 181 ? -6.582 -3.41 -1.024 1 97.88 181 ASP B C 1
ATOM 2947 O O . ASP B 1 181 ? -7.23 -2.426 -0.659 1 97.88 181 ASP B O 1
ATOM 2951 N N . ARG B 1 182 ? -6.586 -3.809 -2.271 1 98.5 182 ARG B N 1
ATOM 2952 C CA . ARG B 1 182 ? -7.453 -3.176 -3.262 1 98.5 182 ARG B CA 1
ATOM 2953 C C . ARG B 1 182 ? -8.57 -4.117 -3.693 1 98.5 182 ARG B C 1
ATOM 2955 O O . ARG B 1 182 ? -9.312 -3.818 -4.629 1 98.5 182 ARG B O 1
ATOM 2962 N N . LEU B 1 183 ? -8.711 -5.242 -3.029 1 98.25 183 LEU B N 1
ATOM 2963 C CA . LEU B 1 183 ? -9.68 -6.25 -3.443 1 98.25 183 LEU B CA 1
ATOM 2964 C C . LEU B 1 183 ? -11.109 -5.727 -3.303 1 98.25 183 LEU B C 1
ATOM 2966 O O . LEU B 1 183 ? -12 -6.133 -4.047 1 98.25 183 LEU B O 1
ATOM 2970 N N . ASP B 1 184 ? -11.359 -4.789 -2.414 1 96.69 184 ASP B N 1
ATOM 2971 C CA . ASP B 1 184 ? -12.68 -4.188 -2.316 1 96.69 184 ASP B CA 1
ATOM 2972 C C . ASP B 1 184 ? -13.023 -3.4 -3.582 1 96.69 184 ASP B C 1
ATOM 2974 O O . ASP B 1 184 ? -14.172 -3.391 -4.023 1 96.69 184 ASP B O 1
ATOM 2978 N N . PHE B 1 185 ? -12.047 -2.756 -4.098 1 97.69 185 PHE B N 1
ATOM 2979 C CA . PHE B 1 185 ? -12.266 -2.045 -5.352 1 97.69 185 PHE B CA 1
ATOM 2980 C C . PHE B 1 185 ? -12.484 -3.025 -6.5 1 97.69 185 PHE B C 1
ATOM 2982 O O . PHE B 1 185 ? -13.281 -2.76 -7.406 1 97.69 185 PHE B O 1
ATOM 2989 N N . VAL B 1 186 ? -11.766 -4.141 -6.449 1 98 186 VAL B N 1
ATOM 2990 C CA . VAL B 1 186 ? -11.961 -5.184 -7.453 1 98 186 VAL B CA 1
ATOM 2991 C C . VAL B 1 186 ? -13.391 -5.703 -7.379 1 98 186 VAL B C 1
ATOM 2993 O O . VAL B 1 186 ? -14.078 -5.812 -8.406 1 98 186 VAL B O 1
ATOM 2996 N N . ARG B 1 187 ? -13.875 -5.996 -6.18 1 96.69 187 ARG B N 1
ATOM 2997 C CA . ARG B 1 187 ? -15.242 -6.473 -5.98 1 96.69 187 ARG B CA 1
ATOM 2998 C C . ARG B 1 187 ? -16.25 -5.469 -6.523 1 96.69 187 ARG B C 1
ATOM 3000 O O . ARG B 1 187 ? -17.219 -5.852 -7.191 1 96.69 187 ARG B O 1
ATOM 3007 N N . ALA B 1 188 ? -16.062 -4.211 -6.234 1 95.25 188 ALA B N 1
ATOM 3008 C CA . ALA B 1 188 ? -16.953 -3.158 -6.695 1 95.25 188 ALA B CA 1
ATOM 3009 C C . ALA B 1 188 ? -16.969 -3.082 -8.219 1 95.25 188 ALA B C 1
ATOM 3011 O O . ALA B 1 188 ? -18.031 -2.893 -8.828 1 95.25 188 ALA B O 1
ATOM 3012 N N . ALA B 1 189 ? -15.797 -3.252 -8.789 1 95.62 189 ALA B N 1
ATOM 3013 C CA . ALA B 1 189 ? -15.688 -3.201 -10.242 1 95.62 189 ALA B CA 1
ATOM 3014 C C . ALA B 1 189 ? -16.453 -4.352 -10.891 1 95.62 189 ALA B C 1
ATOM 3016 O O . ALA B 1 189 ? -17.047 -4.184 -11.953 1 95.62 189 ALA B O 1
ATOM 3017 N N . LEU B 1 190 ? -16.406 -5.5 -10.234 1 95.81 190 LEU B N 1
ATOM 3018 C CA . LEU B 1 190 ? -17.094 -6.684 -10.75 1 95.81 190 LEU B CA 1
ATOM 3019 C C . LEU B 1 190 ? -18.594 -6.562 -10.578 1 95.81 190 LEU B C 1
ATOM 3021 O O . LEU B 1 190 ? -19.359 -7.094 -11.391 1 95.81 190 LEU B O 1
ATOM 3025 N N . ALA B 1 191 ? -19.047 -5.82 -9.547 1 91.44 191 ALA B N 1
ATOM 3026 C CA . ALA B 1 191 ? -20.469 -5.672 -9.25 1 91.44 191 ALA B CA 1
ATOM 3027 C C . ALA B 1 191 ? -21.109 -4.633 -10.164 1 91.44 191 ALA B C 1
ATOM 3029 O O . ALA B 1 191 ? -22.328 -4.668 -10.406 1 91.44 191 ALA B O 1
ATOM 3030 N N . SER B 1 192 ? -20.5 -3.514 -10.422 1 80.06 192 SER B N 1
ATOM 3031 C CA . SER B 1 192 ? -21.031 -2.434 -11.242 1 80.06 192 SER B CA 1
ATOM 3032 C C . SER B 1 192 ? -21.344 -2.912 -12.656 1 80.06 192 SER B C 1
ATOM 3034 O O . SER B 1 192 ? -22.094 -2.268 -13.383 1 80.06 192 SER B O 1
ATOM 3036 N N . ARG B 1 193 ? -21 -4.125 -13.156 1 63.91 193 ARG B N 1
ATOM 3037 C CA . ARG B 1 193 ? -21.359 -4.562 -14.5 1 63.91 193 ARG B CA 1
ATOM 3038 C C . ARG B 1 193 ? -22.531 -5.527 -14.469 1 63.91 193 ARG B C 1
ATOM 3040 O O . ARG B 1 193 ? -22.719 -6.25 -13.484 1 63.91 193 ARG B O 1
#

Secondary structure (DSSP, 8-state):
---EEEEEE-TT-HHHHHHHTTGGGS--SEEEEEE--HHHHHHHHTPPPGGGSHHHHHHHHHHHHHHHHHHT------TT-S---HHHHHHHHHHHHTT-HHHHHHHHHHHHHTS---TT-HHHHHHHHHHTTS-HHHHHHHHTSHHHHHHHHHHHHHHHHTT--SSSEEEETTEEEESGGGHHHHHHHHH--/---EEEEEE-TT-HHHHHHHTTGGGS--SEEEEEE--HHHHHHHHTPPPGGGSHHHHHHHHHHHHHHHHHHT------TT-S---HHHHHHHHHHHHTT-HHHHHHHHHHHHHTS---TT-HHHHHHHHHHTTS-HHHHHHHHTSHHHHHHHHHHHHHHHHTT--SSSEEEETTEEEESGGGHHHHHHHHH--

Organism: NCBI:txid1548547

pLDDT: mean 96.78, std 4.86, range [56.56, 98.94]

Radius of gyration: 23.32 Å; Cα contacts (8 Å, |Δi|>4): 644; chains: 2; bounding box: 37×76×52 Å

Foldseek 3Di:
DAQEKEKEAFLLDLLSLLLVLCVVVLPGPYYHYFYADQVLLCVVVVNDDQVVPVVSVVVVVVVSVVSCVVSVHAFDQQPPPPADQLLVSLLLVVCVVVVLNVQQPNVSSCQVTPVNHHNNDLVVVLVSCVSSVHHSVVSSVNSPDPVSVVRNVVSHVVCVVLPDRGPTWMDTPSDIDHTSVCSVVSSVSSVVD/DAQEKEKEAFLLDLLSLLLVLCVVVLPGPYYHYFYADQVLLCVVVVNDDQVVPVVSVVVVVVVSVVSCVVSVHAFDQQPPPPADCLLVSLLLVVCVVVVLNVQQPNVSSCQVTPVNHHNNDLVVVLVSCVSSVHHSVVSSVNSPDPVSVVRNVVSHVVCVVLPDRGPTWMDTPSDIDHTSVCSVVSSVSSVVD